Protein AF-A0AAD5EL01-F1 (afdb_monomer)

Structure (mmCIF, N/CA/C/O backbone):
data_AF-A0AAD5EL01-F1
#
_entry.id   AF-A0AAD5EL01-F1
#
loop_
_atom_site.group_PDB
_atom_site.id
_atom_site.type_symbol
_atom_site.label_atom_id
_atom_site.label_alt_id
_atom_site.label_comp_id
_atom_site.label_asym_id
_atom_site.label_entity_id
_atom_site.label_seq_id
_atom_site.pdbx_PDB_ins_code
_atom_site.Cartn_x
_atom_site.Cartn_y
_atom_site.Cartn_z
_atom_site.occupancy
_atom_site.B_iso_or_equiv
_atom_site.auth_seq_id
_atom_site.auth_comp_id
_atom_site.auth_asym_id
_atom_site.auth_atom_id
_atom_site.pdbx_PDB_model_num
ATOM 1 N N . MET A 1 1 ? -27.777 -33.993 -20.587 1.00 32.34 1 MET A N 1
ATOM 2 C CA . MET A 1 1 ? -28.741 -32.875 -20.478 1.00 32.34 1 MET A CA 1
ATOM 3 C C . MET A 1 1 ? -28.350 -31.805 -21.485 1.00 32.34 1 MET A C 1
ATOM 5 O O . MET A 1 1 ? -27.155 -31.615 -21.682 1.00 32.34 1 MET A O 1
ATOM 9 N N . LYS A 1 2 ? -29.312 -31.158 -22.155 1.00 22.31 2 LYS A N 1
ATOM 10 C CA . LYS A 1 2 ? -29.046 -29.920 -22.911 1.00 22.31 2 LYS A CA 1
ATOM 11 C C . LYS A 1 2 ? -29.119 -28.742 -21.929 1.00 22.31 2 LYS A C 1
ATOM 13 O O . LYS A 1 2 ? -29.997 -28.789 -21.071 1.00 22.31 2 LYS A O 1
ATOM 18 N N . PRO A 1 3 ? -28.267 -27.711 -22.040 1.00 24.19 3 PRO A N 1
ATOM 19 C CA . PRO A 1 3 ? -28.456 -26.488 -21.273 1.00 24.19 3 PRO A CA 1
ATOM 20 C C . PRO A 1 3 ? -29.684 -25.743 -21.813 1.00 24.19 3 PRO A C 1
ATOM 22 O O . PRO A 1 3 ? -29.719 -25.358 -22.983 1.00 24.19 3 PRO A O 1
ATOM 25 N N . SER A 1 4 ? -30.697 -25.566 -20.969 1.00 27.48 4 SER A N 1
ATOM 26 C CA . SER A 1 4 ? -31.814 -24.654 -21.213 1.00 27.48 4 SER A CA 1
ATOM 27 C C . SER A 1 4 ? -31.312 -23.212 -21.129 1.00 27.48 4 SER A C 1
ATOM 29 O O . SER A 1 4 ? -30.676 -22.828 -20.148 1.00 27.48 4 SER A O 1
ATOM 31 N N . GLN A 1 5 ? -31.577 -22.407 -22.158 1.00 26.28 5 GLN A N 1
ATOM 32 C CA . GLN A 1 5 ? -31.253 -20.981 -22.126 1.00 26.28 5 GLN A CA 1
ATOM 33 C C . GLN A 1 5 ? -32.210 -20.269 -21.163 1.00 26.28 5 GLN A C 1
ATOM 35 O O . GLN A 1 5 ? -33.417 -20.264 -21.383 1.00 26.28 5 GLN A O 1
ATOM 40 N N . LEU A 1 6 ? -31.665 -19.677 -20.098 1.00 32.75 6 LEU A N 1
ATOM 41 C CA . LEU A 1 6 ? -32.428 -18.843 -19.171 1.00 32.75 6 LEU A CA 1
ATOM 42 C C . LEU A 1 6 ? -32.836 -17.530 -19.852 1.00 32.75 6 LEU A C 1
ATOM 44 O O . LEU A 1 6 ? -31.994 -16.798 -20.375 1.00 32.75 6 LEU A O 1
ATOM 48 N N . VAL A 1 7 ? -34.134 -17.230 -19.812 1.00 31.16 7 VAL A N 1
ATOM 49 C CA . VAL A 1 7 ? -34.700 -15.938 -20.224 1.00 31.16 7 VAL A CA 1
ATOM 50 C C . VAL A 1 7 ? -34.250 -14.862 -19.220 1.00 31.16 7 VAL A C 1
ATOM 52 O O . VAL A 1 7 ? -34.271 -15.119 -18.014 1.00 31.16 7 VAL A O 1
ATOM 55 N N . PRO A 1 8 ? -33.826 -13.659 -19.659 1.00 28.06 8 PRO A N 1
ATOM 56 C CA . PRO A 1 8 ? -33.396 -12.611 -18.739 1.00 28.06 8 PRO A CA 1
ATOM 57 C C . PRO A 1 8 ? -34.535 -12.151 -17.818 1.00 28.06 8 PRO A C 1
ATOM 59 O O . PRO A 1 8 ? -35.667 -11.928 -18.250 1.00 28.06 8 PRO A O 1
ATOM 62 N N . SER A 1 9 ? -34.197 -11.966 -16.541 1.00 32.38 9 SER A N 1
ATOM 63 C CA . SER A 1 9 ? -35.113 -11.573 -15.468 1.00 32.38 9 SER A CA 1
ATOM 64 C C . SER A 1 9 ? -35.841 -10.260 -15.780 1.00 32.38 9 SER A C 1
ATOM 66 O O . SER A 1 9 ? -35.280 -9.171 -15.628 1.00 32.38 9 SER A O 1
ATOM 68 N N . THR A 1 10 ? -37.107 -10.363 -16.177 1.00 28.31 10 THR A N 1
ATOM 69 C CA . THR A 1 10 ? -38.014 -9.216 -16.282 1.00 28.31 10 THR A CA 1
ATOM 70 C C . THR A 1 10 ? -38.625 -8.956 -14.906 1.00 28.31 10 THR A C 1
ATOM 72 O O . THR A 1 10 ? -39.019 -9.897 -14.220 1.00 28.31 10 THR A O 1
ATOM 75 N N . VAL A 1 11 ? -38.696 -7.693 -14.473 1.00 31.06 11 VAL A N 1
ATOM 76 C CA . VAL A 1 11 ? -39.271 -7.335 -13.164 1.00 31.06 11 VAL A CA 1
ATOM 77 C C . VAL A 1 11 ? -40.789 -7.510 -13.211 1.00 31.06 11 VAL A C 1
ATOM 79 O O . VAL A 1 11 ? -41.519 -6.596 -13.595 1.00 31.06 11 VAL A O 1
ATOM 82 N N . VAL A 1 12 ? -41.272 -8.688 -12.818 1.00 34.03 12 VAL A N 1
ATOM 83 C CA . VAL A 1 12 ? -42.706 -8.939 -12.662 1.00 34.03 12 VAL A CA 1
ATOM 84 C C . VAL A 1 12 ? -43.155 -8.378 -11.314 1.00 34.03 12 VAL A C 1
ATOM 86 O O . VAL A 1 12 ? -42.857 -8.945 -10.263 1.00 34.03 12 VAL A O 1
ATOM 89 N N . LYS A 1 13 ? -43.905 -7.270 -11.334 1.00 30.81 13 LYS A N 1
ATOM 90 C CA . LYS A 1 13 ? -44.702 -6.855 -10.172 1.00 30.81 13 LYS A CA 1
ATOM 91 C C . LYS A 1 13 ? -45.835 -7.860 -9.982 1.00 30.81 13 LYS A C 1
ATOM 93 O O . LYS A 1 13 ? -46.859 -7.770 -10.653 1.00 30.81 13 LYS A O 1
ATOM 98 N N . THR A 1 14 ? -45.628 -8.827 -9.098 1.00 38.66 14 THR A N 1
ATOM 99 C CA . THR A 1 14 ? -46.672 -9.746 -8.647 1.00 38.66 14 THR A CA 1
ATOM 100 C C . THR A 1 14 ? -47.231 -9.257 -7.318 1.00 38.66 14 THR A C 1
ATOM 102 O O . THR A 1 14 ? -46.611 -9.435 -6.273 1.00 38.66 14 THR A O 1
ATOM 105 N N . ASP A 1 15 ? -48.431 -8.677 -7.345 1.00 38.03 15 ASP A N 1
ATOM 106 C CA . ASP A 1 15 ? -49.230 -8.432 -6.137 1.00 38.03 15 ASP A CA 1
ATOM 107 C C . ASP A 1 15 ? -49.861 -9.761 -5.668 1.00 38.03 15 ASP A C 1
ATOM 109 O O . ASP A 1 15 ? -51.078 -9.947 -5.684 1.00 38.03 15 ASP A O 1
ATOM 113 N N . LEU A 1 16 ? -49.012 -10.737 -5.324 1.00 42.72 16 LEU A N 1
ATOM 114 C CA . LEU A 1 16 ? -49.424 -12.052 -4.836 1.00 42.72 16 LEU A CA 1
ATOM 115 C C . LEU A 1 16 ? -49.381 -12.083 -3.300 1.00 42.72 16 LEU A C 1
ATOM 117 O O . LEU A 1 16 ? -48.324 -11.830 -2.717 1.00 42.72 16 LEU A O 1
ATOM 121 N N . PRO A 1 17 ? -50.493 -12.421 -2.620 1.00 48.16 17 PRO A N 1
ATOM 122 C CA . PRO A 1 17 ? -50.503 -12.571 -1.173 1.00 48.16 17 PRO A CA 1
ATOM 123 C C . PRO A 1 17 ? -49.780 -13.866 -0.779 1.00 48.16 17 PRO A C 1
ATOM 125 O O . PRO A 1 17 ? -50.354 -14.955 -0.825 1.00 48.16 17 PRO A O 1
ATOM 128 N N . PHE A 1 18 ? -48.514 -13.749 -0.380 1.00 50.78 18 PHE A N 1
ATOM 129 C CA . PHE A 1 18 ? -47.784 -14.850 0.242 1.00 50.78 18 PHE A CA 1
ATOM 130 C C . PHE A 1 18 ? -48.291 -15.072 1.677 1.00 50.78 18 PHE A C 1
ATOM 132 O O . PHE A 1 18 ? -48.309 -14.120 2.459 1.00 50.78 18 PHE A O 1
ATOM 139 N N . PRO A 1 19 ? -48.683 -16.302 2.058 1.00 48.91 19 PRO A N 1
ATOM 140 C CA . PRO A 1 19 ? -48.999 -16.620 3.443 1.00 48.91 19 PRO A CA 1
ATOM 141 C C . PRO A 1 19 ? -47.701 -16.728 4.252 1.00 48.91 19 PRO A C 1
ATOM 143 O O . PRO A 1 19 ? -47.033 -17.760 4.242 1.00 48.91 19 PRO A O 1
ATOM 146 N N . THR A 1 20 ? -47.334 -15.662 4.959 1.00 48.81 20 THR A N 1
ATOM 147 C CA . THR A 1 20 ? -46.239 -15.686 5.932 1.00 48.81 20 THR A CA 1
ATOM 148 C C . THR A 1 20 ? -46.707 -16.290 7.256 1.00 48.81 20 THR A C 1
ATOM 150 O O . THR A 1 20 ? -47.732 -15.906 7.826 1.00 48.81 20 THR A O 1
ATOM 153 N N . VAL A 1 21 ? -45.932 -17.253 7.746 1.00 45.97 21 VAL A N 1
ATOM 154 C CA . VAL A 1 21 ? -46.106 -17.904 9.046 1.00 45.97 21 VAL A CA 1
ATOM 155 C C . VAL A 1 21 ? -44.815 -17.674 9.824 1.00 45.97 21 VAL A C 1
ATOM 157 O O . VAL A 1 21 ? -43.733 -17.796 9.247 1.00 45.97 21 VAL A O 1
ATOM 160 N N . ASP A 1 22 ? -44.913 -17.288 11.094 1.00 48.41 22 ASP A N 1
ATOM 161 C CA . ASP A 1 22 ? -43.729 -17.137 11.944 1.00 48.41 22 ASP A CA 1
ATOM 162 C C . ASP A 1 22 ? -43.172 -18.497 12.417 1.00 48.41 22 ASP A C 1
ATOM 164 O O . ASP A 1 22 ? -43.714 -19.565 12.122 1.00 48.41 22 ASP A O 1
ATOM 168 N N . ALA A 1 23 ? -42.068 -18.460 13.166 1.00 43.31 23 ALA A N 1
ATOM 169 C CA . ALA A 1 23 ? -41.426 -19.657 13.711 1.00 43.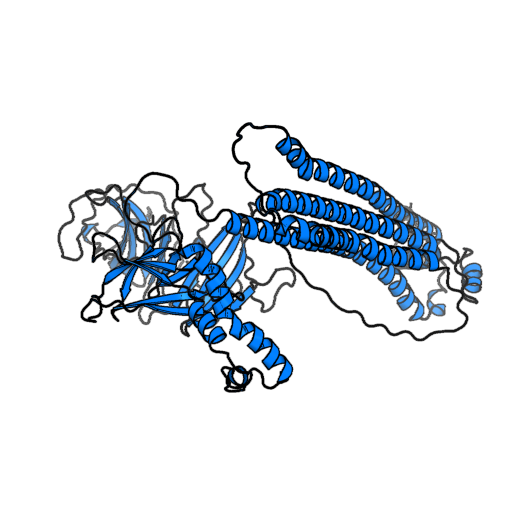31 23 ALA A CA 1
ATOM 170 C C . ALA A 1 23 ? -42.285 -20.417 14.750 1.00 43.31 23 ALA A C 1
ATOM 172 O O . ALA A 1 23 ? -41.947 -21.550 15.091 1.00 43.31 23 ALA A O 1
ATOM 173 N N . GLU A 1 24 ? -43.385 -19.829 15.235 1.00 40.81 24 GLU A N 1
ATOM 174 C CA . GLU A 1 24 ? -44.303 -20.422 16.218 1.00 40.81 24 GLU A CA 1
ATOM 175 C C . GLU A 1 24 ? -45.630 -20.899 15.590 1.00 40.81 24 GLU A C 1
ATOM 177 O O . GLU A 1 24 ? -46.480 -21.471 16.276 1.00 40.81 24 GLU A O 1
ATOM 182 N N . GLY A 1 25 ? -45.807 -20.734 14.274 1.00 40.97 25 GLY A N 1
ATOM 183 C CA . GLY A 1 25 ? -47.005 -21.162 13.548 1.00 40.97 25 GLY A CA 1
ATOM 184 C C . GLY A 1 25 ? -48.129 -20.121 13.498 1.00 40.97 25 GLY A C 1
ATOM 185 O O . GLY A 1 25 ? -49.238 -20.442 13.056 1.00 40.97 25 GLY A O 1
ATOM 186 N N . SER A 1 26 ? -47.880 -18.883 13.934 1.00 37.56 26 SER A N 1
ATOM 187 C CA . SER A 1 26 ? -48.863 -17.803 13.889 1.00 37.56 26 SER A CA 1
ATOM 188 C C . SER A 1 26 ? -48.956 -17.194 12.482 1.00 37.56 26 SER A C 1
ATOM 190 O O . SER A 1 26 ? -47.971 -17.084 11.746 1.00 37.56 26 SER A O 1
ATOM 192 N N . LYS A 1 27 ? -50.178 -16.832 12.069 1.00 41.62 27 LYS A N 1
ATOM 193 C CA . LYS A 1 27 ? -50.425 -16.172 10.781 1.00 41.62 27 LYS A CA 1
ATOM 194 C C . LYS A 1 27 ? -50.042 -14.704 10.896 1.00 41.62 27 LYS A C 1
ATOM 196 O O . LYS A 1 27 ? -50.781 -13.930 11.503 1.00 41.62 27 LYS A O 1
ATOM 201 N N . ILE A 1 28 ? -48.950 -14.325 10.244 1.00 46.47 28 ILE A N 1
ATOM 202 C CA . ILE A 1 28 ? -48.567 -12.923 10.101 1.00 46.47 28 ILE A CA 1
ATOM 203 C C . ILE A 1 28 ? -49.677 -12.214 9.309 1.00 46.47 28 ILE A C 1
ATOM 205 O O . ILE A 1 28 ? -50.153 -12.720 8.287 1.00 46.47 28 ILE A O 1
ATOM 209 N N . ALA A 1 29 ? -50.139 -11.062 9.807 1.00 44.00 29 ALA A N 1
ATOM 210 C CA . ALA A 1 29 ? -51.134 -10.249 9.112 1.00 44.00 29 ALA A CA 1
ATOM 211 C C . ALA A 1 29 ? -50.625 -9.885 7.706 1.00 44.00 29 ALA A C 1
ATOM 213 O O . ALA A 1 29 ? -49.420 -9.760 7.497 1.00 44.00 29 ALA A O 1
ATOM 214 N N . ALA A 1 30 ? -51.533 -9.725 6.737 1.00 47.09 30 ALA A N 1
ATOM 215 C CA . ALA A 1 30 ? -51.202 -9.562 5.317 1.00 47.09 30 ALA A CA 1
ATOM 216 C C . ALA A 1 30 ? -50.603 -8.177 4.974 1.00 47.09 30 ALA A C 1
ATOM 218 O O . ALA A 1 30 ? -51.124 -7.437 4.140 1.00 47.09 30 ALA A O 1
ATOM 219 N N . ASN A 1 31 ? -49.485 -7.837 5.611 1.00 56.12 31 ASN A N 1
ATOM 220 C CA . ASN A 1 31 ? -48.661 -6.682 5.313 1.00 56.12 31 ASN A CA 1
ATOM 221 C C . ASN A 1 31 ? -47.883 -6.963 4.021 1.00 56.12 31 ASN A C 1
ATOM 223 O O . ASN A 1 31 ? -47.124 -7.933 3.923 1.00 56.12 31 ASN A O 1
ATOM 227 N N . PHE A 1 32 ? -48.114 -6.115 3.016 1.00 52.00 32 PHE A N 1
ATOM 228 C CA . PHE A 1 32 ? -47.627 -6.274 1.645 1.00 52.00 32 PHE A CA 1
ATOM 229 C C . PHE A 1 32 ? -46.115 -6.522 1.594 1.00 52.00 32 PHE A C 1
ATOM 231 O O . PHE A 1 32 ? -45.305 -5.606 1.739 1.00 52.00 32 PHE A O 1
ATOM 238 N N . SER A 1 33 ? -45.746 -7.782 1.370 1.00 65.62 33 SER A N 1
ATOM 239 C CA . SER A 1 33 ? -44.359 -8.224 1.294 1.00 65.62 33 SER A CA 1
ATOM 240 C C . SER A 1 33 ? -43.898 -8.164 -0.157 1.00 65.62 33 SER A C 1
ATOM 242 O O . SER A 1 33 ? -44.346 -8.949 -0.990 1.00 65.62 33 SER A O 1
ATOM 244 N N . VAL A 1 34 ? -43.019 -7.215 -0.477 1.00 82.62 34 VAL A N 1
ATOM 245 C CA . VAL A 1 34 ? -42.512 -7.047 -1.847 1.00 82.62 34 VAL A CA 1
ATOM 246 C C . VAL A 1 34 ? -41.364 -8.027 -2.080 1.00 82.62 34 VAL A C 1
ATOM 248 O O . VAL A 1 34 ? -40.379 -8.018 -1.337 1.00 82.62 34 VAL A O 1
ATOM 251 N N . VAL A 1 35 ? -41.463 -8.848 -3.128 1.00 84.19 35 VAL A N 1
ATOM 252 C CA . VAL A 1 35 ? -40.345 -9.674 -3.608 1.00 84.19 35 VAL A CA 1
ATOM 253 C C . VAL A 1 35 ? -39.258 -8.746 -4.150 1.00 84.19 35 VAL A C 1
ATOM 255 O O . VAL A 1 35 ? -39.453 -8.080 -5.165 1.00 84.19 35 VAL A O 1
ATOM 258 N N . ASN A 1 36 ? -38.116 -8.683 -3.466 1.00 85.88 36 ASN A N 1
ATOM 259 C CA . ASN A 1 36 ? -37.011 -7.795 -3.838 1.00 85.88 36 ASN A CA 1
ATOM 260 C C . ASN A 1 36 ? -36.019 -8.472 -4.794 1.00 85.88 36 ASN A C 1
ATOM 262 O O . ASN A 1 36 ? -35.455 -7.834 -5.678 1.00 85.88 36 ASN A O 1
ATOM 266 N N . SER A 1 37 ? -35.808 -9.775 -4.616 1.00 86.25 37 SER A N 1
ATOM 267 C CA . SER A 1 37 ? -35.047 -10.633 -5.526 1.00 86.25 37 SER A CA 1
ATOM 268 C C . SER A 1 37 ? -35.459 -12.092 -5.332 1.00 86.25 37 SER A C 1
ATOM 270 O O . SER A 1 37 ? -35.958 -12.460 -4.270 1.00 86.25 37 SER A O 1
ATOM 272 N N . PHE A 1 38 ? -35.267 -12.929 -6.348 1.00 91.25 38 PHE A N 1
ATOM 273 C CA . PHE A 1 38 ? -35.452 -14.377 -6.255 1.00 91.25 38 PHE A CA 1
ATOM 274 C C . PHE A 1 38 ? -34.482 -15.092 -7.200 1.00 91.25 38 PHE A C 1
ATOM 276 O O . PHE A 1 38 ? -33.956 -14.467 -8.122 1.00 91.25 38 PHE A O 1
ATOM 283 N N . ASP A 1 39 ? -34.256 -16.383 -6.970 1.00 89.06 39 ASP A N 1
ATOM 284 C CA . ASP A 1 39 ? -33.612 -17.277 -7.934 1.00 89.06 39 ASP A CA 1
ATOM 285 C C . ASP A 1 39 ? -34.136 -18.714 -7.804 1.00 89.06 39 ASP A C 1
ATOM 287 O O . ASP A 1 39 ? -34.707 -19.087 -6.773 1.00 89.06 39 ASP A O 1
ATOM 291 N N . VAL A 1 40 ? -33.954 -19.512 -8.858 1.00 86.56 40 VAL A N 1
ATOM 292 C CA . VAL A 1 40 ? -34.504 -20.865 -8.987 1.00 86.56 40 VAL A CA 1
ATOM 293 C C . VAL A 1 40 ? -33.432 -21.837 -9.478 1.00 86.56 40 VAL A C 1
ATOM 295 O O . VAL A 1 40 ? -32.808 -21.611 -10.511 1.00 86.56 40 VAL A O 1
ATOM 298 N N . LEU A 1 41 ? -33.268 -22.961 -8.777 1.00 88.81 41 LEU A N 1
ATOM 299 C CA . LEU A 1 41 ? -32.332 -24.024 -9.138 1.00 88.81 41 LEU A CA 1
ATOM 300 C C . LEU A 1 41 ? -33.018 -25.392 -9.176 1.00 88.81 41 LEU A C 1
ATOM 302 O O . LEU A 1 41 ? -33.556 -25.868 -8.176 1.00 88.81 41 LEU A O 1
ATOM 306 N N . GLU A 1 42 ? -32.921 -26.067 -10.318 1.00 87.06 42 GLU A N 1
ATOM 307 C CA . GLU A 1 42 ? -33.322 -27.466 -10.459 1.00 87.06 42 GLU A CA 1
ATOM 308 C C . GLU A 1 42 ? -32.198 -28.405 -9.986 1.00 87.06 42 GLU A C 1
ATOM 310 O O . GLU A 1 42 ? -31.083 -28.385 -10.510 1.00 87.06 42 GLU A O 1
ATOM 315 N N . VAL A 1 43 ? -32.495 -29.269 -9.010 1.00 84.31 43 VAL A N 1
ATOM 316 C CA . VAL A 1 43 ? -31.603 -30.347 -8.562 1.00 84.31 43 VAL A CA 1
ATOM 317 C C . VAL A 1 43 ? -32.360 -31.676 -8.582 1.00 84.31 43 VAL A C 1
ATOM 319 O O . VAL A 1 43 ? -33.185 -31.985 -7.719 1.00 84.31 43 VAL A O 1
ATOM 322 N N . ARG A 1 44 ? -32.026 -32.520 -9.565 1.00 87.19 44 ARG A N 1
ATOM 323 C CA . ARG A 1 44 ? -32.605 -33.859 -9.806 1.00 87.19 44 ARG A CA 1
ATOM 324 C C . ARG A 1 44 ? -34.108 -33.853 -10.111 1.00 87.19 44 ARG A C 1
ATOM 326 O O . ARG A 1 44 ? -34.487 -33.898 -11.268 1.00 87.19 44 ARG A O 1
ATOM 333 N N . GLN A 1 45 ? -34.939 -33.900 -9.073 1.00 90.31 45 GLN A N 1
ATOM 334 C CA . GLN A 1 45 ? -36.407 -33.971 -9.149 1.00 90.31 45 GLN A CA 1
ATOM 335 C C . GLN A 1 45 ? -37.055 -32.867 -8.302 1.00 90.31 45 GLN A C 1
ATOM 337 O O . GLN A 1 45 ? -38.234 -32.950 -7.959 1.00 90.31 45 GLN A O 1
ATOM 342 N N . TYR A 1 46 ? -36.261 -31.876 -7.902 1.00 88.75 46 TYR A N 1
ATOM 343 C CA . TYR A 1 46 ? -36.657 -30.799 -7.017 1.00 88.75 46 TYR A CA 1
ATOM 344 C C . TYR A 1 46 ? -36.308 -29.456 -7.643 1.00 88.75 46 TYR A C 1
ATOM 346 O O . TYR A 1 46 ? -35.225 -29.284 -8.200 1.00 88.75 46 TYR A O 1
ATOM 354 N N . LEU A 1 47 ? -37.233 -28.513 -7.519 1.00 89.50 47 LEU A N 1
ATOM 355 C CA . LEU A 1 47 ? -37.051 -27.118 -7.871 1.00 89.50 47 LEU A CA 1
ATOM 356 C C . LEU A 1 47 ? -36.889 -26.342 -6.561 1.00 89.50 47 LEU A C 1
ATOM 358 O O . LEU A 1 47 ? -37.842 -26.212 -5.790 1.00 89.50 47 LEU A O 1
ATOM 362 N N . HIS A 1 48 ? -35.673 -25.887 -6.277 1.00 90.00 48 HIS A N 1
ATOM 363 C CA . HIS A 1 48 ? -35.373 -25.064 -5.112 1.00 90.00 48 HIS A CA 1
ATOM 364 C C . HIS A 1 48 ? -35.526 -23.594 -5.493 1.00 90.00 48 HIS A C 1
ATOM 366 O O . HIS A 1 48 ? -34.968 -23.149 -6.494 1.00 90.00 48 HIS A O 1
ATOM 372 N N . ILE A 1 49 ? -36.284 -22.846 -4.700 1.00 90.94 49 ILE A N 1
ATOM 373 C CA . ILE A 1 49 ? -36.591 -21.438 -4.943 1.00 90.94 49 ILE A CA 1
ATOM 374 C C . ILE A 1 49 ? -36.106 -20.653 -3.728 1.00 90.94 49 ILE A C 1
ATOM 376 O O . ILE A 1 49 ? -36.521 -20.950 -2.608 1.00 90.94 49 ILE A O 1
ATOM 380 N N . ALA A 1 50 ? -35.242 -19.662 -3.938 1.00 91.88 50 ALA A N 1
ATOM 381 C CA . ALA A 1 50 ? -34.860 -18.698 -2.910 1.00 91.88 50 ALA A CA 1
ATOM 382 C C . ALA A 1 50 ? -35.504 -17.346 -3.220 1.00 91.88 50 ALA A C 1
ATOM 384 O O . ALA A 1 50 ? -35.429 -16.873 -4.352 1.00 91.88 50 ALA A O 1
ATOM 385 N N . ILE A 1 51 ? -36.124 -16.717 -2.223 1.00 92.06 51 ILE A N 1
ATOM 386 C CA . ILE A 1 51 ? -36.867 -15.459 -2.368 1.00 92.06 51 ILE A CA 1
ATOM 387 C C . ILE A 1 51 ? -36.438 -14.502 -1.259 1.00 92.06 51 ILE A C 1
ATOM 389 O O . ILE A 1 51 ? -36.436 -14.869 -0.089 1.00 92.06 51 ILE A O 1
ATOM 393 N N . SER A 1 52 ? -36.096 -13.264 -1.605 1.00 91.25 52 SER A N 1
ATOM 394 C CA . SER A 1 52 ? -35.922 -12.178 -0.646 1.00 91.25 52 SER A CA 1
ATOM 395 C C . SER A 1 52 ? -37.224 -11.399 -0.567 1.00 91.25 52 SER A C 1
ATOM 397 O O . SER A 1 52 ? -37.613 -10.739 -1.536 1.00 91.25 52 SER A O 1
ATOM 399 N N . LEU A 1 53 ? -37.887 -11.468 0.584 1.00 90.38 53 LEU A N 1
ATOM 400 C CA . LEU A 1 53 ? -39.052 -10.646 0.880 1.00 90.38 53 LEU A CA 1
ATOM 401 C C . LEU A 1 53 ? -38.629 -9.435 1.705 1.00 90.38 53 LEU A C 1
ATOM 403 O O . LEU A 1 53 ? -37.850 -9.534 2.655 1.00 90.38 53 LEU A O 1
ATOM 407 N N . LYS A 1 54 ? -39.167 -8.283 1.319 1.00 87.62 54 LYS A N 1
ATOM 408 C CA . LYS A 1 54 ? -39.066 -7.037 2.062 1.00 87.62 54 LYS A CA 1
ATOM 409 C C . LYS A 1 54 ? -40.271 -6.914 2.990 1.00 87.62 54 LYS A C 1
ATOM 411 O O . LYS A 1 54 ? -41.401 -6.825 2.511 1.00 87.62 54 LYS A O 1
ATOM 416 N N . HIS A 1 55 ? -40.021 -6.865 4.293 1.00 85.12 55 HIS A N 1
ATOM 417 C CA . HIS A 1 55 ? -41.033 -6.643 5.323 1.00 85.12 55 HIS A CA 1
ATOM 418 C C . HIS A 1 55 ? -40.835 -5.262 5.957 1.00 85.12 55 HIS A C 1
ATOM 420 O O . HIS A 1 55 ? -39.713 -4.898 6.322 1.00 85.12 55 HIS A O 1
ATOM 426 N N . LYS A 1 56 ? -41.921 -4.497 6.118 1.00 82.50 56 LYS A N 1
ATOM 427 C CA . LYS A 1 56 ? -41.933 -3.353 7.038 1.00 82.50 56 LYS A CA 1
ATOM 428 C C . LYS A 1 56 ? -42.261 -3.887 8.430 1.00 82.50 56 LYS A C 1
ATOM 430 O O . LYS A 1 56 ? -43.240 -4.615 8.577 1.00 82.50 56 LYS A O 1
ATOM 435 N N . VAL A 1 57 ? -41.435 -3.562 9.419 1.00 81.88 57 VAL A N 1
ATOM 436 C CA . VAL A 1 57 ? -41.698 -3.942 10.813 1.00 81.88 57 VAL A CA 1
ATOM 437 C C . VAL A 1 57 ? -42.801 -3.034 11.349 1.00 81.88 57 VAL A C 1
ATOM 439 O O . VAL A 1 57 ? -42.729 -1.817 11.166 1.00 81.88 57 VAL A O 1
ATOM 442 N N . GLU A 1 58 ? -43.819 -3.605 11.990 1.00 80.50 58 GLU A N 1
ATOM 443 C CA . GLU A 1 58 ? -44.834 -2.805 12.682 1.00 80.50 58 GLU A CA 1
ATOM 444 C C . GLU A 1 58 ? -44.151 -1.923 13.745 1.00 80.50 58 GLU A C 1
ATOM 446 O O . GLU A 1 58 ? -43.164 -2.317 14.363 1.00 80.50 58 GLU A O 1
ATOM 451 N N . ASP A 1 59 ? -44.611 -0.677 13.861 1.00 83.38 59 ASP A N 1
ATOM 452 C CA . ASP A 1 59 ? -44.048 0.367 14.730 1.00 83.38 59 ASP A CA 1
ATOM 453 C C . ASP A 1 59 ? -42.581 0.788 14.482 1.00 83.38 59 ASP A C 1
ATOM 455 O O . ASP A 1 59 ? -41.998 1.504 15.300 1.00 83.38 59 ASP A O 1
ATOM 459 N N . SER A 1 60 ? -41.980 0.463 13.326 1.00 77.38 60 SER A N 1
ATOM 460 C CA . SER A 1 60 ? -40.711 1.087 12.913 1.00 77.38 60 SER A CA 1
ATOM 461 C C . SER A 1 60 ? -40.673 1.508 11.440 1.00 77.38 60 SER A C 1
ATOM 463 O O . SER A 1 60 ? -41.273 0.886 10.564 1.00 77.38 60 SER A O 1
ATOM 465 N N . ASP A 1 61 ? -39.883 2.540 11.138 1.00 78.50 61 ASP A N 1
ATOM 466 C CA . ASP A 1 61 ? -39.501 2.883 9.759 1.00 78.50 61 ASP A CA 1
ATOM 467 C C . ASP A 1 61 ? -38.379 1.983 9.205 1.00 78.50 61 ASP A C 1
ATOM 469 O O . ASP A 1 61 ? -37.886 2.197 8.098 1.00 78.50 61 ASP A O 1
ATOM 473 N N . GLY A 1 62 ? -37.983 0.954 9.961 1.00 77.69 62 GLY A N 1
ATOM 474 C CA . GLY A 1 62 ? -37.048 -0.074 9.536 1.00 77.69 62 GLY A CA 1
ATOM 475 C C . GLY A 1 62 ? -37.666 -1.047 8.531 1.00 77.69 62 GLY A C 1
ATOM 476 O O . GLY A 1 62 ? -38.762 -1.580 8.717 1.00 77.69 62 GLY A O 1
ATOM 477 N N . GLU A 1 63 ? -36.907 -1.319 7.474 1.00 82.69 63 GLU A N 1
ATOM 478 C CA . GLU A 1 63 ? -37.212 -2.338 6.475 1.00 82.69 63 GLU A CA 1
ATOM 479 C C . GLU A 1 63 ? -36.290 -3.543 6.714 1.00 82.69 63 GLU A C 1
ATOM 481 O O . GLU A 1 63 ? -35.068 -3.394 6.769 1.00 82.69 63 GLU A O 1
ATOM 486 N N . ILE A 1 64 ? -36.862 -4.740 6.865 1.00 82.31 64 ILE A N 1
ATOM 487 C CA . ILE A 1 64 ? -36.106 -5.992 7.012 1.00 82.31 64 ILE A CA 1
ATOM 488 C C . ILE A 1 64 ? -36.202 -6.782 5.708 1.00 82.31 64 ILE A C 1
ATOM 490 O O . ILE A 1 64 ? -37.285 -6.959 5.148 1.00 82.31 64 ILE A O 1
ATOM 494 N N . HIS A 1 65 ? -35.061 -7.281 5.237 1.00 87.94 65 HIS A N 1
ATOM 495 C CA . HIS A 1 65 ? -34.981 -8.177 4.088 1.00 87.94 65 HIS A CA 1
ATOM 496 C C . HIS A 1 65 ? -34.717 -9.601 4.568 1.00 87.94 65 HIS A C 1
ATOM 498 O O . HIS A 1 65 ? -33.593 -9.957 4.912 1.00 87.94 65 HIS A O 1
ATOM 504 N N . GLN A 1 66 ? -35.761 -10.425 4.567 1.00 90.19 66 GLN A N 1
ATOM 505 C CA . GLN A 1 66 ? -35.672 -11.821 4.973 1.00 90.19 66 GLN A CA 1
ATOM 506 C C . GLN A 1 66 ? -35.550 -12.713 3.733 1.00 90.19 66 GLN A C 1
ATOM 508 O O . GLN A 1 66 ? -36.297 -12.558 2.764 1.00 90.19 66 GLN A O 1
ATOM 513 N N . VAL A 1 67 ? -34.593 -13.643 3.744 1.00 89.94 67 VAL A N 1
ATOM 514 C CA . VAL A 1 67 ? -34.508 -14.701 2.726 1.00 89.94 67 VAL A CA 1
ATOM 515 C C . VAL A 1 67 ? -35.383 -15.866 3.163 1.00 89.94 67 VAL A C 1
ATOM 517 O O . VAL A 1 67 ? -35.329 -16.296 4.313 1.00 89.94 67 VAL A O 1
ATOM 520 N N . TYR A 1 68 ? -36.157 -16.395 2.230 1.00 91.19 68 TYR A N 1
ATOM 521 C CA . TYR A 1 68 ? -36.922 -17.622 2.365 1.00 91.19 68 TYR A CA 1
ATOM 522 C C . TYR A 1 68 ? -36.467 -18.617 1.307 1.00 91.19 68 TYR A C 1
ATOM 524 O O . TYR A 1 68 ? -36.047 -18.238 0.212 1.00 91.19 68 TYR A O 1
ATOM 532 N N . TRP A 1 69 ? -36.583 -19.894 1.635 1.00 92.56 69 TRP A N 1
ATOM 533 C CA . TRP A 1 69 ? -36.318 -21.005 0.742 1.00 92.56 69 TRP A CA 1
ATOM 534 C C . TRP A 1 69 ? -37.524 -21.942 0.704 1.00 92.56 69 TRP A C 1
ATOM 536 O O . TRP A 1 69 ? -38.037 -22.346 1.744 1.00 92.56 69 TRP A O 1
ATOM 546 N N . ALA A 1 70 ? -37.953 -22.316 -0.497 1.00 91.38 70 ALA A N 1
ATOM 547 C CA . ALA A 1 70 ? -38.956 -23.345 -0.732 1.00 91.38 70 ALA A CA 1
ATOM 548 C C . ALA A 1 70 ? -38.397 -24.435 -1.657 1.00 91.38 70 ALA A C 1
ATOM 550 O O . ALA A 1 70 ? -37.499 -24.196 -2.468 1.00 91.38 70 ALA A O 1
ATOM 551 N N . THR A 1 71 ? -38.948 -25.645 -1.555 1.00 89.25 71 THR A N 1
ATOM 552 C CA . THR A 1 71 ? -38.626 -26.759 -2.457 1.00 89.25 71 THR A CA 1
ATOM 553 C C . THR A 1 71 ? -39.902 -27.386 -2.991 1.00 89.25 71 THR A C 1
ATOM 555 O O . THR A 1 71 ? -40.698 -27.918 -2.223 1.00 89.25 71 THR A O 1
ATOM 558 N N . LEU A 1 72 ? -40.063 -27.372 -4.312 1.00 87.81 72 LEU A N 1
ATOM 559 C CA . LEU A 1 72 ? -41.133 -28.072 -5.019 1.00 87.81 72 LEU A CA 1
ATOM 560 C C . LEU A 1 72 ? -40.599 -29.379 -5.609 1.00 87.81 72 LEU A C 1
ATOM 562 O O . LEU A 1 72 ? -39.431 -29.468 -5.983 1.00 87.81 72 LEU A O 1
ATOM 566 N N . LYS A 1 73 ? -41.448 -30.403 -5.713 1.00 85.31 73 LYS A N 1
ATOM 567 C CA . LYS A 1 73 ? -41.095 -31.694 -6.319 1.00 85.31 73 LYS A CA 1
ATOM 568 C C . LYS A 1 73 ? -41.669 -31.792 -7.734 1.00 85.31 73 LYS A C 1
ATOM 570 O O . LYS A 1 73 ? -42.872 -31.631 -7.928 1.00 85.31 73 LYS A O 1
ATOM 575 N N . LEU A 1 74 ? -40.823 -32.102 -8.709 1.00 82.62 74 LEU A N 1
ATOM 576 C CA . LEU A 1 74 ? -41.207 -32.390 -10.093 1.00 82.62 74 LEU A CA 1
ATOM 577 C C . LEU A 1 74 ? -41.833 -33.803 -10.186 1.00 82.62 74 LEU A C 1
ATOM 579 O O . LEU A 1 74 ? -41.453 -34.682 -9.405 1.00 82.62 74 LEU A O 1
ATOM 583 N N . PRO A 1 75 ? -42.793 -34.059 -11.099 1.00 70.00 75 PRO A N 1
ATOM 584 C CA . PRO A 1 75 ? -43.215 -33.232 -12.234 1.00 70.00 75 PRO A CA 1
ATOM 585 C C . PRO A 1 75 ? -44.438 -32.340 -11.951 1.00 70.00 75 PRO A C 1
ATOM 587 O O . PRO A 1 75 ? -45.105 -31.923 -12.884 1.00 70.00 75 PRO A O 1
ATOM 590 N N . THR A 1 76 ? -44.762 -32.045 -10.686 1.00 71.31 76 THR A N 1
ATOM 591 C CA . THR A 1 76 ? -45.950 -31.239 -10.314 1.00 71.31 76 THR A CA 1
ATOM 592 C C . THR A 1 76 ? -45.939 -29.812 -10.882 1.00 71.31 76 THR A C 1
ATOM 594 O O . THR A 1 76 ? -46.942 -29.115 -10.802 1.00 71.31 76 THR A O 1
ATOM 597 N N . VAL A 1 77 ? -44.808 -29.369 -11.433 1.00 71.94 77 VAL A N 1
ATOM 598 C CA . VAL A 1 77 ? -44.623 -28.047 -12.027 1.00 71.94 77 VAL A CA 1
ATOM 599 C C . VAL A 1 77 ? -44.258 -28.219 -13.498 1.00 71.94 77 VAL A C 1
ATOM 601 O O . VAL A 1 77 ? -43.269 -28.884 -13.812 1.00 71.94 77 VAL A O 1
ATOM 604 N N . GLU A 1 78 ? -45.037 -27.606 -14.383 1.00 75.50 78 GLU A N 1
ATOM 605 C CA . GLU A 1 78 ? -44.787 -27.545 -15.825 1.00 75.50 78 GLU A CA 1
ATOM 606 C C . GLU A 1 78 ? -44.335 -26.128 -16.192 1.00 75.50 78 GLU A C 1
ATOM 608 O O . GLU A 1 78 ? -44.948 -25.154 -15.760 1.00 75.50 78 GLU A O 1
ATOM 613 N N . VAL A 1 79 ? -43.272 -25.991 -16.985 1.00 71.56 79 VAL A N 1
ATOM 614 C CA . VAL A 1 79 ? -42.925 -24.712 -17.626 1.00 71.56 79 VAL A CA 1
ATOM 615 C C . VAL A 1 79 ? -43.645 -24.681 -18.966 1.00 71.56 79 VAL A C 1
ATOM 617 O O . VAL A 1 79 ? -43.446 -25.589 -19.773 1.00 71.56 79 VAL A O 1
ATOM 620 N N . ASP A 1 80 ? -44.487 -23.678 -19.196 1.00 78.06 80 ASP A N 1
ATOM 621 C CA . ASP A 1 80 ? -45.161 -23.520 -20.485 1.00 78.06 80 ASP A CA 1
ATOM 622 C C . ASP A 1 80 ? -44.266 -22.884 -21.563 1.00 78.06 80 ASP A C 1
ATOM 624 O O . ASP A 1 80 ? -43.124 -22.490 -21.315 1.00 78.06 80 ASP A O 1
ATOM 628 N N . ASP A 1 81 ? -44.805 -22.767 -22.778 1.00 78.75 81 ASP A N 1
ATOM 629 C CA . ASP A 1 81 ? -44.107 -22.196 -23.936 1.00 78.75 81 ASP A CA 1
ATOM 630 C C . ASP A 1 81 ? -43.711 -20.710 -23.753 1.00 78.75 81 ASP A C 1
ATOM 632 O O . ASP A 1 81 ? -42.882 -20.197 -24.507 1.00 78.75 81 ASP A O 1
ATOM 636 N N . GLU A 1 82 ? -44.273 -20.016 -22.754 1.00 72.38 82 GLU A N 1
ATOM 637 C CA . GLU A 1 82 ? -43.958 -18.625 -22.392 1.00 72.38 82 GLU A CA 1
ATOM 638 C C . GLU A 1 82 ? -42.893 -18.536 -21.276 1.00 72.38 82 GLU A C 1
ATOM 640 O O . GLU A 1 82 ? -42.435 -17.444 -20.933 1.00 72.38 82 GLU A O 1
ATOM 645 N N . GLY A 1 83 ? -42.458 -19.675 -20.724 1.00 68.25 83 GLY A N 1
ATOM 646 C CA . GLY A 1 83 ? -41.514 -19.749 -19.609 1.00 68.25 83 GLY A CA 1
ATOM 647 C C . GLY A 1 83 ? -42.161 -19.590 -18.229 1.00 68.25 83 GLY A C 1
ATOM 648 O O . GLY A 1 83 ? -41.448 -19.409 -17.239 1.00 68.25 83 GLY A O 1
ATOM 649 N N . ILE A 1 84 ? -43.493 -19.648 -18.136 1.00 72.56 84 ILE A N 1
ATOM 650 C CA . ILE A 1 84 ? -44.240 -19.500 -16.886 1.00 72.56 84 ILE A CA 1
ATOM 651 C C . ILE A 1 84 ? -44.375 -20.870 -16.212 1.00 72.56 84 ILE A C 1
ATOM 653 O O . ILE A 1 84 ? -44.848 -21.839 -16.805 1.00 72.56 84 ILE A O 1
ATOM 657 N N . LEU A 1 85 ? -43.982 -20.944 -14.938 1.00 71.44 85 LEU A N 1
ATOM 658 C CA . LEU A 1 85 ? -44.170 -22.128 -14.099 1.00 71.44 85 LEU A CA 1
ATOM 659 C C . LEU A 1 85 ? -45.657 -22.263 -13.713 1.00 71.44 85 LEU A C 1
ATOM 661 O O . LEU A 1 85 ? -46.188 -21.453 -12.953 1.00 71.44 85 LEU A O 1
ATOM 665 N N . LYS A 1 86 ? -46.316 -23.302 -14.224 1.00 81.38 86 LYS A N 1
ATOM 666 C CA . LYS A 1 86 ? -47.692 -23.728 -13.924 1.00 81.38 86 LYS A CA 1
ATOM 667 C C . LYS A 1 86 ? -47.685 -25.005 -13.073 1.00 81.38 86 LYS A C 1
ATOM 669 O O . LYS A 1 86 ? -46.667 -25.675 -12.957 1.00 81.38 86 LYS A O 1
ATOM 674 N N . GLY A 1 87 ? -48.829 -25.360 -12.484 1.00 81.75 87 GLY A N 1
ATOM 675 C CA . GLY A 1 87 ? -49.022 -26.636 -11.769 1.00 81.75 87 GLY A CA 1
ATOM 676 C C . GLY A 1 87 ? -48.861 -26.593 -10.243 1.00 81.75 87 GLY A C 1
ATOM 677 O O . GLY A 1 87 ? -49.221 -27.557 -9.576 1.00 81.75 87 GLY A O 1
ATOM 678 N N . PHE A 1 88 ? -48.425 -25.464 -9.675 1.00 82.88 88 PHE A N 1
ATOM 679 C CA . PHE A 1 88 ? -48.398 -25.230 -8.227 1.00 82.88 88 PHE A CA 1
ATOM 680 C C . PHE A 1 88 ? -49.119 -23.926 -7.863 1.00 82.88 88 PHE A C 1
ATOM 682 O O . PHE A 1 88 ? -49.193 -22.989 -8.662 1.00 82.88 88 PHE A O 1
ATOM 689 N N . LEU A 1 89 ? -49.645 -23.866 -6.644 1.00 80.56 89 LEU A N 1
ATOM 690 C CA . LEU A 1 89 ? -50.198 -22.669 -6.020 1.00 80.56 89 LEU A CA 1
ATOM 691 C C . LEU A 1 89 ? -49.160 -22.035 -5.084 1.00 80.56 89 LEU A C 1
ATOM 693 O O . LEU A 1 89 ? -48.277 -22.710 -4.556 1.00 80.56 89 LEU A O 1
ATOM 697 N N . ALA A 1 90 ? -49.303 -20.740 -4.786 1.00 75.81 90 ALA A N 1
ATOM 698 C CA . ALA A 1 90 ? -48.455 -20.072 -3.791 1.00 75.81 90 ALA A CA 1
ATOM 699 C C . ALA A 1 90 ? -48.564 -20.703 -2.383 1.00 75.81 90 ALA A C 1
ATOM 701 O O . ALA A 1 90 ? -47.628 -20.603 -1.597 1.00 75.81 90 ALA A O 1
ATOM 702 N N . SER A 1 91 ? -49.672 -21.394 -2.082 1.00 80.25 91 SER A N 1
ATOM 703 C CA . SER A 1 91 ? -49.862 -22.202 -0.866 1.00 80.25 91 SER A CA 1
ATOM 704 C C . SER A 1 91 ? -48.981 -23.450 -0.792 1.00 80.25 91 SER A C 1
ATOM 706 O O . SER A 1 91 ? -48.791 -23.987 0.295 1.00 80.25 91 SER A O 1
ATOM 708 N N . ASP A 1 92 ? -48.461 -23.918 -1.925 1.00 80.88 92 ASP A N 1
ATOM 709 C CA . ASP A 1 92 ? -47.671 -25.151 -2.013 1.00 80.88 92 ASP A CA 1
ATOM 710 C C . ASP A 1 92 ? -46.178 -24.868 -1.753 1.00 80.88 92 ASP A C 1
ATOM 712 O O . ASP A 1 92 ? -45.379 -25.780 -1.528 1.00 80.88 92 ASP A O 1
ATOM 716 N N . LEU A 1 93 ? -45.797 -23.583 -1.741 1.00 85.12 93 LEU A N 1
ATOM 717 C CA . LEU A 1 93 ? -44.485 -23.108 -1.320 1.00 85.12 93 LEU A CA 1
ATOM 718 C C . LEU A 1 93 ? -44.393 -23.118 0.210 1.00 85.12 93 LEU A C 1
ATOM 720 O O . LEU A 1 93 ? -44.699 -22.130 0.876 1.00 85.12 93 LEU A O 1
ATOM 724 N N . ASN A 1 94 ? -43.906 -24.224 0.776 1.00 87.38 94 ASN A N 1
ATOM 725 C CA . ASN A 1 94 ? -43.505 -24.260 2.182 1.00 87.38 94 ASN A CA 1
ATOM 726 C C . ASN A 1 94 ? -42.196 -23.466 2.383 1.00 87.38 94 ASN A C 1
ATOM 728 O O . ASN A 1 94 ? -41.097 -24.027 2.381 1.00 87.38 94 ASN A O 1
ATOM 732 N N . CYS A 1 95 ? -42.324 -22.141 2.471 1.00 89.44 95 CYS A N 1
ATOM 733 C CA . CYS A 1 95 ? -41.227 -21.192 2.626 1.00 89.44 95 CYS A CA 1
ATOM 734 C C . CYS A 1 95 ? -40.612 -21.269 4.029 1.00 89.44 95 CYS A C 1
ATOM 736 O O . CYS A 1 95 ? -41.167 -20.756 4.995 1.00 89.44 95 CYS A O 1
ATOM 738 N N . THR A 1 96 ? -39.417 -21.844 4.127 1.00 90.44 96 THR A N 1
ATOM 739 C CA . THR A 1 96 ? -38.598 -21.837 5.345 1.00 90.44 96 THR A CA 1
ATOM 740 C C . THR A 1 96 ? -37.748 -20.560 5.376 1.00 90.44 96 THR A C 1
ATOM 742 O O . THR A 1 96 ? -37.038 -20.305 4.398 1.00 90.44 96 THR A O 1
ATOM 745 N N . PRO A 1 97 ? -37.778 -19.738 6.441 1.00 88.69 97 PRO A N 1
ATOM 746 C CA . PRO A 1 97 ? -36.875 -18.598 6.560 1.00 88.69 97 PRO A CA 1
ATOM 747 C C . PRO A 1 97 ? -35.425 -19.082 6.685 1.00 88.69 97 PRO A C 1
ATOM 749 O O . PRO A 1 97 ? -35.115 -19.989 7.452 1.00 88.69 97 PRO A O 1
ATOM 752 N N . VAL A 1 98 ? -34.525 -18.465 5.924 1.00 86.06 98 VAL A N 1
ATOM 753 C CA . VAL A 1 98 ? -33.081 -18.691 6.016 1.00 86.06 98 VAL A CA 1
ATOM 754 C C . VAL A 1 98 ? -32.505 -17.649 6.968 1.00 86.06 98 VAL A C 1
ATOM 756 O O . VAL A 1 98 ? -32.501 -16.455 6.649 1.00 86.06 98 VAL A O 1
ATOM 759 N N . GLU A 1 99 ? -32.014 -18.087 8.129 1.00 78.62 99 GLU A N 1
ATOM 760 C CA . GLU A 1 99 ? -31.253 -17.220 9.030 1.00 78.62 99 GLU A CA 1
ATOM 761 C C . GLU A 1 99 ? -30.089 -16.595 8.260 1.00 78.62 99 GLU A C 1
ATOM 763 O O . GLU A 1 99 ? -29.201 -17.282 7.750 1.00 78.62 99 GLU A O 1
ATOM 768 N N . ASN A 1 100 ? -30.122 -15.271 8.131 1.00 67.69 100 ASN A N 1
ATOM 769 C CA . ASN A 1 100 ? -29.080 -14.522 7.461 1.00 67.69 100 ASN A CA 1
ATOM 770 C C . ASN A 1 100 ? -28.521 -13.489 8.441 1.00 67.69 100 ASN A C 1
ATOM 772 O O . ASN A 1 100 ? -29.241 -12.651 8.977 1.00 67.69 100 ASN A O 1
ATOM 776 N N . ASN A 1 101 ? -27.206 -13.523 8.652 1.00 66.50 101 ASN A N 1
ATOM 777 C CA . ASN A 1 101 ? -26.506 -12.581 9.529 1.00 66.50 101 ASN A CA 1
ATOM 778 C C . ASN A 1 101 ? -26.297 -11.209 8.846 1.00 66.50 101 ASN A C 1
ATOM 780 O O . ASN A 1 101 ? -25.293 -10.537 9.077 1.00 66.50 101 ASN A O 1
ATOM 784 N N . LEU A 1 102 ? -27.208 -10.804 7.948 1.00 62.44 102 LEU A N 1
ATOM 785 C CA . LEU A 1 102 ? -27.101 -9.577 7.149 1.00 62.44 102 LEU A CA 1
ATOM 786 C C . LEU A 1 102 ? -27.818 -8.388 7.811 1.00 62.44 102 LEU A C 1
ATOM 788 O O . LEU A 1 102 ? -27.541 -7.243 7.450 1.00 62.44 102 LEU A O 1
ATOM 792 N N . GLY A 1 103 ? -28.695 -8.637 8.791 1.00 72.94 103 GLY A N 1
ATOM 793 C CA . GLY A 1 103 ? -29.438 -7.602 9.515 1.00 72.94 103 GLY A CA 1
ATOM 794 C C . GLY A 1 103 ? -30.388 -6.816 8.604 1.00 72.94 103 GLY A C 1
ATOM 795 O O . GLY A 1 103 ? -31.057 -7.382 7.747 1.00 72.94 103 GLY A O 1
ATOM 796 N N . SER A 1 104 ? -30.427 -5.491 8.748 1.00 69.06 104 SER A N 1
ATOM 797 C CA . SER A 1 104 ? -31.283 -4.589 7.954 1.00 69.06 104 SER A CA 1
ATOM 798 C C . SER A 1 104 ? -30.760 -4.278 6.538 1.00 69.06 104 SER A C 1
ATOM 800 O O . SER A 1 104 ? -31.134 -3.271 5.934 1.00 69.06 104 SER A O 1
ATOM 802 N N . ARG A 1 105 ? -29.857 -5.095 5.980 1.00 78.19 105 ARG A N 1
ATOM 803 C CA . ARG A 1 105 ? -29.270 -4.841 4.654 1.00 78.19 105 ARG A CA 1
ATOM 804 C C . ARG A 1 105 ? -30.213 -5.248 3.522 1.00 78.19 105 ARG A C 1
ATOM 806 O O . ARG A 1 105 ? -30.690 -6.375 3.474 1.00 78.19 105 ARG A O 1
ATOM 813 N N . VAL A 1 106 ? -30.382 -4.363 2.540 1.00 80.31 106 VAL A N 1
ATOM 814 C CA . VAL A 1 106 ? -31.181 -4.621 1.331 1.00 80.31 106 VAL A CA 1
ATOM 815 C C . VAL A 1 106 ? -30.519 -5.697 0.467 1.00 80.31 106 VAL A C 1
ATOM 817 O O . VAL A 1 106 ? -29.425 -5.481 -0.062 1.00 80.31 106 VAL A O 1
ATOM 820 N N . ILE A 1 107 ? -31.190 -6.839 0.289 1.00 83.19 107 ILE A N 1
ATOM 821 C CA . ILE A 1 107 ? -30.719 -7.957 -0.547 1.00 83.19 107 ILE A CA 1
ATOM 822 C C . ILE A 1 107 ? -31.139 -7.716 -2.000 1.00 83.19 107 ILE A C 1
ATOM 824 O O . ILE A 1 107 ? -32.273 -7.996 -2.396 1.00 83.19 107 ILE A O 1
ATOM 828 N N . THR A 1 108 ? -30.227 -7.164 -2.799 1.00 82.50 108 THR A N 1
ATOM 829 C CA . THR A 1 108 ? -30.474 -6.762 -4.193 1.00 82.50 108 THR A CA 1
ATOM 830 C C . THR A 1 108 ? -30.447 -7.922 -5.177 1.00 82.50 108 THR A C 1
ATOM 832 O O . THR A 1 108 ? -30.990 -7.797 -6.274 1.00 82.50 108 THR A O 1
ATOM 835 N N . LYS A 1 109 ? -29.813 -9.044 -4.820 1.00 83.12 109 LYS A N 1
ATOM 836 C CA . LYS A 1 109 ? -29.765 -10.230 -5.674 1.00 83.12 109 LYS A CA 1
ATOM 837 C C . LYS A 1 109 ? -29.642 -11.508 -4.853 1.00 83.12 109 LYS A C 1
ATOM 839 O O . LYS A 1 109 ? -28.863 -11.554 -3.903 1.00 83.12 109 LYS A O 1
ATOM 844 N N . LEU A 1 110 ? -30.354 -12.545 -5.278 1.00 85.94 110 LEU A N 1
ATOM 845 C CA . LEU A 1 110 ? -30.161 -13.922 -4.834 1.00 85.94 110 LEU A CA 1
ATOM 846 C C . LEU A 1 110 ? -29.606 -14.765 -5.983 1.00 85.94 110 LEU A C 1
ATOM 848 O O . LEU A 1 110 ? -29.753 -14.403 -7.152 1.00 85.94 110 LEU A O 1
ATOM 852 N N . MET A 1 111 ? -28.954 -15.872 -5.639 1.00 84.25 111 MET A N 1
ATOM 853 C CA . MET A 1 111 ? -28.610 -16.931 -6.580 1.00 84.25 111 MET A CA 1
ATOM 854 C C . MET A 1 111 ? -28.493 -18.280 -5.872 1.00 84.25 111 MET A C 1
ATOM 856 O O . MET A 1 111 ? -27.893 -18.357 -4.802 1.00 84.25 111 MET A O 1
ATOM 860 N N . CYS A 1 112 ? -29.012 -19.341 -6.473 1.00 85.88 112 CYS A N 1
ATOM 861 C CA . CYS A 1 112 ? -28.885 -20.716 -6.011 1.00 85.88 112 CYS A CA 1
ATOM 862 C C . CYS A 1 112 ? -27.909 -21.469 -6.923 1.00 85.88 112 CYS A C 1
ATOM 864 O O . CYS A 1 112 ? -28.165 -21.606 -8.113 1.00 85.88 112 CYS A O 1
ATOM 866 N N . SER A 1 113 ? -26.814 -22.006 -6.377 1.00 82.38 113 SER A N 1
ATOM 867 C CA . SER A 1 113 ? -25.871 -22.845 -7.141 1.00 82.38 113 SER A CA 1
ATOM 868 C C . SER A 1 113 ? -25.749 -24.243 -6.526 1.00 82.38 113 SER A C 1
ATOM 870 O O . SER A 1 113 ? -25.777 -24.346 -5.295 1.00 82.38 113 SER A O 1
ATOM 872 N N . PRO A 1 114 ? -25.621 -25.328 -7.318 1.00 81.31 114 PRO A N 1
ATOM 873 C CA . PRO A 1 114 ? -25.378 -26.668 -6.790 1.00 81.31 114 PRO A CA 1
ATOM 874 C C . PRO A 1 114 ? -24.137 -26.699 -5.895 1.00 81.31 114 PRO A C 1
ATOM 876 O O . PRO A 1 114 ? -23.111 -26.109 -6.223 1.00 81.31 114 PRO A O 1
ATOM 879 N N . ASN A 1 115 ? -24.207 -27.415 -4.775 1.00 78.69 115 ASN A N 1
ATOM 880 C CA . ASN A 1 115 ? -23.079 -27.579 -3.867 1.00 78.69 115 ASN A CA 1
ATOM 881 C C . ASN A 1 115 ? -22.430 -28.956 -4.106 1.00 78.69 115 ASN A C 1
ATOM 883 O O . ASN A 1 115 ? -22.956 -29.949 -3.596 1.00 78.69 115 ASN A O 1
ATOM 887 N N . PRO A 1 116 ? -21.319 -29.048 -4.865 1.00 71.06 116 PRO A N 1
ATOM 888 C CA . PRO A 1 116 ? -20.703 -30.332 -5.212 1.00 71.06 116 PRO A CA 1
ATOM 889 C C . PRO A 1 116 ? -20.106 -31.064 -4.001 1.00 71.06 116 PRO A C 1
ATOM 891 O O . PRO A 1 116 ? -20.019 -32.287 -4.021 1.00 71.06 116 PRO A O 1
ATOM 894 N N . ASP A 1 117 ? -19.753 -30.327 -2.943 1.00 63.91 117 ASP A N 1
ATOM 895 C CA . ASP A 1 117 ? -19.086 -30.863 -1.747 1.00 63.91 117 ASP A CA 1
ATOM 896 C C . ASP A 1 117 ? -20.079 -31.327 -0.664 1.00 63.91 117 ASP A C 1
ATOM 898 O O . ASP A 1 117 ? -19.681 -31.801 0.401 1.00 63.91 117 ASP A O 1
ATOM 902 N N . ALA A 1 118 ? -21.387 -31.179 -0.896 1.00 70.00 118 ALA A N 1
ATOM 903 C CA . ALA A 1 118 ? -22.395 -31.669 0.032 1.00 70.00 118 ALA A CA 1
ATOM 904 C C . ALA A 1 118 ? -22.499 -33.205 -0.048 1.00 70.00 118 ALA A C 1
ATOM 906 O O . ALA A 1 118 ? -22.676 -33.780 -1.121 1.00 70.00 118 ALA A O 1
ATOM 907 N N . ALA A 1 119 ? -22.450 -33.883 1.107 1.00 69.12 119 ALA A N 1
ATOM 908 C CA . ALA A 1 119 ? -22.531 -35.351 1.200 1.00 69.12 119 ALA A CA 1
ATOM 909 C C . ALA A 1 119 ? -23.854 -35.944 0.660 1.00 69.12 119 ALA A C 1
ATOM 911 O O . ALA A 1 119 ? -23.960 -37.143 0.404 1.00 69.12 119 ALA A O 1
ATOM 912 N N . GLN A 1 120 ? -24.866 -35.097 0.486 1.00 75.06 120 GLN A N 1
ATOM 913 C CA . GLN A 1 120 ? -26.093 -35.350 -0.264 1.00 75.06 120 GLN A CA 1
ATOM 914 C C . GLN A 1 120 ? -26.281 -34.205 -1.272 1.00 75.06 120 GLN A C 1
ATOM 916 O O . GLN A 1 120 ? -25.695 -33.145 -1.066 1.00 75.06 120 GLN A O 1
ATOM 921 N N . PRO A 1 121 ? -27.097 -34.358 -2.335 1.00 72.75 121 PRO A N 1
ATOM 922 C CA . PRO A 1 121 ? -27.329 -33.293 -3.309 1.00 72.75 121 PRO A CA 1
ATOM 923 C C . PRO A 1 121 ? -27.865 -32.041 -2.616 1.00 72.75 121 PRO A C 1
ATOM 925 O O . PRO A 1 121 ? -29.020 -31.998 -2.199 1.00 72.75 121 PRO A O 1
ATOM 928 N N . GLY A 1 122 ? -26.998 -31.046 -2.478 1.00 78.56 122 GLY A N 1
ATOM 929 C CA . GLY A 1 122 ? -27.299 -29.772 -1.853 1.00 78.56 122 GLY A CA 1
ATOM 930 C C . GLY A 1 122 ? -27.071 -28.628 -2.826 1.00 78.56 122 GLY A C 1
ATOM 931 O O . GLY A 1 122 ? -26.567 -28.802 -3.937 1.00 78.56 122 GLY A O 1
ATOM 932 N N . PHE A 1 123 ? -27.413 -27.434 -2.376 1.00 83.75 123 PHE A N 1
ATOM 933 C CA . PHE A 1 123 ? -27.166 -26.188 -3.083 1.00 83.75 123 PHE A CA 1
ATOM 934 C C . PHE A 1 123 ? -26.747 -25.117 -2.069 1.00 83.75 123 PHE A C 1
ATOM 936 O O . PHE A 1 123 ? -26.747 -25.346 -0.858 1.00 83.75 123 PHE A O 1
ATOM 943 N N . THR A 1 124 ? -26.310 -23.964 -2.553 1.00 83.00 124 THR A N 1
ATOM 944 C CA . THR A 1 124 ? -25.911 -22.820 -1.732 1.00 83.00 124 THR A CA 1
ATOM 945 C C . THR A 1 124 ? -26.616 -21.579 -2.251 1.00 83.00 124 THR A C 1
ATOM 947 O O . THR A 1 124 ? -26.626 -21.335 -3.458 1.00 83.00 124 THR A O 1
ATOM 950 N N . ILE A 1 125 ? -27.217 -20.817 -1.334 1.00 83.94 125 ILE A N 1
ATOM 951 C CA . ILE A 1 125 ? -27.856 -19.534 -1.627 1.00 83.94 125 ILE A CA 1
ATOM 952 C C . ILE A 1 125 ? -26.820 -18.433 -1.408 1.00 83.94 125 ILE A C 1
ATOM 954 O O . ILE A 1 125 ? -26.310 -18.259 -0.303 1.00 83.94 125 ILE A O 1
ATOM 958 N N . PHE A 1 126 ? -26.528 -17.676 -2.458 1.00 82.69 126 PHE A N 1
ATOM 959 C CA . PHE A 1 126 ? -25.690 -16.486 -2.420 1.00 82.69 126 PHE A CA 1
ATOM 960 C C . PHE A 1 126 ? -26.588 -15.250 -2.413 1.00 82.69 126 PHE A C 1
ATOM 962 O O . PHE A 1 126 ? -27.435 -15.092 -3.291 1.00 82.69 126 PHE A O 1
ATOM 969 N N . ALA A 1 127 ? -26.393 -14.364 -1.437 1.00 80.50 127 ALA A N 1
ATOM 970 C CA . ALA A 1 127 ? -27.123 -13.106 -1.317 1.00 80.50 127 ALA A CA 1
ATOM 971 C C . ALA A 1 127 ? -26.166 -11.923 -1.505 1.00 80.50 127 ALA A C 1
ATOM 973 O O . ALA A 1 127 ? -25.198 -11.775 -0.760 1.00 80.50 127 ALA A O 1
ATOM 974 N N . ALA A 1 128 ? -26.441 -11.066 -2.487 1.00 78.69 128 ALA A N 1
ATOM 975 C CA . ALA A 1 128 ? -25.765 -9.784 -2.631 1.00 78.69 128 ALA A CA 1
ATOM 976 C C . ALA A 1 128 ? -26.550 -8.702 -1.882 1.00 78.69 128 ALA A C 1
ATOM 978 O O . ALA A 1 128 ? -27.754 -8.547 -2.091 1.00 78.69 128 ALA A O 1
ATOM 979 N N . THR A 1 129 ? -25.862 -7.936 -1.032 1.00 76.94 129 THR A N 1
ATOM 980 C CA . THR A 1 129 ? -26.451 -6.812 -0.292 1.00 76.94 129 THR A CA 1
ATOM 981 C C . THR A 1 129 ? -25.912 -5.476 -0.769 1.00 76.94 129 THR A C 1
ATOM 983 O O . THR A 1 129 ? -24.699 -5.336 -0.933 1.00 76.94 129 THR A O 1
ATOM 986 N N . GLN A 1 130 ? -26.770 -4.463 -0.868 1.00 70.12 130 GLN A N 1
ATOM 987 C CA . GLN A 1 130 ? -26.337 -3.086 -1.084 1.00 70.12 130 GLN A CA 1
ATOM 988 C C . GLN A 1 130 ? -26.153 -2.356 0.252 1.00 70.12 130 GLN A C 1
ATOM 990 O O . GLN A 1 130 ? -27.082 -2.248 1.050 1.00 70.12 130 GLN A O 1
ATOM 995 N N . THR A 1 131 ? -24.962 -1.804 0.486 1.00 51.59 131 THR A N 1
ATOM 996 C CA . THR A 1 131 ? -24.748 -0.795 1.533 1.00 51.59 131 THR A CA 1
ATOM 997 C C . THR A 1 131 ? -25.219 0.571 1.038 1.00 51.59 131 THR A C 1
ATOM 999 O O . THR A 1 131 ? -24.872 0.996 -0.065 1.00 51.59 131 THR A O 1
ATOM 1002 N N . THR A 1 132 ? -26.010 1.267 1.850 1.00 46.56 132 THR A N 1
ATOM 1003 C CA . THR A 1 132 ? -26.703 2.515 1.501 1.00 46.56 132 THR A CA 1
ATOM 1004 C C . THR A 1 132 ? -25.762 3.721 1.386 1.00 46.56 132 THR A C 1
ATOM 1006 O O . THR A 1 132 ? -25.676 4.525 2.310 1.00 46.56 132 THR A O 1
ATOM 1009 N N . ALA A 1 133 ? -25.085 3.872 0.241 1.00 40.88 133 ALA A N 1
ATOM 1010 C CA . ALA A 1 133 ? -24.490 5.140 -0.200 1.00 40.88 133 ALA A CA 1
ATOM 1011 C C . ALA A 1 133 ? -24.168 5.165 -1.716 1.00 40.88 133 ALA A C 1
ATOM 1013 O O . ALA A 1 133 ? -23.072 4.805 -2.123 1.00 40.88 133 ALA A O 1
ATOM 1014 N N . THR A 1 134 ? -25.082 5.739 -2.511 1.00 39.25 134 THR A N 1
ATOM 1015 C CA . THR A 1 134 ? -24.826 6.461 -3.788 1.00 39.25 134 THR A CA 1
ATOM 1016 C C . THR A 1 134 ? -24.232 5.753 -5.040 1.00 39.25 134 THR A C 1
ATOM 1018 O O . THR A 1 134 ? -23.227 5.063 -4.993 1.00 39.25 134 THR A O 1
ATOM 1021 N N . TYR A 1 135 ? -24.801 6.121 -6.204 1.00 37.75 135 TYR A N 1
ATOM 1022 C CA . TYR A 1 135 ? -24.326 5.977 -7.604 1.00 37.75 135 TYR A CA 1
ATOM 1023 C C . TYR A 1 135 ? -24.511 4.658 -8.411 1.00 37.75 135 TYR A C 1
ATOM 1025 O O . TYR A 1 135 ? -23.764 3.695 -8.311 1.00 37.75 135 TYR A O 1
ATOM 1033 N N . LEU A 1 136 ? -25.479 4.739 -9.342 1.00 35.91 136 LEU A N 1
ATOM 1034 C CA . LEU A 1 136 ? -25.453 4.349 -10.770 1.00 35.91 136 LEU A CA 1
ATOM 1035 C C . LEU A 1 136 ? -24.817 3.013 -11.237 1.00 35.91 136 LEU A C 1
ATOM 1037 O O . LEU A 1 136 ? -23.637 2.925 -11.558 1.00 35.91 136 LEU A O 1
ATOM 1041 N N . ALA A 1 137 ? -25.703 2.048 -11.513 1.00 34.09 137 ALA A N 1
ATOM 1042 C CA . ALA A 1 137 ? -25.827 1.359 -12.812 1.00 34.09 137 ALA A CA 1
ATOM 1043 C C . ALA A 1 137 ? -24.546 0.874 -13.541 1.00 34.09 137 ALA A C 1
ATOM 1045 O O . ALA A 1 137 ? -24.353 1.150 -14.723 1.00 34.09 137 ALA A O 1
ATOM 1046 N N . SER A 1 138 ? -23.722 0.061 -12.876 1.00 38.31 138 SER A N 1
ATOM 1047 C CA . SER A 1 138 ? -22.760 -0.844 -13.536 1.00 38.31 138 SER A CA 1
ATOM 1048 C C . SER A 1 138 ? -22.490 -2.074 -12.658 1.00 38.31 138 SER A C 1
ATOM 1050 O O . SER A 1 138 ? -21.364 -2.338 -12.242 1.00 38.31 138 SER A O 1
ATOM 1052 N N . THR A 1 139 ? -23.545 -2.811 -12.307 1.00 42.00 139 THR A N 1
ATOM 1053 C CA . THR A 1 139 ? -23.520 -3.832 -11.249 1.00 42.00 139 THR A CA 1
ATOM 1054 C C . THR A 1 139 ? -23.064 -5.217 -11.726 1.00 42.00 139 THR A C 1
ATOM 1056 O O . THR A 1 139 ? -23.776 -6.223 -11.599 1.00 42.00 139 THR A O 1
ATOM 1059 N N . THR A 1 140 ? -21.811 -5.306 -12.187 1.00 46.53 140 THR A N 1
ATOM 1060 C CA . THR A 1 140 ? -21.041 -6.543 -11.993 1.00 46.53 140 THR A CA 1
ATOM 1061 C C . THR A 1 140 ? -20.844 -6.714 -10.491 1.00 46.53 140 THR A C 1
ATOM 1063 O O . THR A 1 140 ? -19.920 -6.159 -9.907 1.00 46.53 140 THR A O 1
ATOM 1066 N N . HIS A 1 141 ? -21.774 -7.420 -9.855 1.00 56.97 141 HIS A N 1
ATOM 1067 C CA . HIS A 1 141 ? -21.544 -7.942 -8.519 1.00 56.97 141 HIS A CA 1
ATOM 1068 C C . HIS A 1 141 ? -20.428 -8.982 -8.642 1.00 56.97 141 HIS A C 1
ATOM 1070 O O . HIS A 1 141 ? -20.438 -9.781 -9.583 1.00 56.97 141 HIS A O 1
ATOM 1076 N N . ASP A 1 142 ? -19.498 -8.994 -7.700 1.00 61.56 142 ASP A N 1
ATOM 1077 C CA . ASP A 1 142 ? -18.508 -10.054 -7.564 1.00 61.56 142 ASP A CA 1
ATOM 1078 C C . ASP A 1 142 ? -18.738 -10.758 -6.230 1.00 61.56 142 ASP A C 1
ATOM 1080 O O . ASP A 1 142 ? -19.219 -10.158 -5.267 1.00 61.56 142 ASP A O 1
ATOM 1084 N N . VAL A 1 143 ? -18.427 -12.045 -6.194 1.00 62.16 143 VAL A N 1
ATOM 1085 C CA . VAL A 1 143 ? -18.572 -12.905 -5.028 1.00 62.16 143 VAL A CA 1
ATOM 1086 C C . VAL A 1 143 ? -17.203 -13.462 -4.696 1.00 62.16 143 VAL A C 1
ATOM 1088 O O . VAL A 1 143 ? -16.564 -14.131 -5.510 1.00 62.16 143 VAL A O 1
ATOM 1091 N N . LEU A 1 144 ? -16.768 -13.178 -3.474 1.00 69.75 144 LEU A N 1
ATOM 1092 C CA . LEU A 1 144 ? -15.630 -13.843 -2.874 1.00 69.75 144 LEU A CA 1
ATOM 1093 C C . LEU A 1 144 ? -16.117 -15.176 -2.292 1.00 69.75 144 LEU A C 1
ATOM 1095 O O . LEU A 1 144 ? -16.990 -15.182 -1.425 1.00 69.75 144 LEU A O 1
ATOM 1099 N N . ILE A 1 145 ? -15.579 -16.296 -2.770 1.00 70.44 145 ILE A N 1
ATOM 1100 C CA . ILE A 1 145 ? -15.872 -17.624 -2.221 1.00 70.44 145 ILE A CA 1
ATOM 1101 C C . ILE A 1 145 ? -14.695 -18.054 -1.353 1.00 70.44 145 ILE A C 1
ATOM 1103 O O . ILE A 1 145 ? -13.558 -18.090 -1.817 1.00 70.44 145 ILE A O 1
ATOM 1107 N N . ALA A 1 146 ? -14.984 -18.404 -0.101 1.00 68.56 146 ALA A N 1
ATOM 1108 C CA . ALA A 1 146 ? -14.027 -18.958 0.846 1.00 68.56 146 ALA A CA 1
ATOM 1109 C C . ALA A 1 146 ? -14.376 -20.425 1.149 1.00 68.56 146 ALA A C 1
ATOM 1111 O O . ALA A 1 146 ? -15.482 -20.714 1.605 1.00 68.56 146 ALA A O 1
ATOM 1112 N N . ARG A 1 147 ? -13.441 -21.342 0.872 1.00 69.25 147 ARG A N 1
ATOM 1113 C CA . ARG A 1 147 ? -13.468 -22.767 1.267 1.00 69.25 147 ARG A CA 1
ATOM 1114 C C . ARG A 1 147 ? -12.029 -23.207 1.575 1.00 69.25 147 ARG A C 1
ATOM 1116 O O . ARG A 1 147 ? -11.390 -22.578 2.414 1.00 69.25 147 ARG A O 1
ATOM 1123 N N . ASN A 1 148 ? -11.503 -24.216 0.871 1.00 72.75 148 ASN A N 1
ATOM 1124 C CA . ASN A 1 148 ? -10.084 -24.604 0.846 1.00 72.75 148 ASN A CA 1
ATOM 1125 C C . ASN A 1 148 ? -9.291 -23.639 -0.049 1.00 72.75 148 ASN A C 1
ATOM 1127 O O . ASN A 1 148 ? -8.720 -24.019 -1.070 1.00 72.75 148 ASN A O 1
ATOM 1131 N N . GLY A 1 149 ? -9.363 -22.359 0.291 1.00 80.12 149 GLY A N 1
ATOM 1132 C CA . GLY A 1 149 ? -8.859 -21.262 -0.505 1.00 80.12 149 GLY A CA 1
ATOM 1133 C C . GLY A 1 149 ? -9.817 -20.080 -0.541 1.00 80.12 149 GLY A C 1
ATOM 1134 O O . GLY A 1 149 ? -10.920 -20.121 0.009 1.00 80.12 149 GLY A O 1
ATOM 1135 N N . ILE A 1 150 ? -9.385 -19.029 -1.230 1.00 77.31 150 ILE A N 1
ATOM 1136 C CA . ILE A 1 150 ? -10.189 -17.840 -1.519 1.00 77.31 150 ILE A CA 1
ATOM 1137 C C . ILE A 1 150 ? -10.200 -17.657 -3.028 1.00 77.31 150 ILE A C 1
ATOM 1139 O O . ILE A 1 150 ? -9.136 -17.544 -3.633 1.00 77.31 150 ILE A O 1
ATOM 1143 N N . ALA A 1 151 ? -11.383 -17.599 -3.628 1.00 77.56 151 ALA A N 1
ATOM 1144 C CA . ALA A 1 151 ? -11.565 -17.364 -5.053 1.00 77.56 151 ALA A CA 1
ATOM 1145 C C . ALA A 1 151 ? -12.444 -16.134 -5.305 1.00 77.56 151 ALA A C 1
ATOM 1147 O O . ALA A 1 151 ? -13.355 -15.828 -4.533 1.00 77.56 151 ALA A O 1
ATOM 1148 N N . PHE A 1 152 ? -12.154 -15.414 -6.387 1.00 73.06 152 PHE A N 1
ATOM 1149 C CA . PHE A 1 152 ? -12.870 -14.210 -6.796 1.00 73.06 152 PHE A CA 1
ATOM 1150 C C . PHE A 1 152 ? -13.647 -14.481 -8.083 1.00 73.06 152 PHE A C 1
ATOM 1152 O O . PHE A 1 152 ? -13.057 -14.639 -9.154 1.00 73.06 152 PHE A O 1
ATOM 1159 N N . HIS A 1 153 ? -14.976 -14.490 -7.991 1.00 69.00 153 HIS A N 1
ATOM 1160 C CA . HIS A 1 153 ? -15.854 -14.755 -9.126 1.00 69.00 153 HIS A CA 1
ATOM 1161 C C . HIS A 1 153 ? -16.719 -13.546 -9.454 1.00 69.00 153 HIS A C 1
ATOM 1163 O O . HIS A 1 153 ? -17.316 -12.934 -8.574 1.00 69.00 153 HIS A O 1
ATOM 1169 N N . GLN A 1 154 ? -16.889 -13.257 -10.741 1.00 66.62 154 GLN A N 1
ATOM 1170 C CA . GLN A 1 154 ? -17.995 -12.409 -11.180 1.00 66.62 154 GLN A CA 1
ATOM 1171 C C . GLN A 1 154 ? -19.303 -13.162 -10.924 1.00 66.62 154 GLN A C 1
ATOM 1173 O O . GLN A 1 154 ? -19.445 -14.303 -11.359 1.00 66.62 154 GLN A O 1
ATOM 1178 N N . PHE A 1 155 ? -20.280 -12.522 -10.279 1.00 61.38 155 PHE A N 1
ATOM 1179 C CA . PHE A 1 155 ? -21.575 -13.131 -9.941 1.00 61.38 155 PHE A CA 1
ATOM 1180 C C . PHE A 1 155 ? -22.264 -13.716 -11.185 1.00 61.38 155 PHE A C 1
ATOM 1182 O O . PHE A 1 155 ? -22.910 -14.755 -11.122 1.00 61.38 155 PHE A O 1
ATOM 1189 N N . GLN A 1 156 ? -22.099 -13.064 -12.340 1.00 63.06 156 GLN A N 1
ATOM 1190 C CA . GLN A 1 156 ? -22.663 -13.497 -13.624 1.00 63.06 156 GLN A CA 1
ATOM 1191 C C . GLN A 1 156 ? -22.104 -14.848 -14.119 1.00 63.06 156 GLN A C 1
ATOM 1193 O O . GLN A 1 156 ? -22.770 -15.520 -14.898 1.00 63.06 156 GLN A O 1
ATOM 1198 N N . ASN A 1 157 ? -20.928 -15.263 -13.634 1.00 63.66 157 ASN A N 1
ATOM 1199 C CA . ASN A 1 157 ? -20.222 -16.473 -14.067 1.00 63.66 157 ASN A CA 1
ATOM 1200 C C . ASN A 1 157 ? -20.299 -17.616 -13.034 1.00 63.66 157 ASN A C 1
ATOM 1202 O O . ASN A 1 157 ? -19.677 -18.653 -13.231 1.00 63.66 157 ASN A O 1
ATOM 1206 N N . LEU A 1 158 ? -21.054 -17.467 -11.939 1.00 60.56 158 LEU A N 1
ATOM 1207 C CA . LEU A 1 158 ? -21.157 -18.491 -10.884 1.00 60.56 158 LEU A CA 1
ATOM 1208 C C . LEU A 1 158 ? -21.916 -19.769 -11.303 1.00 60.56 158 LEU A C 1
ATOM 1210 O O . LEU A 1 158 ? -21.902 -20.756 -10.568 1.00 60.56 158 LEU A O 1
ATOM 1214 N N . ASN A 1 159 ? -22.551 -19.756 -12.478 1.00 54.19 159 ASN A N 1
ATOM 1215 C CA . ASN A 1 159 ? -23.186 -20.927 -13.093 1.00 54.19 159 ASN A CA 1
ATOM 1216 C C . ASN A 1 159 ? -22.210 -21.768 -13.942 1.00 54.19 159 ASN A C 1
ATOM 1218 O O . ASN A 1 159 ? -22.591 -22.828 -14.440 1.00 54.19 159 ASN A O 1
ATOM 1222 N N . ASP A 1 160 ? -20.964 -21.317 -14.132 1.00 56.56 160 ASP A N 1
ATOM 1223 C CA . ASP A 1 160 ? -19.939 -22.082 -14.844 1.00 56.56 160 ASP A CA 1
ATOM 1224 C C . ASP A 1 160 ? -19.497 -23.257 -13.945 1.00 56.56 160 ASP A C 1
ATOM 1226 O O . ASP A 1 160 ? -18.889 -23.059 -12.893 1.00 56.56 160 ASP A O 1
ATOM 1230 N N . LEU A 1 161 ? -19.787 -24.499 -14.362 1.00 41.12 161 LEU A N 1
ATOM 1231 C CA . LEU A 1 161 ? -19.535 -25.753 -13.614 1.00 41.12 161 LEU A CA 1
ATOM 1232 C C . LEU A 1 161 ? -18.063 -25.990 -13.204 1.00 41.12 161 LEU A C 1
ATOM 1234 O O . LEU A 1 161 ? -17.758 -26.954 -12.503 1.00 41.12 161 LEU A O 1
ATOM 1238 N N . CYS A 1 162 ? -17.145 -25.128 -13.641 1.00 44.59 162 CYS A N 1
ATOM 1239 C CA . CYS A 1 162 ? -15.733 -25.138 -13.289 1.00 44.59 162 CYS A CA 1
ATOM 1240 C C . CYS A 1 162 ? -15.325 -23.782 -12.693 1.00 44.59 162 CYS A C 1
ATOM 1242 O O . CYS A 1 162 ? -14.607 -23.012 -13.331 1.00 44.59 162 CYS A O 1
ATOM 1244 N N . LEU A 1 163 ? -15.739 -23.523 -11.446 1.00 49.94 163 LEU A N 1
ATOM 1245 C CA . LEU A 1 163 ? -15.247 -22.398 -10.629 1.00 49.94 163 LEU A CA 1
ATOM 1246 C C . LEU A 1 163 ? -13.709 -22.433 -10.455 1.00 49.94 163 LEU A C 1
ATOM 1248 O O . LEU A 1 163 ? -13.075 -21.414 -10.209 1.00 49.94 163 LEU A O 1
ATOM 1252 N N . VAL A 1 164 ? -13.086 -23.599 -10.639 1.00 48.56 164 VAL A N 1
ATOM 1253 C CA . VAL A 1 164 ? -11.635 -23.822 -10.560 1.00 48.56 164 VAL A CA 1
ATOM 1254 C C . VAL A 1 164 ? -11.012 -23.731 -11.965 1.00 48.56 164 VAL A C 1
ATOM 1256 O O . VAL A 1 164 ? -10.616 -24.734 -12.551 1.00 48.56 164 VAL A O 1
ATOM 1259 N N . LYS A 1 165 ? -10.958 -22.521 -12.536 1.00 56.28 165 LYS A N 1
ATOM 1260 C CA . LYS A 1 165 ? -10.045 -22.185 -13.650 1.00 56.28 165 LYS A CA 1
ATOM 1261 C C . LYS A 1 165 ? -8.882 -21.368 -13.080 1.00 56.28 165 LYS A C 1
ATOM 1263 O O . LYS A 1 165 ? -9.118 -20.442 -12.303 1.00 56.28 165 LYS A O 1
ATOM 1268 N N . ASP A 1 166 ? -7.653 -21.676 -13.499 1.00 54.75 166 ASP A N 1
ATOM 1269 C CA . ASP A 1 166 ? -6.370 -21.340 -12.835 1.00 54.75 166 ASP A CA 1
ATOM 1270 C C . ASP A 1 166 ? -6.006 -19.839 -12.677 1.00 54.75 166 ASP A C 1
ATOM 1272 O O . ASP A 1 166 ? -4.866 -19.504 -12.371 1.00 54.75 166 ASP A O 1
ATOM 1276 N N . GLY A 1 167 ? -6.942 -18.909 -12.893 1.00 54.38 167 GLY A N 1
ATOM 1277 C CA . GLY A 1 167 ? -6.730 -17.456 -12.809 1.00 54.38 167 GLY A CA 1
ATOM 1278 C C . GLY A 1 167 ? -7.685 -16.695 -11.880 1.00 54.38 167 GLY A C 1
ATOM 1279 O O . GLY A 1 167 ? -7.710 -15.465 -11.939 1.00 54.38 167 GLY A O 1
ATOM 1280 N N . GLN A 1 168 ? -8.503 -17.390 -11.077 1.00 62.94 168 GLN A N 1
ATOM 1281 C CA . GLN A 1 168 ? -9.473 -16.775 -10.144 1.00 62.94 168 GLN A CA 1
ATOM 1282 C C . GLN A 1 168 ? -9.223 -17.100 -8.663 1.00 62.94 168 GLN A C 1
ATOM 1284 O O . GLN A 1 168 ? -9.921 -16.570 -7.799 1.00 62.94 168 GLN A O 1
ATOM 1289 N N . ILE A 1 169 ? -8.230 -17.936 -8.354 1.00 63.62 169 ILE A N 1
ATOM 1290 C CA . ILE A 1 169 ? -7.932 -18.378 -6.989 1.00 63.62 169 ILE A CA 1
ATOM 1291 C C . ILE A 1 169 ? -6.802 -17.518 -6.419 1.00 63.62 169 ILE A C 1
ATOM 1293 O O . ILE A 1 169 ? -5.705 -17.471 -6.965 1.00 63.62 169 ILE A O 1
ATOM 1297 N N . ILE A 1 170 ? -7.097 -16.821 -5.325 1.00 70.06 170 ILE A N 1
ATOM 1298 C CA . ILE A 1 170 ? -6.183 -15.936 -4.596 1.00 70.06 170 ILE A CA 1
ATOM 1299 C C . ILE A 1 170 ? -5.314 -16.755 -3.634 1.00 70.06 170 ILE A C 1
ATOM 1301 O O . ILE A 1 170 ? -4.116 -16.523 -3.530 1.00 70.06 170 ILE A O 1
ATOM 1305 N N . LEU A 1 171 ? -5.900 -17.733 -2.943 1.00 74.62 171 LEU A N 1
ATOM 1306 C CA . LEU A 1 171 ? -5.184 -18.677 -2.081 1.00 74.62 171 LEU A CA 1
ATOM 1307 C C . LEU A 1 171 ? -5.719 -20.086 -2.319 1.00 74.62 171 LEU A C 1
ATOM 1309 O O . LEU A 1 171 ? -6.931 -20.253 -2.422 1.00 74.62 171 LEU A O 1
ATOM 1313 N N . LEU A 1 172 ? -4.822 -21.068 -2.384 1.00 77.62 172 LEU A N 1
ATOM 1314 C CA . LEU A 1 172 ? -5.115 -22.503 -2.471 1.00 77.62 172 LEU A CA 1
ATOM 1315 C C . LEU A 1 172 ? -4.833 -23.181 -1.124 1.00 77.62 172 LEU A C 1
ATOM 1317 O O . LEU A 1 172 ? -4.016 -22.690 -0.347 1.00 77.62 172 LEU A O 1
ATOM 1321 N N . ASP A 1 173 ? -5.495 -24.312 -0.880 1.00 79.62 173 ASP A N 1
ATOM 1322 C CA . ASP A 1 173 ? -5.180 -25.303 0.164 1.00 79.62 173 ASP A CA 1
ATOM 1323 C C . ASP A 1 173 ? -5.176 -24.813 1.629 1.00 79.62 173 ASP A C 1
ATOM 1325 O O . ASP A 1 173 ? -4.770 -25.545 2.530 1.00 79.62 173 ASP A O 1
ATOM 1329 N N . ILE A 1 174 ? -5.698 -23.613 1.898 1.00 77.75 174 ILE A N 1
ATOM 1330 C CA . ILE A 1 174 ? -5.923 -23.089 3.253 1.00 77.75 174 ILE A CA 1
ATOM 1331 C C . ILE A 1 174 ? -7.429 -23.033 3.499 1.00 77.75 174 ILE A C 1
ATOM 1333 O O . ILE A 1 174 ? -8.148 -22.321 2.802 1.00 77.75 174 ILE A O 1
ATOM 1337 N N . ALA A 1 175 ? -7.923 -23.780 4.484 1.00 77.50 175 ALA A N 1
ATOM 1338 C CA . ALA A 1 175 ? -9.328 -23.732 4.866 1.00 77.50 175 ALA A CA 1
ATOM 1339 C C . ALA A 1 175 ? -9.608 -22.475 5.705 1.00 77.50 175 ALA A C 1
ATOM 1341 O O . ALA A 1 175 ? -8.991 -22.279 6.752 1.00 77.50 175 ALA A O 1
ATOM 1342 N N . PHE A 1 176 ? -10.548 -21.632 5.274 1.00 78.06 176 PHE A N 1
ATOM 1343 C CA . PHE A 1 176 ? -10.906 -20.396 5.983 1.00 78.06 176 PHE A CA 1
ATOM 1344 C C . PHE A 1 176 ? -12.208 -20.533 6.775 1.00 78.06 176 PHE A C 1
ATOM 1346 O O . PHE A 1 176 ? -13.203 -21.032 6.254 1.00 78.06 176 PHE A O 1
ATOM 1353 N N . ARG A 1 177 ? -12.207 -20.057 8.031 1.00 75.62 177 ARG A N 1
ATOM 1354 C CA . ARG A 1 177 ? -13.419 -19.944 8.863 1.00 75.62 177 ARG A CA 1
ATOM 1355 C C . ARG A 1 177 ? -14.172 -18.637 8.610 1.00 75.62 177 ARG A C 1
ATOM 1357 O O . ARG A 1 177 ? -15.394 -18.645 8.506 1.00 75.62 177 ARG A O 1
ATOM 1364 N N . HIS A 1 178 ? -13.443 -17.534 8.428 1.00 72.19 178 HIS A N 1
ATOM 1365 C CA . HIS A 1 178 ? -14.012 -16.216 8.139 1.00 72.19 178 HIS A CA 1
ATOM 1366 C C . HIS A 1 178 ? -13.205 -15.526 7.055 1.00 72.19 178 HIS A C 1
ATOM 1368 O O . HIS A 1 178 ? -11.977 -15.526 7.104 1.00 72.19 178 HIS A O 1
ATOM 1374 N N . VAL A 1 179 ? -13.887 -14.892 6.104 1.00 74.19 179 VAL A N 1
ATOM 1375 C CA . VAL A 1 179 ? -13.245 -14.018 5.123 1.00 74.19 179 VAL A CA 1
ATOM 1376 C C . VAL A 1 179 ? -14.079 -12.760 4.948 1.00 74.19 179 VAL A C 1
ATOM 1378 O O . VAL A 1 179 ? -15.259 -12.811 4.612 1.00 74.19 179 VAL A O 1
ATOM 1381 N N . PHE A 1 180 ? -13.437 -11.625 5.179 1.00 72.12 180 PHE A N 1
ATOM 1382 C CA . PHE A 1 180 ? -13.969 -10.289 4.988 1.00 72.12 180 PHE A CA 1
ATOM 1383 C C . PHE A 1 180 ? -13.231 -9.623 3.826 1.00 72.12 180 PHE A C 1
ATOM 1385 O O . PHE A 1 180 ? -12.021 -9.788 3.683 1.00 72.12 180 PHE A O 1
ATOM 1392 N N . TYR A 1 181 ? -13.934 -8.837 3.013 1.00 79.25 181 TYR A N 1
ATOM 1393 C CA . TYR A 1 181 ? -13.312 -8.023 1.971 1.00 79.25 181 TYR A CA 1
ATOM 1394 C C . TYR A 1 181 ? -13.761 -6.569 2.073 1.00 79.25 181 TYR A C 1
ATOM 1396 O O . TYR A 1 181 ? -14.884 -6.261 2.475 1.00 79.25 181 TYR A O 1
ATOM 1404 N N . LYS A 1 182 ? -12.877 -5.668 1.653 1.00 76.81 182 LYS A N 1
ATOM 1405 C CA . LYS A 1 182 ? -13.139 -4.237 1.552 1.00 76.81 182 LYS A CA 1
ATOM 1406 C C . LYS A 1 182 ? -12.539 -3.707 0.260 1.00 76.81 182 LYS A C 1
ATOM 1408 O O . LYS A 1 182 ? -11.326 -3.758 0.084 1.00 76.81 182 LYS A O 1
ATOM 1413 N N . GLU A 1 183 ? -13.364 -3.121 -0.601 1.00 75.38 183 GLU A N 1
ATOM 1414 C CA . GLU A 1 183 ? -12.870 -2.247 -1.667 1.00 75.38 183 GLU A CA 1
ATOM 1415 C C . GLU A 1 183 ? -12.738 -0.814 -1.132 1.00 75.38 183 GLU A C 1
ATOM 1417 O O . GLU A 1 183 ? -13.662 -0.259 -0.538 1.00 75.38 183 GLU A O 1
ATOM 1422 N N . THR A 1 184 ? -11.569 -0.207 -1.327 1.00 73.81 184 THR A N 1
ATOM 1423 C CA . THR A 1 184 ? -11.303 1.205 -1.032 1.00 73.81 184 THR A CA 1
ATOM 1424 C C . THR A 1 184 ? -10.946 1.907 -2.336 1.00 73.81 184 THR A C 1
ATOM 1426 O O . THR A 1 184 ? -9.964 1.553 -2.987 1.00 73.81 184 THR A O 1
ATOM 1429 N N . MET A 1 185 ? -11.741 2.899 -2.737 1.00 70.44 185 MET A N 1
ATOM 1430 C CA . MET A 1 185 ? -11.474 3.696 -3.936 1.00 70.44 185 MET A CA 1
ATOM 1431 C C . MET A 1 185 ? -10.184 4.507 -3.750 1.00 70.44 185 MET A C 1
ATOM 1433 O O . MET A 1 185 ? -10.027 5.209 -2.751 1.00 70.44 185 MET A O 1
ATOM 1437 N N . LEU A 1 186 ? -9.252 4.398 -4.697 1.00 73.25 186 LEU A N 1
ATOM 1438 C CA . LEU A 1 186 ? -8.017 5.182 -4.698 1.00 73.25 186 LEU A CA 1
ATOM 1439 C C . LEU A 1 186 ? -8.270 6.577 -5.294 1.00 73.25 186 LEU A C 1
ATOM 1441 O O . LEU A 1 186 ? -9.242 6.798 -6.014 1.00 73.25 186 LEU A O 1
ATOM 1445 N N . SER A 1 187 ? -7.362 7.523 -5.036 1.00 70.19 187 SER A N 1
ATOM 1446 C CA . SER A 1 187 ? -7.458 8.908 -5.536 1.00 70.19 187 SER A CA 1
ATOM 1447 C C . SER A 1 187 ? -7.528 9.008 -7.066 1.00 70.19 187 SER A C 1
ATOM 1449 O O . SER A 1 187 ? -8.126 9.934 -7.610 1.00 70.19 187 SER A O 1
ATOM 1451 N N . ASN A 1 188 ? -6.974 8.025 -7.780 1.00 70.06 188 ASN A N 1
ATOM 1452 C CA . ASN A 1 188 ? -7.314 7.791 -9.177 1.00 70.06 188 ASN A CA 1
ATOM 1453 C C . ASN A 1 188 ? -8.679 7.093 -9.237 1.00 70.06 188 ASN A C 1
ATOM 1455 O O . ASN A 1 188 ? -8.765 5.900 -8.949 1.00 70.06 188 ASN A O 1
ATOM 1459 N N . SER A 1 189 ? -9.711 7.819 -9.681 1.00 62.72 189 SER A N 1
ATOM 1460 C CA . SER A 1 189 ? -11.135 7.427 -9.692 1.00 62.72 189 SER A CA 1
ATOM 1461 C C . SER A 1 189 ? -11.509 6.203 -10.548 1.00 62.72 189 SER A C 1
ATOM 1463 O O . SER A 1 189 ? -12.677 5.971 -10.853 1.00 62.72 189 SER A O 1
ATOM 1465 N N . ARG A 1 190 ? -10.513 5.421 -10.970 1.00 74.62 190 ARG A N 1
ATOM 1466 C CA . ARG A 1 190 ? -10.621 4.194 -11.765 1.00 74.62 190 ARG A CA 1
ATOM 1467 C C . ARG A 1 190 ? -9.809 3.034 -11.179 1.00 74.62 190 ARG A C 1
ATOM 1469 O O . ARG A 1 190 ? -9.584 2.054 -11.880 1.00 74.62 190 ARG A O 1
ATOM 1476 N N . ARG A 1 191 ? -9.328 3.133 -9.936 1.00 73.56 191 ARG A N 1
ATOM 1477 C CA . ARG A 1 191 ? -8.675 2.021 -9.234 1.00 73.56 191 ARG A CA 1
ATOM 1478 C C . ARG A 1 191 ? -9.229 1.849 -7.831 1.00 73.56 191 ARG A C 1
ATOM 1480 O O . ARG A 1 191 ? -9.486 2.825 -7.132 1.00 73.56 191 ARG A O 1
ATOM 1487 N N . TYR A 1 192 ? -9.331 0.595 -7.423 1.00 77.75 192 TYR A N 1
ATOM 1488 C CA . TYR A 1 192 ? -9.744 0.192 -6.089 1.00 77.75 192 TYR A CA 1
ATOM 1489 C C . TYR A 1 192 ? -8.635 -0.663 -5.483 1.00 77.75 192 TYR A C 1
ATOM 1491 O O . TYR A 1 192 ? -8.077 -1.530 -6.155 1.00 77.75 192 TYR A O 1
ATOM 1499 N N . LEU A 1 193 ? -8.309 -0.410 -4.222 1.00 77.88 193 LEU A N 1
ATOM 1500 C CA . LEU A 1 193 ? -7.562 -1.344 -3.394 1.00 77.88 193 LEU A CA 1
ATOM 1501 C C . LEU A 1 193 ? -8.575 -2.333 -2.815 1.00 77.88 193 LEU A C 1
ATOM 1503 O O . LEU A 1 193 ? -9.462 -1.912 -2.071 1.00 77.88 193 LEU A O 1
ATOM 1507 N N . LEU A 1 194 ? -8.469 -3.614 -3.169 1.00 79.56 194 LEU A N 1
ATOM 1508 C CA . LEU A 1 194 ? -9.142 -4.672 -2.423 1.00 79.56 194 LEU A CA 1
ATOM 1509 C C . LEU A 1 194 ? -8.214 -5.104 -1.291 1.00 79.56 194 LEU A C 1
ATOM 1511 O O . LEU A 1 194 ? -7.092 -5.528 -1.561 1.00 79.56 194 LEU A O 1
ATOM 1515 N N . SER A 1 195 ? -8.719 -5.037 -0.066 1.00 78.19 195 SER A N 1
ATOM 1516 C CA . SER A 1 195 ? -8.110 -5.644 1.115 1.00 78.19 195 SER A CA 1
ATOM 1517 C C . SER A 1 195 ? -8.999 -6.793 1.574 1.00 78.19 195 SER A C 1
ATOM 1519 O O . SER A 1 195 ? -10.174 -6.577 1.887 1.00 78.19 195 SER A O 1
ATOM 1521 N N . ILE A 1 196 ? -8.461 -8.010 1.599 1.00 82.56 196 ILE A N 1
ATOM 1522 C CA . ILE A 1 196 ? -9.122 -9.199 2.144 1.00 82.56 196 ILE A CA 1
ATOM 1523 C C . ILE A 1 196 ? -8.480 -9.519 3.495 1.00 82.56 196 ILE A C 1
ATOM 1525 O O . ILE A 1 196 ? -7.263 -9.643 3.589 1.00 82.56 196 ILE A O 1
ATOM 1529 N N . LEU A 1 197 ? -9.308 -9.667 4.526 1.00 76.19 197 LEU A N 1
ATOM 1530 C CA . LEU A 1 197 ? -8.934 -10.146 5.854 1.00 76.19 197 LEU A CA 1
ATOM 1531 C C . LEU A 1 197 ? -9.529 -11.543 6.020 1.00 76.19 197 LEU A C 1
ATOM 1533 O O . LEU A 1 197 ? -10.750 -11.696 6.028 1.00 76.19 197 LEU A O 1
ATOM 1537 N N . ALA A 1 198 ? -8.683 -12.561 6.120 1.00 80.44 198 ALA A N 1
ATOM 1538 C CA . ALA A 1 198 ? -9.104 -13.954 6.140 1.00 80.44 198 ALA A CA 1
ATOM 1539 C C . ALA A 1 198 ? -8.531 -14.688 7.354 1.00 80.44 198 ALA A C 1
ATOM 1541 O O . ALA A 1 198 ? -7.319 -14.720 7.548 1.00 80.44 198 ALA A O 1
ATOM 1542 N N . VAL A 1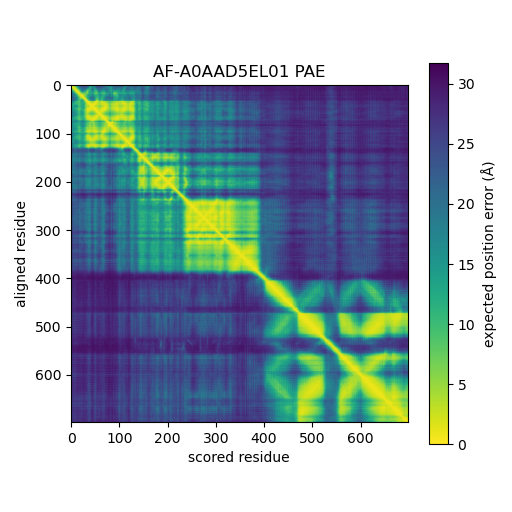 199 ? -9.401 -15.292 8.162 1.00 74.75 199 VAL A N 1
ATOM 1543 C CA . VAL A 1 199 ? -9.015 -16.120 9.307 1.00 74.75 199 VAL A CA 1
ATOM 1544 C C . VAL A 1 199 ? -9.163 -17.586 8.927 1.00 74.75 199 VAL A C 1
ATOM 1546 O O . VAL A 1 199 ? -10.245 -18.053 8.560 1.00 74.75 199 VAL A O 1
ATOM 1549 N N . SER A 1 200 ? -8.049 -18.298 8.988 1.00 83.50 200 SER A N 1
ATOM 1550 C CA . SER A 1 200 ? -7.929 -19.729 8.695 1.00 83.50 200 SER A CA 1
ATOM 1551 C C . SER A 1 200 ? -8.481 -20.609 9.827 1.00 83.50 200 SER A C 1
ATOM 1553 O O . SER A 1 200 ? -8.702 -20.132 10.942 1.00 83.50 200 SER A O 1
ATOM 1555 N N . GLN A 1 201 ? -8.744 -21.891 9.549 1.00 78.50 201 GLN A N 1
ATOM 1556 C CA . GLN A 1 201 ? -9.223 -22.861 10.548 1.00 78.50 201 GLN A CA 1
ATOM 1557 C C . GLN A 1 201 ? -8.202 -23.141 11.666 1.00 78.50 201 GLN A C 1
ATOM 1559 O O . GLN A 1 201 ? -8.599 -23.518 12.764 1.00 78.50 201 GLN A O 1
ATOM 1564 N N . ASP A 1 202 ? -6.910 -22.917 11.417 1.00 79.25 202 ASP A N 1
ATOM 1565 C CA . ASP A 1 202 ? -5.820 -22.931 12.401 1.00 79.25 202 ASP A CA 1
ATOM 1566 C C . ASP A 1 202 ? -5.595 -21.559 13.079 1.00 79.25 202 ASP A C 1
ATOM 1568 O O . ASP A 1 202 ? -4.580 -21.332 13.734 1.00 79.25 202 ASP A O 1
ATOM 1572 N N . ASN A 1 203 ? -6.585 -20.662 12.982 1.00 74.31 203 ASN A N 1
ATOM 1573 C CA . ASN A 1 203 ? -6.656 -19.341 13.616 1.00 74.31 203 ASN A CA 1
ATOM 1574 C C . ASN A 1 203 ? -5.583 -18.325 13.187 1.00 74.31 203 ASN A C 1
ATOM 1576 O O . ASN A 1 203 ? -5.466 -17.275 13.816 1.00 74.31 203 ASN A O 1
ATOM 1580 N N . GLU A 1 204 ? -4.850 -18.540 12.095 1.00 73.19 204 GLU A N 1
ATOM 1581 C CA . GLU A 1 204 ? -3.965 -17.512 11.535 1.00 73.19 204 GLU A CA 1
ATOM 1582 C C . GLU A 1 204 ? -4.752 -16.447 10.748 1.00 73.19 204 GLU A C 1
ATOM 1584 O O . GLU A 1 204 ? -5.724 -16.767 10.054 1.00 73.19 204 GLU A O 1
ATOM 1589 N N . LEU A 1 205 ? -4.298 -15.185 10.813 1.00 75.19 205 LEU A N 1
ATOM 1590 C CA . LEU A 1 205 ? -4.871 -14.060 10.064 1.00 75.19 205 LEU A CA 1
ATOM 1591 C C . LEU A 1 205 ? -4.007 -13.767 8.839 1.00 75.19 205 LEU A C 1
ATOM 1593 O O . LEU A 1 205 ? -2.817 -13.462 8.949 1.00 75.19 205 LEU A O 1
ATOM 1597 N N . TYR A 1 206 ? -4.656 -13.811 7.686 1.00 78.62 206 TYR A N 1
ATOM 1598 C CA . TYR A 1 206 ? -4.108 -13.464 6.391 1.00 78.62 206 TYR A CA 1
ATOM 1599 C C . TYR A 1 206 ? -4.674 -12.112 5.969 1.00 78.62 206 TYR A C 1
ATOM 1601 O O . TYR A 1 206 ? -5.893 -11.951 5.861 1.00 78.62 206 TYR A O 1
ATOM 1609 N N . VAL A 1 207 ? -3.789 -11.156 5.704 1.00 77.25 207 VAL A N 1
ATOM 1610 C CA . VAL A 1 207 ? -4.130 -9.915 5.006 1.00 77.25 207 VAL A CA 1
ATOM 1611 C C . VAL A 1 207 ? -3.666 -10.055 3.561 1.00 77.25 207 VAL A C 1
ATOM 1613 O O . VAL A 1 207 ? -2.531 -10.461 3.302 1.00 77.25 207 VAL A O 1
ATOM 1616 N N . ILE A 1 208 ? -4.566 -9.784 2.616 1.00 81.50 208 ILE A N 1
ATOM 1617 C CA . ILE A 1 208 ? -4.306 -9.898 1.179 1.00 81.50 208 ILE A CA 1
ATOM 1618 C C . ILE A 1 208 ? -4.734 -8.601 0.503 1.00 81.50 208 ILE A C 1
ATOM 1620 O O . ILE A 1 208 ? -5.927 -8.343 0.332 1.00 81.50 208 ILE A O 1
ATOM 1624 N N . ASP A 1 209 ? -3.753 -7.802 0.095 1.00 78.62 209 ASP A N 1
ATOM 1625 C CA . ASP A 1 209 ? -3.980 -6.549 -0.624 1.00 78.62 209 ASP A CA 1
ATOM 1626 C C . ASP A 1 209 ? -3.699 -6.700 -2.126 1.00 78.62 209 ASP A C 1
ATOM 1628 O O . ASP A 1 209 ? -2.680 -7.269 -2.534 1.00 78.62 209 ASP A O 1
ATOM 1632 N N . GLY A 1 210 ? -4.566 -6.126 -2.967 1.00 79.56 210 GLY A N 1
ATOM 1633 C CA . GLY A 1 210 ? -4.351 -6.048 -4.415 1.00 79.56 210 GLY A CA 1
ATOM 1634 C C . GLY A 1 210 ? -5.105 -4.909 -5.108 1.00 79.56 210 GLY A C 1
ATOM 1635 O O . GLY A 1 210 ? -6.128 -4.420 -4.631 1.00 79.56 210 GLY A O 1
ATOM 1636 N N . GLU A 1 211 ? -4.595 -4.467 -6.263 1.00 77.94 211 GLU A N 1
ATOM 1637 C CA . GLU A 1 211 ? -5.204 -3.396 -7.069 1.00 77.94 211 GLU A CA 1
ATOM 1638 C C . GLU A 1 211 ? -6.176 -3.957 -8.129 1.00 77.94 211 GLU A C 1
ATOM 1640 O O . GLU A 1 211 ? -5.798 -4.744 -9.009 1.00 77.94 211 GLU A O 1
ATOM 1645 N N . ARG A 1 212 ? -7.417 -3.460 -8.112 1.00 74.75 212 ARG A N 1
ATOM 1646 C CA . ARG A 1 212 ? -8.460 -3.717 -9.112 1.00 74.75 212 ARG A CA 1
ATOM 1647 C C . ARG A 1 212 ? -8.673 -2.500 -10.020 1.00 74.75 212 ARG A C 1
ATOM 1649 O O . ARG A 1 212 ? -8.842 -1.375 -9.551 1.00 74.75 212 ARG A O 1
ATOM 1656 N N . ASP A 1 213 ? -8.729 -2.748 -11.327 1.00 76.81 213 ASP A N 1
ATOM 1657 C CA . ASP A 1 213 ? -9.160 -1.793 -12.358 1.00 76.81 213 ASP A CA 1
ATOM 1658 C C . ASP A 1 213 ? -10.463 -2.329 -12.980 1.00 76.81 213 ASP A C 1
ATOM 1660 O O . ASP A 1 213 ? -10.416 -3.358 -13.656 1.00 76.81 213 ASP A O 1
ATOM 1664 N N . PRO A 1 214 ? -11.628 -1.685 -12.775 1.00 65.62 214 PRO A N 1
ATOM 1665 C CA . PRO A 1 214 ? -12.916 -2.200 -13.241 1.00 65.62 214 PRO A CA 1
ATOM 1666 C C . PRO A 1 214 ? -13.047 -2.207 -14.771 1.00 65.62 214 PRO A C 1
ATOM 1668 O O . PRO A 1 214 ? -13.939 -2.862 -15.300 1.00 65.62 214 PRO A O 1
ATOM 1671 N N . LYS A 1 215 ? -12.172 -1.504 -15.512 1.00 67.50 215 LYS A N 1
ATOM 1672 C CA . LYS A 1 215 ? -12.163 -1.555 -16.983 1.00 67.50 215 LYS A CA 1
ATOM 1673 C C . LYS A 1 215 ? -11.446 -2.784 -17.526 1.00 67.50 215 LYS A C 1
ATOM 1675 O O . LYS A 1 215 ? -11.678 -3.168 -18.672 1.00 67.50 215 LYS A O 1
ATOM 1680 N N . LYS A 1 216 ? -10.596 -3.421 -16.719 1.00 65.88 216 LYS A N 1
ATOM 1681 C CA . LYS A 1 216 ? -10.041 -4.734 -17.031 1.00 65.88 216 LYS A CA 1
ATOM 1682 C C . LYS A 1 216 ? -11.056 -5.784 -16.591 1.00 65.88 216 LYS A C 1
ATOM 1684 O O . LYS A 1 216 ? -10.987 -6.296 -15.482 1.00 65.88 216 LYS A O 1
ATOM 1689 N N . LEU A 1 217 ? -11.992 -6.115 -17.487 1.00 51.56 217 LEU A N 1
ATOM 1690 C CA . LEU A 1 217 ? -13.040 -7.134 -17.271 1.00 51.56 217 LEU A CA 1
ATOM 1691 C C . LEU A 1 217 ? -12.509 -8.541 -16.912 1.00 51.56 217 LEU A C 1
ATOM 1693 O O . LEU A 1 217 ? -13.298 -9.431 -16.606 1.00 51.56 217 LEU A O 1
ATOM 1697 N N . TRP A 1 218 ? -11.195 -8.747 -16.986 1.00 49.16 218 TRP A N 1
ATOM 1698 C CA . TRP A 1 218 ? -10.508 -10.025 -16.871 1.00 49.16 218 TRP A CA 1
ATOM 1699 C C . TRP A 1 218 ? -9.500 -9.922 -15.726 1.00 49.16 218 TRP A C 1
ATOM 1701 O O . TRP A 1 218 ? -8.441 -9.320 -15.892 1.00 49.16 218 TRP A O 1
ATOM 1711 N N . SER A 1 219 ? -9.886 -10.503 -14.589 1.00 53.28 219 SER A N 1
ATOM 1712 C CA . SER A 1 219 ? -9.153 -10.607 -13.320 1.00 53.28 219 SER A CA 1
ATOM 1713 C C . SER A 1 219 ? -8.759 -9.276 -12.636 1.00 53.28 219 SER A C 1
ATOM 1715 O O . SER A 1 219 ? -7.971 -8.497 -13.177 1.00 53.28 219 SER A O 1
ATOM 1717 N N . PRO A 1 220 ? -9.199 -9.011 -11.384 1.00 49.38 220 PRO A N 1
ATOM 1718 C CA . PRO A 1 220 ? -8.416 -8.142 -10.498 1.00 49.38 220 PRO A CA 1
ATOM 1719 C C . PRO A 1 220 ? -6.978 -8.681 -10.383 1.00 49.38 220 PRO A C 1
ATOM 1721 O O . PRO A 1 220 ? -6.769 -9.891 -10.472 1.00 49.38 220 PRO A O 1
ATOM 1724 N N . ASN A 1 221 ? -5.973 -7.812 -10.196 1.00 52.12 221 ASN A N 1
ATOM 1725 C CA . ASN A 1 221 ? -4.562 -8.233 -10.219 1.00 52.12 221 ASN A CA 1
ATOM 1726 C C . ASN A 1 221 ? -4.134 -8.897 -8.896 1.00 52.12 221 ASN A C 1
ATOM 1728 O O . ASN A 1 221 ? -3.164 -8.474 -8.268 1.00 52.12 221 ASN A O 1
ATOM 1732 N N . PHE A 1 222 ? -4.826 -9.959 -8.482 1.00 50.38 222 PHE A N 1
ATOM 1733 C CA . PHE A 1 222 ? -4.334 -10.892 -7.470 1.00 50.38 222 PHE A CA 1
ATOM 1734 C C . PHE A 1 222 ? -3.360 -11.876 -8.114 1.00 50.38 222 PHE A C 1
ATOM 1736 O O . PHE A 1 222 ? -3.598 -13.079 -8.142 1.00 50.38 222 PHE A O 1
ATOM 1743 N N . SER A 1 223 ? -2.249 -11.369 -8.658 1.00 42.38 223 SER A N 1
ATOM 1744 C CA . SER A 1 223 ? -1.147 -12.228 -9.096 1.00 42.38 223 SER A CA 1
ATOM 1745 C C . SER A 1 223 ? -0.420 -12.785 -7.872 1.00 42.38 223 SER A C 1
ATOM 1747 O O . SER A 1 223 ? 0.650 -12.313 -7.493 1.00 42.38 223 SER A O 1
ATOM 1749 N N . VAL A 1 224 ? -1.029 -13.775 -7.226 1.00 41.22 224 VAL A N 1
ATOM 1750 C CA . VAL A 1 224 ? -0.355 -14.657 -6.275 1.00 41.22 224 VAL A CA 1
ATOM 1751 C C . VAL A 1 224 ? 0.480 -15.618 -7.117 1.00 41.22 224 VAL A C 1
ATOM 1753 O O . VAL A 1 224 ? -0.032 -16.377 -7.934 1.00 41.22 224 VAL A O 1
ATOM 1756 N N . LEU A 1 225 ? 1.799 -15.449 -7.041 1.00 32.78 225 LEU A N 1
ATOM 1757 C CA . LEU A 1 225 ? 2.724 -15.930 -8.066 1.00 32.78 225 LEU A CA 1
ATOM 1758 C C . LEU A 1 225 ? 2.903 -17.454 -8.056 1.00 32.78 225 LEU A C 1
ATOM 1760 O O . LEU A 1 225 ? 3.648 -17.973 -7.230 1.00 32.78 225 LEU A O 1
ATOM 1764 N N . TRP A 1 226 ? 2.372 -18.125 -9.084 1.00 28.34 226 TRP A N 1
ATOM 1765 C CA . TRP A 1 226 ? 3.050 -19.249 -9.748 1.00 28.34 226 TRP A CA 1
ATOM 1766 C C . TRP A 1 226 ? 2.454 -19.539 -11.144 1.00 28.34 226 TRP A C 1
ATOM 1768 O O . TRP A 1 226 ? 1.281 -19.869 -11.247 1.00 28.34 226 TRP A O 1
ATOM 1778 N N . PRO A 1 227 ? 3.242 -19.525 -12.234 1.00 43.94 227 PRO A N 1
ATOM 1779 C CA . PRO A 1 227 ? 4.181 -18.486 -12.637 1.00 43.94 227 PRO A CA 1
ATOM 1780 C C . PRO A 1 227 ? 3.772 -17.862 -13.998 1.00 43.94 227 PRO A C 1
ATOM 1782 O O . PRO A 1 227 ? 3.986 -18.470 -15.046 1.00 43.94 227 PRO A O 1
ATOM 1785 N N . ALA A 1 228 ? 3.258 -16.625 -14.022 1.00 35.94 228 ALA A N 1
ATOM 1786 C CA . ALA A 1 228 ? 3.066 -15.862 -15.267 1.00 35.94 228 ALA A CA 1
ATOM 1787 C C . ALA A 1 228 ? 3.107 -14.331 -15.049 1.00 35.94 228 ALA A C 1
ATOM 1789 O O . ALA A 1 228 ? 2.592 -13.831 -14.058 1.00 35.94 228 ALA A O 1
ATOM 1790 N N . ASP A 1 229 ? 3.711 -13.628 -16.016 1.00 43.75 229 ASP A N 1
ATOM 1791 C CA . ASP A 1 229 ? 3.927 -12.168 -16.152 1.00 43.75 229 ASP A CA 1
ATOM 1792 C C . ASP A 1 229 ? 4.676 -11.414 -15.010 1.00 43.75 229 ASP A C 1
ATOM 1794 O O . ASP A 1 229 ? 4.110 -11.114 -13.960 1.00 43.75 229 ASP A O 1
ATOM 1798 N N . PRO A 1 230 ? 5.938 -10.972 -15.227 1.00 47.47 230 PRO A N 1
ATOM 1799 C CA . PRO A 1 230 ? 6.671 -10.113 -14.288 1.00 47.47 230 PRO A CA 1
ATOM 1800 C C . PRO A 1 230 ? 6.229 -8.629 -14.277 1.00 47.47 230 PRO A C 1
ATOM 1802 O O . PRO A 1 230 ? 6.901 -7.806 -13.652 1.00 47.47 230 PRO A O 1
ATOM 1805 N N . ARG A 1 231 ? 5.163 -8.238 -14.994 1.00 46.78 231 ARG A N 1
ATOM 1806 C CA . ARG A 1 231 ? 4.678 -6.841 -15.074 1.00 46.78 231 ARG A CA 1
ATOM 1807 C C . ARG A 1 231 ? 3.546 -6.507 -14.102 1.00 46.78 231 ARG A C 1
ATOM 1809 O O . ARG A 1 231 ? 3.300 -5.323 -13.861 1.00 46.78 231 ARG A O 1
ATOM 1816 N N . THR A 1 232 ? 2.860 -7.500 -13.545 1.00 47.16 232 THR A N 1
ATOM 1817 C CA . THR A 1 232 ? 1.844 -7.307 -12.502 1.00 47.16 232 THR A CA 1
ATOM 1818 C C . THR A 1 232 ? 2.493 -7.267 -11.120 1.00 47.16 232 THR A C 1
ATOM 1820 O O . THR A 1 232 ? 3.374 -8.066 -10.808 1.00 47.16 232 THR A O 1
ATOM 1823 N N . ARG A 1 233 ? 2.075 -6.317 -10.271 1.00 46.91 233 ARG A N 1
ATOM 1824 C CA . ARG A 1 233 ? 2.469 -6.322 -8.854 1.00 46.91 233 ARG A CA 1
ATOM 1825 C C . ARG A 1 233 ? 1.823 -7.543 -8.195 1.00 46.91 233 ARG A C 1
ATOM 1827 O O . ARG A 1 233 ? 0.602 -7.654 -8.300 1.00 46.91 233 ARG A O 1
ATOM 1834 N N . PRO A 1 234 ? 2.580 -8.436 -7.536 1.00 50.69 234 PRO A N 1
ATOM 1835 C CA . PRO A 1 234 ? 1.965 -9.539 -6.820 1.00 50.69 234 PRO A CA 1
ATOM 1836 C C . PRO A 1 234 ? 1.071 -9.012 -5.699 1.00 50.69 234 PRO A C 1
ATOM 1838 O O . PRO A 1 234 ? 1.373 -7.970 -5.111 1.00 50.69 234 PRO A O 1
ATOM 1841 N N . ALA A 1 235 ? -0.015 -9.730 -5.409 1.00 55.91 235 ALA A N 1
ATOM 1842 C CA . ALA A 1 235 ? -0.767 -9.469 -4.189 1.00 55.91 235 ALA A CA 1
ATOM 1843 C C . ALA A 1 235 ? 0.140 -9.777 -2.998 1.00 55.91 235 ALA A C 1
ATOM 1845 O O . ALA A 1 235 ? 0.770 -10.839 -2.946 1.00 55.91 235 ALA A O 1
ATOM 1846 N N . THR A 1 236 ? 0.231 -8.843 -2.057 1.00 63.41 236 THR A N 1
ATOM 1847 C CA . THR A 1 236 ? 1.013 -9.067 -0.844 1.00 63.41 236 THR A CA 1
ATOM 1848 C C . THR A 1 236 ? 0.144 -9.879 0.102 1.00 63.41 236 THR A C 1
ATOM 1850 O O . THR A 1 236 ? -0.832 -9.358 0.634 1.00 63.41 236 THR A O 1
ATOM 1853 N N . ILE A 1 237 ? 0.486 -11.154 0.282 1.00 69.75 237 ILE A N 1
ATOM 1854 C CA . ILE A 1 237 ? -0.081 -11.995 1.336 1.00 69.75 237 ILE A CA 1
ATOM 1855 C C . ILE A 1 237 ? 0.828 -11.854 2.555 1.00 69.75 237 ILE A C 1
ATOM 1857 O O . ILE A 1 237 ? 1.971 -12.318 2.533 1.00 69.75 237 ILE A O 1
ATOM 1861 N N . THR A 1 238 ? 0.329 -11.230 3.615 1.00 73.88 238 THR A N 1
ATOM 1862 C CA . THR A 1 238 ? 1.009 -11.157 4.911 1.00 73.88 238 THR A CA 1
ATOM 1863 C C . THR A 1 238 ? 0.272 -12.005 5.937 1.00 73.88 238 THR A C 1
ATOM 1865 O O . THR A 1 238 ? -0.921 -11.823 6.176 1.00 73.88 238 THR A O 1
ATOM 1868 N N . LYS A 1 239 ? 1.004 -12.926 6.578 1.00 74.44 239 LYS A N 1
ATOM 1869 C CA . LYS A 1 239 ? 0.589 -13.475 7.872 1.00 74.44 239 LYS A CA 1
ATOM 1870 C C . LYS A 1 239 ? 0.841 -12.402 8.919 1.00 74.44 239 LYS A C 1
ATOM 1872 O O . LYS A 1 239 ? 1.992 -12.008 9.121 1.00 74.44 239 LYS A O 1
ATOM 1877 N N . GLU A 1 240 ? -0.212 -11.942 9.575 1.00 76.94 240 GLU A N 1
ATOM 1878 C CA . GLU A 1 240 ? -0.092 -10.967 10.655 1.00 76.94 240 GLU A CA 1
ATOM 1879 C C . GLU A 1 240 ? -0.224 -11.650 12.013 1.00 76.94 240 GLU A C 1
ATOM 1881 O O . GLU A 1 240 ? -0.992 -12.597 12.197 1.00 76.94 240 GLU A O 1
ATOM 1886 N N . LYS A 1 241 ? 0.547 -11.159 12.988 1.00 83.06 241 LYS A N 1
ATOM 1887 C CA . LYS A 1 241 ? 0.328 -11.529 14.386 1.00 83.06 241 LYS A CA 1
ATOM 1888 C C . LYS A 1 241 ? -1.019 -10.961 14.827 1.00 83.06 241 LYS A C 1
ATOM 1890 O O . LYS A 1 241 ? -1.516 -10.008 14.235 1.00 83.06 241 LYS A O 1
ATOM 1895 N N . GLN A 1 242 ? -1.592 -11.519 15.883 1.00 85.81 242 GLN A N 1
ATOM 1896 C CA . GLN A 1 242 ? -2.874 -11.074 16.419 1.00 85.81 242 GLN A CA 1
ATOM 1897 C C . GLN A 1 242 ? -2.748 -10.719 17.897 1.00 85.81 242 GLN A C 1
ATOM 1899 O O . GLN A 1 242 ? -1.976 -11.342 18.630 1.00 85.81 242 GLN A O 1
ATOM 1904 N N . TYR A 1 243 ? -3.557 -9.761 18.340 1.00 88.38 243 TYR A N 1
ATOM 1905 C CA . TYR A 1 243 ? -3.910 -9.628 19.746 1.00 88.38 243 TYR A CA 1
ATOM 1906 C C . TYR A 1 243 ? -5.228 -10.356 19.984 1.00 88.38 243 TYR A C 1
ATOM 1908 O O . TYR A 1 243 ? -6.226 -10.063 19.326 1.00 88.38 243 TYR A O 1
ATOM 1916 N N . LEU A 1 244 ? -5.206 -11.285 20.938 1.00 91.19 244 LEU A N 1
ATOM 1917 C CA . LEU A 1 244 ? -6.367 -12.015 21.427 1.00 91.19 244 LEU A CA 1
ATOM 1918 C C . LEU A 1 244 ? -6.668 -11.557 22.857 1.00 91.19 244 LEU A C 1
ATOM 1920 O O . LEU A 1 244 ? -5.806 -11.669 23.734 1.00 91.19 244 LEU A O 1
ATOM 1924 N N . THR A 1 245 ? -7.885 -11.067 23.084 1.00 93.38 245 THR A N 1
ATOM 1925 C CA . THR A 1 245 ? -8.354 -10.575 24.384 1.00 93.38 245 THR A CA 1
ATOM 1926 C C . THR A 1 245 ? -9.702 -11.197 24.716 1.00 93.38 245 THR A C 1
ATOM 1928 O O . THR A 1 245 ? -10.674 -10.996 23.996 1.00 93.38 245 THR A O 1
ATOM 1931 N N . THR A 1 246 ? -9.779 -11.898 25.844 1.00 94.50 246 THR A N 1
ATOM 1932 C CA . THR A 1 246 ? -11.023 -12.489 26.354 1.00 94.50 246 THR A CA 1
ATOM 1933 C C . THR A 1 246 ? -11.560 -11.653 27.512 1.00 94.50 246 THR A C 1
ATOM 1935 O O . THR A 1 246 ? -10.895 -11.497 28.536 1.00 94.50 246 THR A O 1
ATOM 1938 N N . ILE A 1 247 ? -12.776 -11.130 27.369 1.00 94.75 247 ILE A N 1
ATOM 1939 C CA . ILE A 1 247 ? -13.513 -10.437 28.425 1.00 94.75 247 ILE A CA 1
ATOM 1940 C C . ILE A 1 247 ? -14.429 -11.458 29.100 1.00 94.75 247 ILE A C 1
ATOM 1942 O O . ILE A 1 247 ? -15.299 -12.035 28.453 1.00 94.75 247 ILE A O 1
ATOM 1946 N N . THR A 1 248 ? -14.265 -11.663 30.405 1.00 94.69 248 THR A N 1
ATOM 1947 C CA . THR A 1 248 ? -15.260 -12.357 31.238 1.00 94.69 248 THR A CA 1
ATOM 1948 C C . THR A 1 248 ? -15.944 -11.314 32.106 1.00 94.69 248 THR A C 1
ATOM 1950 O O . THR A 1 248 ? -15.263 -10.561 32.799 1.00 94.69 248 THR A O 1
ATOM 1953 N N . ILE A 1 249 ? -17.273 -11.247 32.058 1.00 92.75 249 ILE A N 1
ATOM 1954 C CA . ILE A 1 249 ? -18.060 -10.280 32.831 1.00 92.75 249 ILE A CA 1
ATOM 1955 C C . ILE A 1 249 ? -18.777 -11.051 33.933 1.00 92.75 249 ILE A C 1
ATOM 1957 O O . ILE A 1 249 ? -19.390 -12.087 33.677 1.00 92.75 249 ILE A O 1
ATOM 1961 N N . SER A 1 250 ? -18.672 -10.571 35.167 1.00 92.75 250 SER A N 1
ATOM 1962 C CA . SER A 1 250 ? -19.341 -11.148 36.333 1.00 92.75 250 SER A CA 1
ATOM 1963 C C . SER A 1 250 ? -20.045 -10.056 37.130 1.00 92.75 250 SER A C 1
ATOM 1965 O O . SER A 1 250 ? -19.663 -8.887 37.046 1.00 92.75 250 SER A O 1
ATOM 1967 N N . ASP A 1 251 ? -21.075 -10.439 37.874 1.00 89.88 251 ASP A N 1
ATOM 1968 C CA . ASP A 1 251 ? -21.755 -9.562 38.824 1.00 89.88 251 ASP A CA 1
ATOM 1969 C C . ASP A 1 251 ? -20.914 -9.325 40.100 1.00 89.88 251 ASP A C 1
ATOM 1971 O O . ASP A 1 251 ? -19.778 -9.791 40.234 1.00 89.88 251 ASP A O 1
ATOM 1975 N N . SER A 1 252 ? -21.476 -8.586 41.059 1.00 90.31 252 SER A N 1
ATOM 1976 C CA . SER A 1 252 ? -20.847 -8.306 42.358 1.00 90.31 252 SER A CA 1
ATOM 1977 C C . SER A 1 252 ? -20.646 -9.536 43.253 1.00 90.31 252 SER A C 1
ATOM 1979 O O . SER A 1 252 ? -19.920 -9.446 44.239 1.00 90.31 252 SER A O 1
ATOM 1981 N N . GLU A 1 253 ? -21.284 -10.662 42.935 1.00 95.25 253 GLU A N 1
ATOM 1982 C CA . GLU A 1 253 ? -21.150 -11.947 43.631 1.00 95.25 253 GLU A CA 1
ATOM 1983 C C . GLU A 1 253 ? -20.178 -12.898 42.901 1.00 95.25 253 GLU A C 1
ATOM 1985 O O . GLU A 1 253 ? -20.013 -14.051 43.298 1.00 95.25 253 GLU A O 1
ATOM 1990 N N . CYS A 1 254 ? -19.497 -12.406 41.856 1.00 91.50 254 CYS A N 1
ATOM 1991 C CA . CYS A 1 254 ? -18.629 -13.166 40.955 1.00 91.50 254 CYS A CA 1
ATOM 1992 C C . CYS A 1 254 ? -19.354 -14.248 40.128 1.00 91.50 254 CYS A C 1
ATOM 1994 O O . CYS A 1 254 ? -18.695 -15.137 39.581 1.00 91.50 254 CYS A O 1
ATOM 1996 N N . ASN A 1 255 ? -20.681 -14.174 39.968 1.00 93.75 255 ASN A N 1
ATOM 1997 C CA . ASN A 1 255 ? -21.389 -15.028 39.016 1.00 93.75 255 ASN A CA 1
ATOM 1998 C C . ASN A 1 255 ? -21.210 -14.465 37.594 1.00 93.75 255 ASN A C 1
ATOM 2000 O O . ASN A 1 255 ? -21.440 -13.272 37.377 1.00 93.75 255 ASN A O 1
ATOM 2004 N N . PRO A 1 256 ? -20.847 -15.282 36.589 1.00 92.88 256 PRO A N 1
ATOM 2005 C CA . PRO A 1 256 ? -20.698 -14.802 35.219 1.00 92.88 256 PRO A CA 1
ATOM 2006 C C . PRO A 1 256 ? -22.060 -14.453 34.607 1.00 92.88 256 PRO A C 1
ATOM 2008 O O . PRO A 1 256 ? -23.009 -15.240 34.720 1.00 92.88 256 PRO A O 1
ATOM 2011 N N . VAL A 1 257 ? -22.139 -13.306 33.921 1.00 92.88 257 VAL A N 1
ATOM 2012 C CA . VAL A 1 257 ? -23.373 -12.779 33.298 1.00 92.88 257 VAL A CA 1
ATOM 2013 C C . VAL A 1 257 ? -24.034 -13.804 32.363 1.00 92.88 257 VAL A C 1
ATOM 2015 O O . VAL A 1 257 ? -23.346 -14.669 31.817 1.00 92.88 257 VAL A O 1
ATOM 2018 N N . PRO A 1 258 ? -25.363 -13.765 32.151 1.00 93.38 258 PRO A N 1
ATOM 2019 C CA . PRO A 1 258 ? -26.022 -14.704 31.247 1.00 93.38 258 PRO A CA 1
ATOM 2020 C C . PRO A 1 258 ? -25.465 -14.632 29.814 1.00 93.38 258 PRO A C 1
ATOM 2022 O O . PRO A 1 258 ? -24.953 -13.603 29.368 1.00 93.38 258 PRO A O 1
ATOM 2025 N N . LYS A 1 259 ? -25.606 -15.739 29.070 1.00 93.50 259 LYS A N 1
ATOM 2026 C CA . LYS A 1 259 ? -25.446 -15.743 27.608 1.00 93.50 259 LYS A CA 1
ATOM 2027 C C . LYS A 1 259 ? -26.438 -14.743 27.010 1.00 93.50 259 LYS A C 1
ATOM 2029 O O . LYS A 1 259 ? -27.605 -14.761 27.393 1.00 93.50 259 LYS A O 1
ATOM 2034 N N . GLY A 1 260 ? -25.994 -13.937 26.049 1.00 93.31 260 GLY A N 1
ATOM 2035 C CA . GLY A 1 260 ? -26.833 -12.916 25.418 1.00 93.31 260 GLY A CA 1
ATOM 2036 C C . GLY A 1 260 ? -26.685 -11.511 26.012 1.00 93.31 260 GLY A C 1
ATOM 2037 O O . GLY A 1 260 ? -27.259 -10.587 25.453 1.00 93.31 260 GLY A O 1
ATOM 2038 N N . TYR A 1 261 ? -25.909 -11.329 27.087 1.00 94.62 261 TYR A N 1
ATOM 2039 C CA . TYR A 1 261 ? -25.699 -10.023 27.726 1.00 94.62 261 TYR A CA 1
ATOM 2040 C C . TYR A 1 261 ? -25.031 -9.031 26.761 1.00 94.62 261 TYR A C 1
ATOM 2042 O O . TYR A 1 261 ? -23.964 -9.332 26.213 1.00 94.62 261 TYR A O 1
ATOM 2050 N N . THR A 1 262 ? -25.640 -7.861 26.546 1.00 95.00 262 THR A N 1
ATOM 2051 C CA . THR A 1 262 ? -25.206 -6.905 25.512 1.00 95.00 262 THR A CA 1
ATOM 2052 C C . THR A 1 262 ? -24.073 -5.991 25.976 1.00 95.00 262 THR A C 1
ATOM 2054 O O . THR A 1 262 ? -24.158 -5.281 26.982 1.00 95.00 262 THR A O 1
ATOM 2057 N N . VAL A 1 263 ? -23.022 -5.929 25.159 1.00 96.00 263 VAL A N 1
ATOM 2058 C CA . VAL A 1 263 ? -21.831 -5.104 25.368 1.00 96.00 263 VAL A CA 1
ATOM 2059 C C . VAL A 1 263 ? -21.587 -4.219 24.152 1.00 96.00 263 VAL A C 1
ATOM 2061 O O . VAL A 1 263 ? -21.581 -4.685 23.015 1.00 96.00 263 VAL A O 1
ATOM 2064 N N . ALA A 1 264 ? -21.388 -2.925 24.390 1.00 96.31 264 ALA A N 1
ATOM 2065 C CA . ALA A 1 264 ? -21.193 -1.926 23.349 1.00 96.31 264 ALA A CA 1
ATOM 2066 C C . ALA A 1 264 ? -19.708 -1.557 23.206 1.00 96.31 264 ALA A C 1
ATOM 2068 O O . ALA A 1 264 ? -19.078 -1.116 24.165 1.00 96.31 264 ALA A O 1
ATOM 2069 N N . PHE A 1 265 ? -19.167 -1.686 21.996 1.00 97.06 265 PHE A N 1
ATOM 2070 C CA . PHE A 1 265 ? -17.767 -1.413 21.663 1.00 97.06 265 PHE A CA 1
ATOM 2071 C C . PHE A 1 265 ? -17.613 -0.140 20.828 1.00 97.06 265 PHE A C 1
ATOM 2073 O O . PHE A 1 265 ? -18.338 0.062 19.851 1.00 97.06 265 PHE A O 1
ATOM 2080 N N . LYS A 1 266 ? -16.629 0.695 21.168 1.00 96.50 266 LYS A N 1
ATOM 2081 C CA 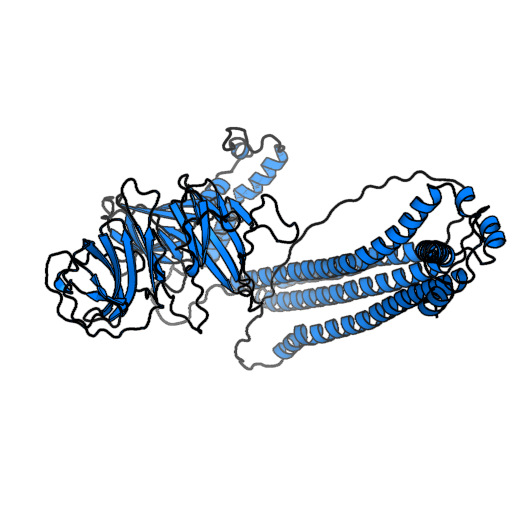. LYS A 1 266 ? -16.158 1.843 20.378 1.00 96.50 266 LYS A CA 1
ATOM 2082 C C . LYS A 1 266 ? -14.633 1.820 20.311 1.00 96.50 266 LYS A C 1
ATOM 2084 O O . LYS A 1 266 ? -13.976 1.322 21.211 1.00 96.50 266 LYS A O 1
ATOM 2089 N N . SER A 1 267 ? -14.061 2.349 19.241 1.00 95.19 267 SER A N 1
ATOM 2090 C CA . SER A 1 267 ? -12.610 2.539 19.097 1.00 95.19 267 SER A CA 1
ATOM 2091 C C . SER A 1 267 ? -12.361 3.528 17.959 1.00 95.19 267 SER A C 1
ATOM 2093 O O . SER A 1 267 ? -13.304 3.977 17.307 1.00 95.19 267 SER A O 1
ATOM 2095 N N . GLU A 1 268 ? -11.112 3.861 17.660 1.00 91.50 268 GLU A N 1
ATOM 2096 C CA . GLU A 1 268 ? -10.787 4.392 16.331 1.00 91.50 268 GLU A CA 1
ATOM 2097 C C . GLU A 1 268 ? -11.097 3.347 15.238 1.00 91.50 268 GLU A C 1
ATOM 2099 O O . GLU A 1 268 ? -11.375 2.191 15.560 1.00 91.50 268 GLU A O 1
ATOM 2104 N N . PRO A 1 269 ? -11.114 3.717 13.943 1.00 88.75 269 PRO A N 1
ATOM 2105 C CA . PRO A 1 269 ? -11.475 2.795 12.866 1.00 88.75 269 PRO A CA 1
ATOM 2106 C C . PRO A 1 269 ? -10.577 1.545 12.750 1.00 88.75 269 PRO A C 1
ATOM 2108 O O . PRO A 1 269 ? -9.626 1.529 11.971 1.00 88.75 269 PRO A O 1
ATOM 2111 N N . VAL A 1 270 ? -10.942 0.469 13.451 1.00 89.19 270 VAL A N 1
ATOM 2112 C CA . VAL A 1 270 ? -10.230 -0.818 13.496 1.00 89.19 270 VAL A CA 1
ATOM 2113 C C . VAL A 1 270 ? -11.152 -1.976 13.094 1.00 89.19 270 VAL A C 1
ATOM 2115 O O . VAL A 1 270 ? -12.363 -1.942 13.333 1.00 89.19 270 VAL A O 1
ATOM 2118 N N . PHE A 1 271 ? -10.582 -2.995 12.449 1.00 87.44 271 PHE A N 1
ATOM 2119 C CA . PHE A 1 271 ? -11.267 -4.250 12.135 1.00 87.44 271 PHE A CA 1
ATOM 2120 C C . PHE A 1 271 ? -10.943 -5.294 13.198 1.00 87.44 271 PHE A C 1
ATOM 2122 O O . PHE A 1 271 ? -9.775 -5.537 13.491 1.00 87.44 271 PHE A O 1
ATOM 2129 N N . VAL A 1 272 ? -11.984 -5.909 13.749 1.00 91.88 272 VAL A N 1
ATOM 2130 C CA . VAL A 1 272 ? -11.890 -6.913 14.813 1.00 91.88 272 VAL A CA 1
ATOM 2131 C C . VAL A 1 272 ? -12.800 -8.094 14.491 1.00 91.88 272 VAL A C 1
ATOM 2133 O O . VAL A 1 272 ? -13.816 -7.930 13.813 1.00 91.88 272 VAL A O 1
ATOM 2136 N N . THR A 1 273 ? -12.488 -9.272 15.014 1.00 90.62 273 THR A N 1
ATOM 2137 C CA . THR A 1 273 ? -13.476 -10.340 15.207 1.00 90.62 273 THR A CA 1
ATOM 2138 C C . THR A 1 273 ? -13.892 -10.358 16.669 1.00 90.62 273 THR A C 1
ATOM 2140 O O . THR A 1 273 ? -13.036 -10.307 17.546 1.00 90.62 273 THR A O 1
ATOM 2143 N N . VAL A 1 274 ? -15.197 -10.388 16.934 1.00 93.56 274 VAL A N 1
ATOM 2144 C CA . VAL A 1 274 ? -15.771 -10.487 18.278 1.00 93.56 274 VAL A CA 1
ATOM 2145 C C . VAL A 1 274 ? -16.700 -11.693 18.296 1.00 93.56 274 VAL A C 1
ATOM 2147 O O . VAL A 1 274 ? -17.667 -11.708 17.538 1.00 93.56 274 VAL A O 1
ATOM 2150 N N . ASN A 1 275 ? -16.404 -12.702 19.118 1.00 92.62 275 ASN A N 1
ATOM 2151 C CA . ASN A 1 275 ? -17.130 -13.981 19.146 1.00 92.62 275 ASN A CA 1
ATOM 2152 C C . ASN A 1 275 ? -17.306 -14.571 17.730 1.00 92.62 275 ASN A C 1
ATOM 2154 O O . ASN A 1 275 ? -18.423 -14.816 17.280 1.00 92.62 275 ASN A O 1
ATOM 2158 N N . ASP A 1 276 ? -16.191 -14.709 17.004 1.00 83.50 276 ASP A N 1
ATOM 2159 C CA . ASP A 1 276 ? -16.105 -15.183 15.610 1.00 83.50 276 ASP A CA 1
ATOM 2160 C C . ASP A 1 276 ? -16.845 -14.339 14.543 1.00 83.50 276 ASP A C 1
ATOM 2162 O O . ASP A 1 276 ? -16.760 -14.617 13.346 1.00 83.50 276 ASP A O 1
ATOM 2166 N N . LEU A 1 277 ? -17.498 -13.236 14.918 1.00 80.44 277 LEU A N 1
ATOM 2167 C CA . LEU A 1 277 ? -18.159 -12.318 13.986 1.00 80.44 277 LEU A CA 1
ATOM 2168 C C . LEU A 1 277 ? -17.272 -11.103 13.678 1.00 80.44 277 LEU A C 1
ATOM 2170 O O . LEU A 1 277 ? -16.705 -10.484 14.574 1.00 80.44 277 LEU A O 1
ATOM 2174 N N . SER A 1 278 ? -17.124 -10.743 12.400 1.00 82.31 278 SER A N 1
ATOM 2175 C CA . SER A 1 278 ? -16.281 -9.611 11.983 1.00 82.31 278 SER A CA 1
ATOM 2176 C C . SER A 1 278 ? -17.003 -8.267 12.110 1.00 82.31 278 SER A C 1
ATOM 2178 O O . SER A 1 278 ? -18.058 -8.059 11.510 1.00 82.31 278 SER A O 1
ATOM 2180 N N . TYR A 1 279 ? -16.379 -7.314 12.802 1.00 88.31 279 TYR A N 1
ATOM 2181 C CA . TYR A 1 279 ? -16.887 -5.959 13.002 1.00 88.31 279 TYR A CA 1
ATOM 2182 C C . TYR A 1 279 ? -15.854 -4.898 12.611 1.00 88.31 279 TYR A C 1
ATOM 2184 O O . TYR A 1 279 ? -14.642 -5.117 12.631 1.00 88.31 279 TYR A O 1
ATOM 2192 N N . ARG A 1 280 ? -16.353 -3.701 12.290 1.00 89.00 280 ARG A N 1
ATOM 2193 C CA . ARG A 1 280 ? -15.545 -2.488 12.152 1.00 89.00 280 ARG A CA 1
ATOM 2194 C C . ARG A 1 280 ? -15.945 -1.519 13.255 1.00 89.00 280 ARG A C 1
ATOM 2196 O O . ARG A 1 280 ? -17.012 -0.915 13.169 1.00 89.00 280 ARG A O 1
ATOM 2203 N N . LEU A 1 281 ? -15.093 -1.366 14.262 1.00 93.38 281 LEU A N 1
ATOM 2204 C CA . LEU A 1 281 ? -15.328 -0.411 15.342 1.00 93.38 281 LEU A CA 1
ATOM 2205 C C . LEU A 1 281 ? -15.083 1.020 14.843 1.00 93.38 281 LEU A C 1
ATOM 2207 O O . LEU A 1 281 ? -14.329 1.244 13.893 1.00 93.38 281 LEU A O 1
ATOM 2211 N N . ASN A 1 282 ? -15.758 1.992 15.456 1.00 92.00 282 ASN A N 1
ATOM 2212 C CA . ASN A 1 282 ? -15.599 3.414 15.159 1.00 92.00 282 ASN A CA 1
ATOM 2213 C C . ASN A 1 282 ? -16.000 4.262 16.384 1.00 92.00 282 ASN A C 1
ATOM 2215 O O . ASN A 1 282 ? -16.753 3.803 17.244 1.00 92.00 282 ASN A O 1
ATOM 2219 N N . ARG A 1 283 ? -15.529 5.513 16.464 1.00 91.00 283 ARG A N 1
ATOM 2220 C CA . ARG A 1 283 ? -15.826 6.426 17.583 1.00 91.00 283 ARG A CA 1
ATOM 2221 C C . ARG A 1 283 ? -17.271 6.923 17.537 1.00 91.00 283 ARG A C 1
ATOM 2223 O O . ARG A 1 283 ? -17.894 7.120 18.579 1.00 91.00 283 ARG A O 1
ATOM 2230 N N . SER A 1 284 ? -17.806 7.122 16.330 1.00 88.69 284 SER A N 1
ATOM 2231 C CA . SER A 1 284 ? -19.131 7.714 16.109 1.00 88.69 284 SER A CA 1
ATOM 2232 C C . SER A 1 284 ? -20.299 6.784 16.445 1.00 88.69 284 SER A C 1
ATOM 2234 O O . SER A 1 284 ? -21.357 7.270 16.837 1.00 88.69 284 SER A O 1
ATOM 2236 N N . GLN A 1 285 ? -20.128 5.466 16.319 1.00 90.81 285 GLN A N 1
ATOM 2237 C CA . GLN A 1 285 ? -21.197 4.482 16.497 1.00 90.81 285 GLN A CA 1
ATOM 2238 C C . GLN A 1 285 ? -20.689 3.291 17.307 1.00 90.81 285 GLN A C 1
ATOM 2240 O O . GLN A 1 285 ? -19.709 2.654 16.928 1.00 90.81 285 GLN A O 1
ATOM 2245 N N . SER A 1 286 ? -21.368 2.982 18.414 1.00 94.25 286 SER A N 1
ATOM 2246 C CA . SER A 1 286 ? -21.108 1.758 19.168 1.00 94.25 286 SER A CA 1
ATOM 2247 C C . SER A 1 286 ? -21.564 0.530 18.390 1.00 94.25 286 SER A C 1
ATOM 2249 O O . SER A 1 286 ? -22.661 0.506 17.834 1.00 94.25 286 SER A O 1
ATOM 2251 N N . THR A 1 287 ? -20.725 -0.499 18.393 1.00 94.81 287 THR A N 1
ATOM 2252 C CA . THR A 1 287 ? -21.062 -1.836 17.909 1.00 94.81 287 THR A CA 1
ATOM 2253 C C . THR A 1 287 ? -21.515 -2.673 19.096 1.00 94.81 287 THR A C 1
ATOM 2255 O O . THR A 1 287 ? -20.718 -2.927 19.995 1.00 94.81 287 THR A O 1
ATOM 2258 N N . ASN A 1 288 ? -22.780 -3.082 19.117 1.00 95.31 288 ASN A N 1
ATOM 2259 C CA . ASN A 1 288 ? -23.320 -3.917 20.188 1.00 95.31 288 ASN A CA 1
ATOM 2260 C C . ASN A 1 288 ? -23.107 -5.396 19.837 1.00 95.31 288 ASN A C 1
ATOM 2262 O O . ASN A 1 288 ? -23.477 -5.824 18.744 1.00 95.31 288 ASN A O 1
ATOM 2266 N N . VAL A 1 289 ? -22.521 -6.163 20.756 1.00 94.94 289 VAL A N 1
ATOM 2267 C CA . VAL A 1 289 ? -22.282 -7.609 20.627 1.00 94.94 289 VAL A CA 1
ATOM 2268 C C . VAL A 1 289 ? -22.674 -8.291 21.935 1.00 94.94 289 VAL A C 1
ATOM 2270 O O . VAL A 1 289 ? -22.512 -7.718 23.011 1.00 94.94 289 VAL A O 1
ATOM 2273 N N . THR A 1 290 ? -23.202 -9.507 21.853 1.00 95.62 290 THR A N 1
ATOM 2274 C CA . THR A 1 290 ? -23.654 -10.279 23.014 1.00 95.62 290 THR A CA 1
ATOM 2275 C C . THR A 1 290 ? -22.616 -11.301 23.474 1.00 95.62 290 THR A C 1
ATOM 2277 O O . THR A 1 290 ? -21.878 -11.848 22.650 1.00 95.62 290 THR A O 1
ATOM 2280 N N . THR A 1 291 ? -22.607 -11.627 24.769 1.00 95.19 291 THR A N 1
ATOM 2281 C CA . THR A 1 291 ? -21.800 -12.732 25.319 1.00 95.19 291 THR A CA 1
ATOM 2282 C C . THR A 1 291 ? -22.119 -14.081 24.667 1.00 95.19 291 THR A C 1
ATOM 2284 O O . THR A 1 291 ? -23.268 -14.379 24.321 1.00 95.19 291 THR A O 1
ATOM 2287 N N . ASP A 1 292 ? -21.086 -14.905 24.509 1.00 92.56 292 ASP A N 1
ATOM 2288 C CA . ASP A 1 292 ? -21.155 -16.219 23.873 1.00 92.56 292 ASP A CA 1
ATOM 2289 C C . ASP A 1 292 ? -21.740 -17.312 24.804 1.00 92.56 292 ASP A C 1
ATOM 2291 O O . ASP A 1 292 ? -22.212 -17.052 25.915 1.00 92.56 292 ASP A O 1
ATOM 2295 N N . SER A 1 293 ? -21.708 -18.578 24.368 1.00 90.31 293 SER A N 1
ATOM 2296 C CA . SER A 1 293 ? -22.100 -19.721 25.210 1.00 90.31 293 SER A CA 1
ATOM 2297 C C . SER A 1 293 ? -21.227 -19.930 26.451 1.00 90.31 293 SER A C 1
ATOM 2299 O O . SER A 1 293 ? -21.724 -20.488 27.429 1.00 90.31 293 SER A O 1
ATOM 2301 N N . MET A 1 294 ? -19.971 -19.478 26.436 1.00 91.75 294 MET A N 1
ATOM 2302 C CA . MET A 1 294 ? -19.059 -19.514 27.582 1.00 91.75 294 MET A CA 1
ATOM 2303 C C . MET A 1 294 ? -19.231 -18.315 28.529 1.00 91.75 294 MET A C 1
ATOM 2305 O O . MET A 1 294 ? -18.552 -18.262 29.554 1.00 91.75 294 MET A O 1
ATOM 2309 N N . ARG A 1 295 ? -20.173 -17.398 28.241 1.00 94.06 295 ARG A N 1
ATOM 2310 C CA . ARG A 1 295 ? -20.424 -16.135 28.972 1.00 94.06 295 ARG A CA 1
ATOM 2311 C C . ARG A 1 295 ? -19.259 -15.144 28.878 1.00 94.06 295 ARG A C 1
ATOM 2313 O O . ARG A 1 295 ? -18.997 -14.368 29.798 1.00 94.06 295 ARG A O 1
ATOM 2320 N N . GLN A 1 296 ? -18.552 -15.180 27.758 1.00 96.25 296 GLN A N 1
ATOM 2321 C CA . GLN A 1 296 ? -17.366 -14.390 27.472 1.00 96.25 296 GLN A CA 1
ATOM 2322 C C . GLN A 1 296 ? -17.554 -13.570 26.192 1.00 96.25 296 GLN A C 1
ATOM 2324 O O . GLN A 1 296 ? -18.522 -13.724 25.437 1.00 96.25 296 GLN A O 1
ATOM 2329 N N . ILE A 1 297 ? -16.621 -12.648 25.975 1.00 96.31 297 ILE A N 1
ATOM 2330 C CA . ILE A 1 297 ? -16.432 -11.983 24.693 1.00 96.31 297 ILE A CA 1
ATOM 2331 C C . ILE A 1 297 ? -14.970 -12.126 24.286 1.00 96.31 297 ILE A C 1
ATOM 2333 O O . ILE A 1 297 ? -14.082 -11.563 24.925 1.00 96.31 297 ILE A O 1
ATOM 2337 N N . GLU A 1 298 ? -14.726 -12.883 23.224 1.00 95.62 298 GLU A N 1
ATOM 2338 C CA . GLU A 1 298 ? -13.415 -13.041 22.607 1.00 95.62 298 GLU A CA 1
ATOM 2339 C C . GLU A 1 298 ? -13.235 -11.986 21.514 1.00 95.62 298 GLU A C 1
ATOM 2341 O O . GLU A 1 298 ? -13.996 -11.961 20.552 1.00 95.62 298 GLU A O 1
ATOM 2346 N N . ILE A 1 299 ? -12.236 -11.113 21.664 1.00 94.56 299 ILE A N 1
ATOM 2347 C CA . ILE A 1 299 ? -11.865 -10.084 20.690 1.00 94.56 299 ILE A CA 1
ATOM 2348 C C . ILE A 1 299 ? -10.516 -10.444 20.078 1.00 94.56 299 ILE A C 1
ATOM 2350 O O . ILE A 1 299 ? -9.504 -10.513 20.780 1.00 94.56 299 ILE A O 1
ATOM 2354 N N . THR A 1 300 ? -10.485 -10.588 18.758 1.00 91.06 300 THR A N 1
ATOM 2355 C CA . THR A 1 300 ? -9.260 -10.731 17.970 1.00 91.06 300 THR A CA 1
ATOM 2356 C C . THR A 1 300 ? -9.059 -9.505 17.084 1.00 91.06 300 THR A C 1
ATOM 2358 O O . THR A 1 300 ? -9.989 -9.030 16.434 1.00 91.06 300 THR A O 1
ATOM 2361 N N . THR A 1 301 ? -7.833 -8.995 17.021 1.00 90.94 301 THR A N 1
ATOM 2362 C CA . THR A 1 301 ? -7.432 -7.927 16.089 1.00 90.94 301 THR A CA 1
ATOM 2363 C C . THR A 1 301 ? -6.047 -8.213 15.532 1.00 90.94 301 THR A C 1
ATOM 2365 O O . THR A 1 301 ? -5.238 -8.878 16.183 1.00 90.94 301 THR A O 1
ATOM 2368 N N . ALA A 1 302 ? -5.746 -7.670 14.354 1.00 85.50 302 ALA A N 1
ATOM 2369 C CA . ALA A 1 302 ? -4.381 -7.620 13.850 1.00 85.50 302 ALA A CA 1
ATOM 2370 C C . ALA A 1 302 ? -3.455 -6.922 14.864 1.00 85.50 302 ALA A C 1
ATOM 2372 O O . ALA A 1 302 ? -3.821 -5.915 15.477 1.00 85.50 302 ALA A O 1
ATOM 2373 N N . ALA A 1 303 ? -2.253 -7.466 15.026 1.00 83.50 303 ALA A N 1
ATOM 2374 C CA . ALA A 1 303 ? -1.137 -6.855 15.725 1.00 83.50 303 ALA A CA 1
ATOM 2375 C C . ALA A 1 303 ? -0.159 -6.314 14.665 1.00 83.50 303 ALA A C 1
ATOM 2377 O O . ALA A 1 303 ? 0.714 -7.065 14.209 1.00 83.50 303 ALA A O 1
ATOM 2378 N N . PRO A 1 304 ? -0.310 -5.045 14.233 1.00 75.44 304 PRO A N 1
ATOM 2379 C CA . PRO A 1 304 ? 0.580 -4.444 13.250 1.00 75.44 304 PRO A CA 1
ATOM 2380 C C . PRO A 1 304 ? 2.033 -4.445 13.746 1.00 75.44 304 PRO A C 1
ATOM 2382 O O . PRO A 1 304 ? 2.322 -4.603 14.932 1.00 75.44 304 PRO A O 1
ATOM 2385 N N . HIS A 1 305 ? 2.981 -4.227 12.832 1.00 64.06 305 HIS A N 1
ATOM 2386 C CA . HIS A 1 305 ? 4.415 -4.188 13.160 1.00 64.06 305 HIS A CA 1
ATOM 2387 C C . HIS A 1 305 ? 4.818 -3.080 14.154 1.00 64.06 305 HIS A C 1
ATOM 2389 O O . HIS A 1 305 ? 5.951 -3.069 14.632 1.00 64.06 305 HIS A O 1
ATOM 2395 N N . GLN A 1 306 ? 3.909 -2.155 14.458 1.00 66.88 306 GLN A N 1
ATOM 2396 C CA . GLN A 1 306 ? 4.044 -1.119 15.473 1.00 66.88 306 GLN A CA 1
ATOM 2397 C C . GLN A 1 306 ? 3.129 -1.472 16.653 1.00 66.88 306 GLN A C 1
ATOM 2399 O O . GLN A 1 306 ? 2.003 -1.912 16.449 1.00 66.88 306 GLN A O 1
ATOM 2404 N N . PHE A 1 307 ? 3.567 -1.239 17.894 1.00 66.75 307 PHE A N 1
ATOM 2405 C CA . PHE A 1 307 ? 2.760 -1.541 19.091 1.00 66.75 307 PHE A CA 1
ATOM 2406 C C . PHE A 1 307 ? 1.517 -0.643 19.263 1.00 66.75 307 PHE A C 1
ATOM 2408 O O . PHE A 1 307 ? 0.763 -0.819 20.216 1.00 66.75 307 PHE A O 1
ATOM 2415 N N . ALA A 1 308 ? 1.287 0.296 18.342 1.00 69.75 308 ALA A N 1
ATOM 2416 C CA . ALA A 1 308 ? 0.086 1.113 18.275 1.00 69.75 308 ALA A CA 1
ATOM 2417 C C . ALA A 1 308 ? -1.095 0.300 17.712 1.00 69.75 308 ALA A C 1
ATOM 2419 O O . ALA A 1 308 ? -1.243 0.132 16.502 1.00 69.75 308 ALA A O 1
ATOM 2420 N N . VAL A 1 309 ? -1.952 -0.179 18.612 1.00 80.69 309 VAL A N 1
ATOM 2421 C CA . VAL A 1 309 ? -3.335 -0.565 18.308 1.00 80.69 309 VAL A CA 1
ATOM 2422 C C . VAL A 1 309 ? -4.232 0.344 19.125 1.00 80.69 309 VAL A C 1
ATOM 2424 O O . VAL A 1 309 ? -3.993 0.514 20.319 1.00 80.69 309 VAL A O 1
ATOM 2427 N N . SER A 1 310 ? -5.235 0.931 18.477 1.00 87.00 310 SER A N 1
ATOM 2428 C CA . SER A 1 310 ? -6.173 1.846 19.119 1.00 87.00 310 SER A CA 1
ATOM 2429 C C . SER A 1 310 ? -6.907 1.171 20.278 1.00 87.00 310 SER A C 1
ATOM 2431 O O . SER A 1 310 ? -7.349 0.025 20.167 1.00 87.00 310 SER A O 1
ATOM 2433 N N . ASP A 1 311 ? -7.052 1.898 21.384 1.00 92.56 311 ASP A N 1
ATOM 2434 C CA . ASP A 1 311 ? -7.783 1.422 22.556 1.00 92.56 311 ASP A CA 1
ATOM 2435 C C . ASP A 1 311 ? -9.259 1.157 22.206 1.00 92.56 311 ASP A C 1
ATOM 2437 O O . ASP A 1 311 ? -9.874 1.877 21.409 1.00 92.56 311 ASP A O 1
ATOM 2441 N N . ILE A 1 312 ? -9.825 0.090 22.773 1.00 95.81 312 ILE A N 1
ATOM 2442 C CA . ILE A 1 312 ? -11.222 -0.306 22.569 1.00 95.81 312 ILE A CA 1
ATOM 2443 C C . ILE A 1 312 ? -12.017 0.051 23.824 1.00 95.81 312 ILE A C 1
ATOM 2445 O O . ILE A 1 312 ? -11.915 -0.620 24.850 1.00 95.81 312 ILE A O 1
ATOM 2449 N N . ASP A 1 313 ? -12.839 1.090 23.728 1.00 96.25 313 ASP A N 1
ATOM 2450 C CA . ASP A 1 313 ? -13.784 1.480 24.766 1.00 96.25 313 ASP A CA 1
ATOM 2451 C C . ASP A 1 313 ? -14.966 0.504 24.792 1.00 96.25 313 ASP A C 1
ATOM 2453 O O . ASP A 1 313 ? -15.644 0.274 23.787 1.00 96.25 313 ASP A O 1
ATOM 2457 N N . VAL A 1 314 ? -15.230 -0.050 25.969 1.00 96.25 314 VAL A N 1
ATOM 2458 C CA . VAL A 1 314 ? -16.279 -1.029 26.242 1.00 96.25 314 VAL A CA 1
ATOM 2459 C C . VAL A 1 314 ? -17.286 -0.415 27.202 1.00 96.25 314 VAL A C 1
ATOM 2461 O O . VAL A 1 314 ? -16.909 0.108 28.250 1.00 96.25 314 VAL A O 1
ATOM 2464 N N . ALA A 1 315 ? -18.569 -0.489 26.861 1.00 95.69 315 ALA A N 1
ATOM 2465 C CA . ALA A 1 315 ? -19.675 -0.005 27.675 1.00 95.69 315 ALA A CA 1
ATOM 2466 C C . ALA A 1 315 ? -20.664 -1.141 27.978 1.00 95.69 315 ALA A C 1
ATOM 2468 O O . ALA A 1 315 ? -21.230 -1.755 27.071 1.00 95.69 315 ALA A O 1
ATOM 2469 N N . LEU A 1 316 ? -20.890 -1.399 29.266 1.00 94.25 316 LEU A N 1
ATOM 2470 C CA . LEU A 1 316 ? -21.891 -2.339 29.769 1.00 94.25 316 LEU A CA 1
ATOM 2471 C C . LEU A 1 316 ? -23.168 -1.548 30.073 1.00 94.25 316 LEU A C 1
ATOM 2473 O O . LEU A 1 316 ? -23.115 -0.604 30.861 1.00 94.25 316 LEU A O 1
ATOM 2477 N N . SER A 1 317 ? -24.286 -1.886 29.424 1.00 82.06 317 SER A N 1
ATOM 2478 C CA . SER A 1 317 ? -25.481 -1.019 29.401 1.00 82.06 317 SER A CA 1
ATOM 2479 C C . SER A 1 317 ? -26.753 -1.616 30.009 1.00 82.06 317 SER A C 1
ATOM 2481 O O . SER A 1 317 ? -27.655 -0.859 30.347 1.00 82.06 317 SER A O 1
ATOM 2483 N N . GLU A 1 318 ? -26.830 -2.934 30.211 1.00 75.88 318 GLU A N 1
ATOM 2484 C CA . GLU A 1 318 ? -28.067 -3.600 30.659 1.00 75.88 318 GLU A CA 1
ATOM 2485 C C . GLU A 1 318 ? -28.320 -3.527 32.178 1.00 75.88 318 GLU A C 1
ATOM 2487 O O . GLU A 1 318 ? -29.433 -3.797 32.620 1.00 75.88 318 GLU A O 1
ATOM 2492 N N . SER A 1 319 ? -27.322 -3.157 32.991 1.00 64.06 319 SER A N 1
ATOM 2493 C CA . SER A 1 319 ? -27.381 -3.289 34.459 1.00 64.06 319 SER A CA 1
ATOM 2494 C C . SER A 1 319 ? -27.472 -1.980 35.260 1.00 64.06 319 SER A C 1
ATOM 2496 O O . SER A 1 319 ? -27.573 -2.040 36.485 1.00 64.06 319 SER A O 1
ATOM 2498 N N . SER A 1 320 ? -27.391 -0.798 34.637 1.00 74.50 320 SER A N 1
ATOM 2499 C CA . SER A 1 320 ? -27.370 0.481 35.373 1.00 74.50 320 SER A CA 1
ATOM 2500 C C . SER A 1 320 ? -27.762 1.699 34.528 1.00 74.50 320 SER A C 1
ATOM 2502 O O . SER A 1 320 ? -27.364 1.813 33.374 1.00 74.50 320 SER A O 1
ATOM 2504 N N . GLU A 1 321 ? -28.454 2.676 35.140 1.00 84.50 321 GLU A N 1
ATOM 2505 C CA . GLU A 1 321 ? -28.854 3.955 34.503 1.00 84.50 321 GLU A CA 1
ATOM 2506 C C . GLU A 1 321 ? -27.684 4.735 33.878 1.00 84.50 321 GLU A C 1
ATOM 2508 O O . GLU A 1 321 ? -27.865 5.541 32.965 1.00 84.50 321 GLU A O 1
ATOM 2513 N N . LYS A 1 322 ? -26.469 4.511 34.386 1.00 88.19 322 LYS A N 1
ATOM 2514 C CA . LYS A 1 322 ? -25.219 4.981 33.792 1.00 88.19 322 LYS A CA 1
ATOM 2515 C C . LYS A 1 322 ? -24.445 3.751 33.323 1.00 88.19 322 LYS A C 1
ATOM 2517 O O . LYS A 1 322 ? -24.133 2.917 34.178 1.00 88.19 322 LYS A O 1
ATOM 2522 N N . PRO A 1 323 ? -24.124 3.614 32.025 1.00 87.31 323 PRO A N 1
ATOM 2523 C CA . PRO A 1 323 ? -23.375 2.463 31.544 1.00 87.31 323 PRO A CA 1
ATOM 2524 C C . PRO A 1 323 ? -21.980 2.442 32.173 1.00 87.31 323 PRO A C 1
ATOM 2526 O O . PRO A 1 323 ? -21.309 3.475 32.246 1.00 87.31 323 PRO A O 1
ATOM 2529 N N . PHE A 1 324 ? -21.536 1.270 32.623 1.00 91.75 324 PHE A N 1
ATOM 2530 C CA . PHE A 1 324 ? -20.177 1.099 33.130 1.00 91.75 324 PHE A CA 1
ATOM 2531 C C . PHE A 1 324 ? -19.212 1.060 31.946 1.00 91.75 324 PHE A C 1
ATOM 2533 O O . PHE A 1 324 ? -19.330 0.183 31.087 1.00 91.75 324 PHE A O 1
ATOM 2540 N N . THR A 1 325 ? -18.274 2.008 31.888 1.00 93.19 325 THR A N 1
ATOM 2541 C CA . THR A 1 325 ? -17.311 2.124 30.790 1.00 93.19 325 THR A CA 1
ATOM 2542 C C . THR A 1 325 ? -15.882 1.851 31.244 1.00 93.19 325 THR A C 1
ATOM 2544 O O . THR A 1 325 ? -15.421 2.372 32.259 1.00 93.19 325 THR A O 1
ATOM 2547 N N . PHE A 1 326 ? -15.156 1.062 30.458 1.00 94.50 326 PHE A N 1
ATOM 2548 C CA . PHE A 1 326 ? -13.722 0.819 30.615 1.00 94.50 326 PHE A CA 1
ATOM 2549 C C . PHE A 1 326 ? -13.057 0.748 29.238 1.00 94.50 326 PHE A C 1
ATOM 2551 O O . PHE A 1 326 ? -13.745 0.601 28.234 1.00 94.50 326 PHE A O 1
ATOM 2558 N N . SER A 1 327 ? -11.731 0.865 29.175 1.00 94.44 327 SER A N 1
ATOM 2559 C CA . SER A 1 327 ? -10.999 0.845 27.904 1.00 94.44 327 SER A CA 1
ATOM 2560 C C . SER A 1 327 ? -9.964 -0.275 27.883 1.00 94.44 327 SER A C 1
ATOM 2562 O O . SER A 1 327 ? -9.211 -0.463 28.843 1.00 94.44 327 SER A O 1
ATOM 2564 N N . ILE A 1 328 ? -9.953 -1.045 26.797 1.00 93.69 328 ILE A N 1
ATOM 2565 C CA . ILE A 1 328 ? -9.042 -2.160 26.556 1.00 93.69 328 ILE A CA 1
ATOM 2566 C C . ILE A 1 328 ? -7.908 -1.670 25.664 1.00 93.69 328 ILE A C 1
ATOM 2568 O O . ILE A 1 328 ? -8.055 -1.534 24.450 1.00 93.69 328 ILE A O 1
ATOM 2572 N N . ASN A 1 329 ? -6.741 -1.483 26.270 1.00 91.19 329 ASN A N 1
ATOM 2573 C CA . ASN A 1 329 ? -5.504 -1.270 25.535 1.00 91.19 329 ASN A CA 1
ATOM 2574 C C . ASN A 1 329 ? -4.932 -2.633 25.116 1.00 91.19 329 ASN A C 1
ATOM 2576 O O . ASN A 1 329 ? -4.372 -3.357 25.943 1.00 91.19 329 ASN A O 1
ATOM 2580 N N . MET A 1 330 ? -5.088 -3.007 23.843 1.00 85.56 330 MET A N 1
ATOM 2581 C CA . MET A 1 330 ? -4.690 -4.333 23.329 1.00 85.56 330 MET A CA 1
ATOM 2582 C C . MET A 1 330 ? -3.175 -4.580 23.452 1.00 85.56 330 MET A C 1
ATOM 2584 O O . MET A 1 330 ? -2.737 -5.705 23.696 1.00 85.56 330 MET A O 1
ATOM 2588 N N . ALA A 1 331 ? -2.367 -3.518 23.377 1.00 84.25 331 ALA A N 1
ATOM 2589 C CA . ALA A 1 331 ? -0.922 -3.584 23.575 1.00 84.25 331 ALA A CA 1
ATOM 2590 C C . ALA A 1 331 ? -0.508 -3.771 25.050 1.00 84.25 331 ALA A C 1
ATOM 2592 O O . ALA A 1 331 ? 0.632 -4.152 25.318 1.00 84.25 331 ALA A O 1
ATOM 2593 N N . SER A 1 332 ? -1.398 -3.547 26.025 1.00 84.75 332 SER A N 1
ATOM 2594 C CA . SER A 1 332 ? -1.060 -3.441 27.455 1.00 84.75 332 SER A CA 1
ATOM 2595 C C . SER A 1 332 ? -0.327 -4.655 28.019 1.00 84.75 332 SER A C 1
ATOM 2597 O O . SER A 1 332 ? 0.552 -4.491 28.863 1.00 84.75 332 SER A O 1
ATOM 2599 N N . ARG A 1 333 ? -0.622 -5.860 27.517 1.00 78.06 333 ARG A N 1
ATOM 2600 C CA . ARG A 1 333 ? 0.093 -7.089 27.882 1.00 78.06 333 ARG A CA 1
ATOM 2601 C C . ARG A 1 333 ? 1.542 -7.076 27.394 1.00 78.06 333 ARG A C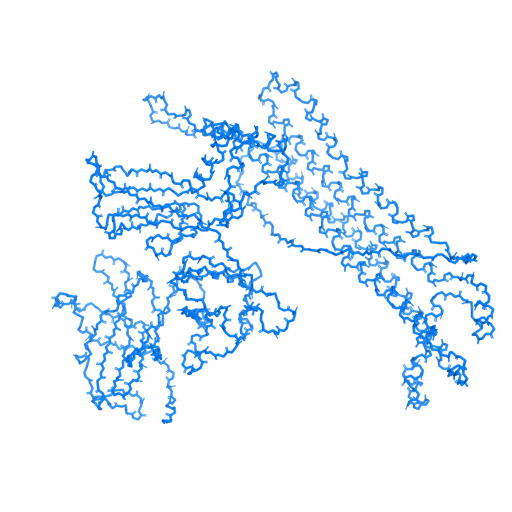 1
ATOM 2603 O O . ARG A 1 333 ? 2.428 -7.473 28.142 1.00 78.06 333 ARG A O 1
ATOM 2610 N N . VAL A 1 334 ? 1.802 -6.580 26.183 1.00 80.69 334 VAL A N 1
ATOM 2611 C CA . VAL A 1 334 ? 3.167 -6.397 25.661 1.00 80.69 334 VAL A CA 1
ATOM 2612 C C . VAL A 1 334 ? 3.890 -5.307 26.445 1.00 80.69 334 VAL A C 1
ATOM 2614 O O . VAL A 1 334 ? 5.010 -5.532 26.889 1.00 80.69 334 VAL A O 1
ATOM 2617 N N . MET A 1 335 ? 3.223 -4.178 26.702 1.00 81.88 335 MET A N 1
ATOM 2618 C CA . MET A 1 335 ? 3.754 -3.086 27.528 1.00 81.88 335 MET A CA 1
ATOM 2619 C C . MET A 1 335 ? 4.112 -3.580 28.944 1.00 81.88 335 MET A C 1
ATOM 2621 O O . MET A 1 335 ? 5.143 -3.206 29.488 1.00 81.88 335 MET A O 1
ATOM 2625 N N . SER A 1 336 ? 3.294 -4.465 29.527 1.00 81.62 336 SER A N 1
ATOM 2626 C CA . SER A 1 336 ? 3.544 -5.088 30.833 1.00 81.62 336 SER A CA 1
ATOM 2627 C C . SER A 1 336 ? 4.700 -6.090 30.800 1.00 81.62 336 SER A C 1
ATOM 2629 O O . SER A 1 336 ? 5.489 -6.114 31.740 1.00 81.62 336 SER A O 1
ATOM 2631 N N . VAL A 1 337 ? 4.850 -6.878 29.729 1.00 83.00 337 VAL A N 1
ATOM 2632 C CA . VAL A 1 337 ? 6.033 -7.734 29.540 1.00 83.00 337 VAL A CA 1
ATOM 2633 C C . VAL A 1 337 ? 7.292 -6.876 29.384 1.00 83.00 337 VAL A C 1
ATOM 2635 O O . VAL A 1 337 ? 8.301 -7.187 30.008 1.00 83.00 337 VAL A O 1
ATOM 2638 N N . MET A 1 338 ? 7.232 -5.765 28.645 1.00 83.88 338 MET A N 1
ATOM 2639 C CA . MET A 1 338 ? 8.342 -4.813 28.529 1.00 83.88 338 MET A CA 1
ATOM 2640 C C . MET A 1 338 ? 8.719 -4.197 29.882 1.00 83.88 338 MET A C 1
ATOM 2642 O O . MET A 1 338 ? 9.883 -4.255 30.256 1.00 83.88 338 MET A O 1
ATOM 2646 N N . ALA A 1 339 ? 7.748 -3.709 30.658 1.00 84.06 339 ALA A N 1
ATOM 2647 C CA . ALA A 1 339 ? 7.979 -3.167 32.002 1.00 84.06 339 ALA A CA 1
ATOM 2648 C C . ALA A 1 339 ? 8.413 -4.229 33.041 1.00 84.06 339 ALA A C 1
ATOM 2650 O O . ALA A 1 339 ? 8.985 -3.901 34.082 1.00 84.06 339 ALA A O 1
ATOM 2651 N N . SER A 1 340 ? 8.161 -5.519 32.779 1.00 88.75 340 SER A N 1
ATOM 2652 C CA . SER A 1 340 ? 8.650 -6.614 33.630 1.00 88.75 340 SER A CA 1
ATOM 2653 C C . SER A 1 340 ? 10.150 -6.887 33.474 1.00 88.75 340 SER A C 1
ATOM 2655 O O . SER A 1 340 ? 10.730 -7.535 34.342 1.00 88.75 340 SER A O 1
ATOM 2657 N N . ILE A 1 341 ? 10.779 -6.370 32.410 1.00 92.25 341 ILE A N 1
ATOM 2658 C CA . ILE A 1 341 ? 12.217 -6.479 32.152 1.00 92.25 341 ILE A CA 1
ATOM 2659 C C . ILE A 1 341 ? 12.950 -5.468 33.043 1.00 92.25 341 ILE A C 1
ATOM 2661 O O . ILE A 1 341 ? 12.958 -4.268 32.778 1.00 92.25 341 ILE A O 1
ATOM 2665 N N . LYS A 1 342 ? 13.571 -5.967 34.113 1.00 92.94 342 LYS A N 1
ATOM 2666 C CA . LYS A 1 342 ? 14.281 -5.181 35.137 1.00 92.94 342 LYS A CA 1
ATOM 2667 C C . LYS A 1 342 ? 15.772 -5.503 35.208 1.00 92.94 342 LYS A C 1
ATOM 2669 O O . LYS A 1 342 ? 16.536 -4.732 35.780 1.00 92.94 342 LYS A O 1
ATOM 2674 N N . SER A 1 343 ? 16.191 -6.635 34.647 1.00 95.69 343 SER A N 1
ATOM 2675 C CA . SER A 1 343 ? 17.570 -7.116 34.628 1.00 95.69 343 SER A CA 1
ATOM 2676 C C . SER A 1 343 ? 17.989 -7.560 33.223 1.00 95.69 343 SER A C 1
ATOM 2678 O O . SER A 1 343 ? 17.162 -7.958 32.404 1.00 95.69 343 SER A O 1
ATOM 2680 N N . LYS A 1 344 ? 19.299 -7.560 32.942 1.00 95.06 344 LYS A N 1
ATOM 2681 C CA . LYS A 1 344 ? 19.863 -8.105 31.688 1.00 95.06 344 LYS A CA 1
ATOM 2682 C C . LYS A 1 344 ? 19.687 -9.609 31.514 1.00 95.06 344 LYS A C 1
ATOM 2684 O O . LYS A 1 344 ? 19.904 -10.110 30.412 1.00 95.06 344 LYS A O 1
ATOM 2689 N N . ASP A 1 345 ? 19.280 -10.315 32.563 1.00 95.44 345 ASP A N 1
ATOM 2690 C CA . ASP A 1 345 ? 19.013 -11.745 32.508 1.00 95.44 345 ASP A CA 1
ATOM 2691 C C . ASP A 1 345 ? 17.549 -12.049 32.146 1.00 95.44 345 ASP A C 1
ATOM 2693 O O . ASP A 1 345 ? 17.290 -13.096 31.551 1.00 95.44 345 ASP A O 1
ATOM 2697 N N . ASP A 1 346 ? 16.608 -11.115 32.349 1.00 94.19 346 ASP A N 1
ATOM 2698 C CA . ASP A 1 346 ? 15.200 -11.317 31.970 1.00 94.19 346 ASP A CA 1
ATOM 2699 C C . ASP A 1 346 ? 15.048 -11.533 30.448 1.00 94.19 346 ASP A C 1
ATOM 2701 O O . ASP A 1 346 ? 14.458 -12.547 30.056 1.00 94.19 346 ASP A O 1
ATOM 2705 N N . PRO A 1 347 ? 15.666 -10.725 29.551 1.00 92.00 347 PRO A N 1
ATOM 2706 C CA . PRO A 1 347 ? 15.653 -10.994 28.112 1.00 92.00 347 PRO A CA 1
ATOM 2707 C C . PRO A 1 347 ? 16.337 -12.312 27.734 1.00 92.00 347 PRO A C 1
ATOM 2709 O O . PRO A 1 347 ? 15.963 -12.943 26.744 1.00 92.00 347 PRO A O 1
ATOM 2712 N N . LYS A 1 348 ? 17.316 -12.778 28.526 1.00 92.50 348 LYS A N 1
ATOM 2713 C CA . LYS A 1 348 ? 17.961 -14.083 28.310 1.00 92.50 348 LYS A CA 1
ATOM 2714 C C . LYS A 1 348 ? 17.035 -15.248 28.653 1.00 92.50 348 LYS A C 1
ATOM 2716 O O . LYS A 1 348 ? 17.303 -16.358 28.189 1.00 92.50 348 LYS A O 1
ATOM 2721 N N . THR A 1 349 ? 15.951 -15.042 29.409 1.00 93.19 349 THR A N 1
ATOM 2722 C CA . THR A 1 349 ? 14.913 -16.069 29.612 1.00 93.19 349 THR A CA 1
ATOM 2723 C C . THR A 1 349 ? 14.034 -16.249 28.374 1.00 93.19 349 THR A C 1
ATOM 2725 O O . THR A 1 349 ? 13.625 -17.375 28.085 1.00 93.19 349 THR A O 1
ATOM 2728 N N . PHE A 1 350 ? 13.815 -15.189 27.584 1.00 91.06 350 PHE A N 1
ATOM 2729 C CA . PHE A 1 350 ? 12.919 -15.230 26.431 1.00 91.06 350 PHE A CA 1
ATOM 2730 C C . PHE A 1 350 ? 13.349 -16.281 25.404 1.00 91.06 350 PHE A C 1
ATOM 2732 O O . PHE A 1 350 ? 14.509 -16.357 24.976 1.00 91.06 350 PHE A O 1
ATOM 2739 N N . ARG A 1 351 ? 12.381 -17.111 25.009 1.00 90.06 351 ARG A N 1
ATOM 2740 C CA . ARG A 1 351 ? 12.528 -18.160 24.001 1.00 90.06 351 ARG A CA 1
ATOM 2741 C C . ARG A 1 351 ? 11.715 -17.809 22.760 1.00 90.06 351 ARG A C 1
ATOM 2743 O O . ARG A 1 351 ? 10.657 -17.198 22.841 1.00 90.06 351 ARG A O 1
ATOM 2750 N N . THR A 1 352 ? 12.230 -18.217 21.610 1.00 84.12 352 THR A N 1
ATOM 2751 C CA . THR A 1 352 ? 11.449 -18.362 20.376 1.00 84.12 352 THR A CA 1
ATOM 2752 C C . THR A 1 352 ? 10.440 -19.505 20.524 1.00 84.12 352 THR A C 1
ATOM 2754 O O . THR A 1 352 ? 10.599 -20.355 21.398 1.00 84.12 352 THR A O 1
ATOM 2757 N N . GLU A 1 353 ? 9.464 -19.592 19.619 1.00 75.19 353 GLU A N 1
ATOM 2758 C CA . GLU A 1 353 ? 8.519 -20.723 19.522 1.00 75.19 353 GLU A CA 1
ATOM 2759 C C . GLU A 1 353 ? 9.237 -22.088 19.446 1.00 75.19 353 GLU A C 1
ATOM 2761 O O . GLU A 1 353 ? 8.772 -23.075 20.002 1.00 75.19 353 GLU A O 1
ATOM 2766 N N . SER A 1 354 ? 10.439 -22.129 18.854 1.00 84.31 354 SER A N 1
ATOM 2767 C CA . SER A 1 354 ? 11.305 -23.320 18.803 1.00 84.31 354 SER A CA 1
ATOM 2768 C C . SER A 1 354 ? 12.037 -23.661 20.116 1.00 84.31 354 SER A C 1
ATOM 2770 O O . SER A 1 354 ? 12.936 -24.501 20.123 1.00 84.31 354 SER A O 1
ATOM 2772 N N . GLY A 1 355 ? 11.752 -22.958 21.216 1.00 90.69 355 GLY A N 1
ATOM 2773 C CA . GLY A 1 355 ? 12.423 -23.117 22.511 1.00 90.69 355 GLY A CA 1
ATOM 2774 C C . GLY A 1 355 ? 13.847 -22.544 22.588 1.00 90.69 355 GLY A C 1
ATOM 2775 O O . GLY A 1 355 ? 14.432 -22.509 23.671 1.00 90.69 355 GLY A O 1
ATOM 2776 N N . LYS A 1 356 ? 14.422 -22.055 21.480 1.00 91.75 356 LYS A N 1
ATOM 2777 C CA . LYS A 1 356 ? 15.762 -21.434 21.461 1.00 91.75 356 LYS A CA 1
ATOM 2778 C C . LYS A 1 356 ? 15.747 -20.057 22.135 1.00 91.75 356 LYS A C 1
ATOM 2780 O O . LYS A 1 356 ? 14.798 -19.312 21.879 1.00 91.75 356 LYS A O 1
ATOM 2785 N N . PRO A 1 357 ? 16.772 -19.673 22.924 1.00 90.94 357 PRO A N 1
ATOM 2786 C CA . PRO A 1 357 ? 16.886 -18.320 23.469 1.00 90.94 357 PRO A CA 1
ATOM 2787 C C . PRO A 1 357 ? 16.844 -17.269 22.358 1.00 90.94 357 PRO A C 1
ATOM 2789 O O . PRO A 1 357 ? 17.444 -17.471 21.305 1.00 90.94 357 PRO A O 1
ATOM 2792 N N . MET A 1 358 ? 16.158 -16.150 22.577 1.00 91.31 358 MET A N 1
ATOM 2793 C CA . MET A 1 358 ? 15.983 -15.130 21.536 1.00 91.31 358 MET A CA 1
ATOM 2794 C C . MET A 1 358 ? 17.207 -14.201 21.408 1.00 91.31 358 MET A C 1
ATOM 2796 O O . MET A 1 358 ? 17.588 -13.829 20.301 1.00 91.31 358 MET A O 1
ATOM 2800 N N . PHE A 1 359 ? 17.884 -13.905 22.524 1.00 93.25 359 PHE A N 1
ATOM 2801 C CA . PHE A 1 359 ? 18.935 -12.878 22.609 1.00 93.25 359 PHE A CA 1
ATOM 2802 C C . PHE A 1 359 ? 20.360 -13.415 22.863 1.00 93.25 359 PHE A C 1
ATOM 2804 O O . PHE A 1 359 ? 21.250 -12.651 23.214 1.00 93.25 359 PHE A O 1
ATOM 2811 N N . TYR A 1 360 ? 20.620 -14.712 22.644 1.00 90.88 360 TYR A N 1
ATOM 2812 C CA . TYR A 1 360 ? 21.925 -15.356 22.928 1.00 90.88 360 TYR A CA 1
ATOM 2813 C C . TYR A 1 360 ? 23.142 -14.770 22.184 1.00 90.88 360 TYR A C 1
ATOM 2815 O O . TYR A 1 360 ? 24.278 -15.079 22.527 1.00 90.88 360 TYR A O 1
ATOM 2823 N N . HIS A 1 361 ? 22.906 -13.992 21.128 1.00 92.75 361 HIS A N 1
ATOM 2824 C CA . HIS A 1 361 ? 23.928 -13.382 20.277 1.00 92.75 361 HIS A CA 1
ATOM 2825 C C . HIS A 1 361 ? 24.164 -11.894 20.599 1.00 92.75 361 HIS A C 1
ATOM 2827 O O . HIS A 1 361 ? 24.992 -11.249 19.955 1.00 92.75 361 HIS A O 1
ATOM 2833 N N . VAL A 1 362 ? 23.420 -11.331 21.555 1.00 92.50 362 VAL A N 1
ATOM 2834 C CA . VAL A 1 362 ? 23.556 -9.942 22.005 1.00 92.50 362 VAL A CA 1
ATOM 2835 C C . VAL A 1 362 ? 24.483 -9.919 23.218 1.00 92.50 362 VAL A C 1
ATOM 2837 O O . VAL A 1 362 ? 24.314 -10.717 24.135 1.00 92.50 362 VAL A O 1
ATOM 2840 N N . SER A 1 363 ? 25.478 -9.028 23.225 1.00 95.44 363 SER A N 1
ATOM 2841 C CA . SER A 1 363 ? 26.390 -8.891 24.365 1.00 95.44 363 SER A CA 1
ATOM 2842 C C . SER A 1 363 ? 25.671 -8.339 25.596 1.00 95.44 363 SER A C 1
ATOM 2844 O O . SER A 1 363 ? 24.785 -7.489 25.476 1.00 95.44 363 SER A O 1
ATOM 2846 N N . ASP A 1 364 ? 26.097 -8.777 26.783 1.00 95.75 364 ASP A N 1
ATOM 2847 C CA . ASP A 1 364 ? 25.514 -8.362 28.064 1.00 95.75 364 ASP A CA 1
ATOM 2848 C C . ASP A 1 364 ? 25.450 -6.836 28.228 1.00 95.75 364 ASP A C 1
ATOM 2850 O O . ASP A 1 364 ? 24.432 -6.330 28.679 1.00 95.75 364 ASP A O 1
ATOM 2854 N N . GLU A 1 365 ? 26.466 -6.099 27.772 1.00 93.56 365 GLU A N 1
ATOM 2855 C CA . GLU A 1 365 ? 26.494 -4.624 27.769 1.00 93.56 365 GLU A CA 1
ATOM 2856 C C . GLU A 1 365 ? 25.327 -4.005 26.976 1.00 93.56 365 GLU A C 1
ATOM 2858 O O . GLU A 1 365 ? 24.723 -3.019 27.397 1.00 93.56 365 GLU A O 1
ATOM 2863 N N . LYS A 1 366 ? 24.977 -4.592 25.822 1.00 93.12 366 LYS A N 1
ATOM 2864 C CA . LYS A 1 366 ? 23.865 -4.121 24.981 1.00 93.12 366 LYS A CA 1
ATOM 2865 C C . LYS A 1 366 ? 22.512 -4.501 25.569 1.00 93.12 366 LYS A C 1
ATOM 2867 O O . LYS A 1 366 ? 21.561 -3.732 25.432 1.00 93.12 366 LYS A O 1
ATOM 2872 N N . LEU A 1 367 ? 22.421 -5.664 26.217 1.00 94.31 367 LEU A N 1
ATOM 2873 C CA . LEU A 1 367 ? 21.230 -6.049 26.974 1.00 94.31 367 LEU A CA 1
ATOM 2874 C C . LEU A 1 367 ? 21.022 -5.103 28.157 1.00 94.31 367 LEU A C 1
ATOM 2876 O O . LEU A 1 367 ? 19.925 -4.591 28.318 1.00 94.31 367 LEU A O 1
ATOM 2880 N N . GLU A 1 368 ? 22.071 -4.799 28.916 1.00 94.38 368 GLU A N 1
ATOM 2881 C CA . GLU A 1 368 ? 22.030 -3.894 30.069 1.00 94.38 368 GLU A CA 1
ATOM 2882 C C . GLU A 1 368 ? 21.593 -2.475 29.673 1.00 94.38 368 GLU A C 1
ATOM 2884 O O . GLU A 1 368 ? 20.670 -1.931 30.274 1.00 94.38 368 GLU A O 1
ATOM 2889 N N . ALA A 1 369 ? 22.140 -1.926 28.581 1.00 89.44 369 ALA A N 1
ATOM 2890 C CA . ALA A 1 369 ? 21.689 -0.647 28.025 1.00 89.44 369 ALA A CA 1
ATOM 2891 C C . ALA A 1 369 ? 20.224 -0.675 27.537 1.00 89.44 369 ALA A C 1
ATOM 2893 O O . ALA A 1 369 ? 19.496 0.299 27.709 1.00 89.44 369 ALA A O 1
ATOM 2894 N N . SER A 1 370 ? 19.771 -1.790 26.950 1.00 90.44 370 SER A N 1
ATOM 2895 C CA . SER A 1 370 ? 18.377 -1.944 26.500 1.00 90.44 370 SER A CA 1
ATOM 2896 C C . SER A 1 370 ? 17.408 -2.056 27.681 1.00 90.44 370 SER A C 1
ATOM 2898 O O . SER A 1 370 ? 16.329 -1.473 27.660 1.00 90.44 370 SER A O 1
ATOM 2900 N N . VAL A 1 371 ? 17.804 -2.775 28.733 1.00 92.94 371 VAL A N 1
ATOM 2901 C CA . VAL A 1 371 ? 17.035 -2.928 29.974 1.00 92.94 371 VAL A CA 1
ATOM 2902 C C . VAL A 1 371 ? 16.924 -1.601 30.709 1.00 92.94 371 VAL A C 1
ATOM 2904 O O . VAL A 1 371 ? 15.835 -1.283 31.157 1.00 92.94 371 VAL A O 1
ATOM 2907 N N . ALA A 1 372 ? 17.987 -0.795 30.769 1.00 88.94 372 ALA A N 1
ATOM 2908 C CA . ALA A 1 372 ? 17.945 0.531 31.391 1.00 88.94 372 ALA A CA 1
ATOM 2909 C C . ALA A 1 372 ? 16.962 1.503 30.702 1.00 88.94 372 ALA A C 1
ATOM 2911 O O . ALA A 1 372 ? 16.448 2.420 31.338 1.00 88.94 372 ALA A O 1
ATOM 2912 N N . LEU A 1 373 ? 16.674 1.309 29.408 1.00 84.44 373 LEU A N 1
ATOM 2913 C CA . LEU A 1 373 ? 15.610 2.041 28.709 1.00 84.44 373 LEU A CA 1
ATOM 2914 C C . LEU A 1 373 ? 14.220 1.461 29.020 1.00 84.44 373 LEU A C 1
ATOM 2916 O O . LEU A 1 373 ? 13.272 2.215 29.235 1.00 84.44 373 LEU A O 1
ATOM 2920 N N . LEU A 1 374 ? 14.093 0.131 29.063 1.00 85.12 374 LEU A N 1
ATOM 2921 C CA . LEU A 1 374 ? 12.826 -0.567 29.320 1.00 85.12 374 LEU A CA 1
ATOM 2922 C C . LEU A 1 374 ? 12.371 -0.487 30.788 1.00 85.12 374 LEU A C 1
ATOM 2924 O O . LEU A 1 374 ? 11.170 -0.452 31.046 1.00 85.12 374 LEU A O 1
ATOM 2928 N N . SER A 1 375 ? 13.289 -0.376 31.750 1.00 85.06 375 SER A N 1
ATOM 2929 C CA . SER A 1 375 ? 12.969 -0.206 33.173 1.00 85.06 375 SER A CA 1
ATOM 2930 C C . SER A 1 375 ? 12.243 1.107 33.459 1.00 85.06 375 SER A C 1
ATOM 2932 O O . SER A 1 375 ? 11.420 1.173 34.370 1.00 85.06 375 SER A O 1
ATOM 2934 N N . ASN A 1 376 ? 12.504 2.135 32.649 1.00 83.88 376 ASN A N 1
ATOM 2935 C CA . ASN A 1 376 ? 11.915 3.468 32.792 1.00 83.88 376 ASN A CA 1
ATOM 2936 C C . ASN A 1 376 ? 10.582 3.586 32.025 1.00 83.88 376 ASN A C 1
ATOM 2938 O O . ASN A 1 376 ? 9.940 4.634 32.016 1.00 83.88 376 ASN A O 1
ATOM 2942 N N . PHE A 1 377 ? 10.139 2.514 31.361 1.00 80.25 377 PHE A N 1
ATOM 2943 C CA . PHE A 1 377 ? 8.975 2.526 30.477 1.00 80.25 377 PHE A CA 1
ATOM 2944 C C . PHE A 1 377 ? 7.651 2.781 31.213 1.00 80.25 377 PHE A C 1
ATOM 2946 O O . PHE A 1 377 ? 6.777 3.477 30.694 1.00 80.25 377 PHE A O 1
ATOM 2953 N N . ASP A 1 378 ? 7.521 2.297 32.452 1.00 77.62 378 ASP A N 1
ATOM 2954 C CA . ASP A 1 378 ? 6.383 2.636 33.317 1.00 77.62 378 ASP A CA 1
ATOM 2955 C C . ASP A 1 378 ? 6.393 4.115 33.746 1.00 77.62 378 ASP A C 1
ATOM 2957 O O . ASP A 1 378 ? 5.326 4.676 33.987 1.00 77.62 378 ASP A O 1
ATOM 2961 N N . GLU A 1 379 ? 7.556 4.774 33.812 1.00 80.19 379 GLU A N 1
ATOM 2962 C CA . GLU A 1 379 ? 7.649 6.214 34.096 1.00 80.19 379 GLU A CA 1
ATOM 2963 C C . GLU A 1 379 ? 7.229 7.041 32.876 1.00 80.19 379 GLU A C 1
ATOM 2965 O O . GLU A 1 379 ? 6.388 7.926 33.013 1.00 80.19 379 GLU A O 1
ATOM 2970 N N . PHE A 1 380 ? 7.684 6.687 31.666 1.00 72.56 380 PHE A N 1
ATOM 2971 C CA . PHE A 1 380 ? 7.194 7.300 30.419 1.00 72.56 380 PHE A CA 1
ATOM 2972 C C . PHE A 1 380 ? 5.671 7.146 30.249 1.00 72.56 380 PHE A C 1
ATOM 2974 O O . PHE A 1 380 ? 4.978 8.076 29.831 1.00 72.56 380 PHE A O 1
ATOM 2981 N N . LYS A 1 381 ? 5.125 5.982 30.623 1.00 71.50 381 LYS A N 1
ATOM 2982 C CA . LYS A 1 381 ? 3.681 5.702 30.600 1.00 71.50 381 LYS A CA 1
ATOM 2983 C C . LYS A 1 381 ? 2.892 6.458 31.677 1.00 71.50 381 LYS A C 1
ATOM 2985 O O . LYS A 1 381 ? 1.704 6.707 31.483 1.00 71.50 381 LYS A O 1
ATOM 2990 N N . LYS A 1 382 ? 3.512 6.791 32.812 1.00 75.88 382 LYS A N 1
ATOM 2991 C CA . LYS A 1 382 ? 2.907 7.644 33.847 1.00 75.88 382 LYS A CA 1
ATOM 2992 C C . LYS A 1 382 ? 2.945 9.109 33.444 1.00 75.88 382 LYS A C 1
ATOM 2994 O O . LYS A 1 382 ? 1.896 9.730 33.442 1.00 75.88 382 LYS A O 1
ATOM 2999 N N . ALA A 1 383 ? 4.085 9.615 32.971 1.00 73.38 383 ALA A N 1
ATOM 3000 C CA . ALA A 1 383 ? 4.211 10.986 32.474 1.00 73.38 383 ALA A CA 1
ATOM 3001 C C . ALA A 1 383 ? 3.151 11.316 31.402 1.00 73.38 383 ALA A C 1
ATOM 3003 O O . ALA A 1 383 ? 2.470 12.328 31.491 1.00 73.38 383 ALA A O 1
ATOM 3004 N N . THR A 1 384 ? 2.919 10.400 30.456 1.00 66.25 384 THR A N 1
ATOM 3005 C CA . THR A 1 384 ? 1.877 10.546 29.416 1.00 66.25 384 THR A CA 1
ATOM 3006 C C . THR A 1 384 ? 0.432 10.372 29.910 1.00 66.25 384 THR A C 1
ATOM 3008 O O . THR A 1 384 ? -0.501 10.657 29.161 1.00 66.25 384 THR A O 1
ATOM 3011 N N . LYS A 1 385 ? 0.208 9.903 31.145 1.00 60.41 385 LYS A N 1
ATOM 3012 C CA . LYS A 1 385 ? -1.129 9.727 31.741 1.00 60.41 385 LYS A CA 1
ATOM 3013 C C . LYS A 1 385 ? -1.462 10.752 32.814 1.00 60.41 385 LYS A C 1
ATOM 3015 O O . LYS A 1 385 ? -2.610 11.191 32.863 1.00 60.41 385 LYS A O 1
ATOM 3020 N N . ASP A 1 386 ? -0.508 11.126 33.652 1.00 53.50 386 ASP A N 1
ATOM 3021 C CA . ASP A 1 386 ? -0.740 12.011 34.793 1.00 53.50 386 ASP A CA 1
ATOM 3022 C C . ASP A 1 386 ? -1.078 13.439 34.315 1.00 53.50 386 ASP A C 1
ATOM 3024 O O . ASP A 1 386 ? -2.015 14.043 34.837 1.00 53.50 386 ASP A O 1
ATOM 3028 N N . ASP A 1 387 ? -0.501 13.883 33.187 1.00 49.91 387 ASP A N 1
ATOM 3029 C CA . ASP A 1 387 ? -0.888 15.110 32.458 1.00 49.91 387 ASP A CA 1
ATOM 3030 C C . ASP A 1 387 ? -2.358 15.121 31.960 1.00 49.91 387 ASP A C 1
ATOM 3032 O O . ASP A 1 387 ? -2.869 16.156 31.523 1.00 49.91 387 ASP A O 1
ATOM 3036 N N . SER A 1 388 ? -3.067 13.985 32.035 1.00 47.66 388 SER A N 1
ATOM 3037 C CA . SER A 1 388 ? -4.499 13.854 31.713 1.00 47.66 388 SER A CA 1
ATOM 3038 C C . SER A 1 388 ? -5.407 13.602 32.929 1.00 47.66 388 SER A C 1
ATOM 3040 O O . SER A 1 388 ? -6.632 13.586 32.780 1.00 47.66 388 SER A O 1
ATOM 3042 N N . ALA A 1 389 ? -4.840 13.375 34.121 1.00 43.00 389 ALA A N 1
ATOM 3043 C CA . ALA A 1 389 ? -5.559 12.787 35.256 1.00 43.00 389 ALA A CA 1
ATOM 3044 C C . ALA A 1 389 ? -5.980 13.782 36.356 1.00 43.00 389 ALA A C 1
ATOM 3046 O O . ALA A 1 389 ? -6.961 13.519 37.058 1.00 43.00 389 ALA A O 1
ATOM 3047 N N . ASP A 1 390 ? -5.304 14.927 36.490 1.00 41.88 390 ASP A N 1
ATOM 3048 C CA . ASP A 1 390 ? -5.457 15.836 37.644 1.00 41.88 390 ASP A CA 1
ATOM 3049 C C . ASP A 1 390 ? -6.755 16.687 37.671 1.00 41.88 390 ASP A C 1
ATOM 3051 O O . ASP A 1 390 ? -6.994 17.448 38.608 1.00 41.88 390 ASP A O 1
ATOM 3055 N N . GLU A 1 391 ? -7.668 16.538 36.701 1.00 43.16 391 GLU A N 1
ATOM 3056 C CA . GLU A 1 391 ? -8.911 17.337 36.600 1.00 43.16 391 GLU A CA 1
ATOM 3057 C C . GLU A 1 391 ? -10.151 16.685 37.275 1.00 43.16 391 GLU A C 1
ATOM 3059 O O . GLU A 1 391 ? -11.289 16.918 36.862 1.00 43.16 391 GLU A O 1
ATOM 3064 N N . LYS A 1 392 ? -9.982 15.823 38.297 1.00 43.56 392 LYS A N 1
ATOM 3065 C CA . LYS A 1 392 ? -11.108 15.073 38.922 1.00 43.56 392 LYS A CA 1
ATOM 3066 C C . LYS A 1 392 ? -11.186 15.046 40.459 1.00 43.56 392 LYS A C 1
ATOM 3068 O O . LYS A 1 392 ? -11.890 14.201 41.011 1.00 43.56 392 LYS A O 1
ATOM 3073 N N . ALA A 1 393 ? -10.558 15.993 41.160 1.00 41.53 393 ALA A N 1
ATOM 3074 C CA . ALA A 1 393 ? -10.553 16.039 42.631 1.00 41.53 393 ALA A CA 1
ATOM 3075 C C . ALA A 1 393 ? -11.035 17.369 43.264 1.00 41.53 393 ALA A C 1
ATOM 3077 O O . ALA A 1 393 ? -10.435 17.856 44.218 1.00 41.53 393 ALA A O 1
ATOM 3078 N N . ALA A 1 394 ? -12.155 17.937 42.798 1.00 35.66 394 ALA A N 1
ATOM 3079 C CA . ALA A 1 394 ? -12.916 18.938 43.562 1.00 35.66 394 ALA A CA 1
ATOM 3080 C C . ALA A 1 394 ? -14.417 18.892 43.223 1.00 35.66 394 ALA A C 1
ATOM 3082 O O . ALA A 1 394 ? -14.804 18.843 42.057 1.00 35.66 394 ALA A O 1
ATOM 3083 N N . GLY A 1 395 ? -15.275 18.893 44.247 1.00 35.91 395 GLY A N 1
ATOM 3084 C CA . GLY A 1 395 ? -16.731 18.903 44.082 1.00 35.91 395 GLY A CA 1
ATOM 3085 C C . GLY A 1 395 ? -17.330 20.312 43.987 1.00 35.91 395 GLY A C 1
ATOM 3086 O O . GLY A 1 395 ? -16.744 21.277 44.464 1.00 35.91 395 GLY A O 1
ATOM 3087 N N . ALA A 1 396 ? -18.556 20.379 43.455 1.00 34.12 396 ALA A N 1
ATOM 3088 C CA . ALA A 1 396 ? -19.468 21.533 43.474 1.00 34.12 396 ALA A CA 1
ATOM 3089 C C . ALA A 1 396 ? -19.091 22.784 42.640 1.00 34.12 396 ALA A C 1
ATOM 3091 O O . ALA A 1 396 ? -18.840 23.850 43.189 1.00 34.12 396 ALA A O 1
ATOM 3092 N N . SER A 1 397 ? -19.213 22.688 41.309 1.00 28.83 397 SER A N 1
ATOM 3093 C CA . SER A 1 397 ? -19.898 23.690 40.457 1.00 28.83 397 SER A CA 1
ATOM 3094 C C . SER A 1 397 ? -19.902 23.221 38.995 1.00 28.83 397 SER A C 1
ATOM 3096 O O . SER A 1 397 ? -18.846 23.118 38.379 1.00 28.83 397 SER A O 1
ATOM 3098 N N . TRP A 1 398 ? -21.071 22.920 38.420 1.00 33.47 398 TRP A N 1
ATOM 3099 C CA . TRP A 1 398 ? -21.195 22.608 36.987 1.00 33.47 398 TRP A CA 1
ATOM 3100 C C . TRP A 1 398 ? -21.668 23.842 36.213 1.00 33.47 398 TRP A C 1
ATOM 3102 O O . TRP A 1 398 ? -22.865 24.028 36.004 1.00 33.47 398 TRP A O 1
ATOM 3112 N N . ALA A 1 399 ? -20.717 24.666 35.763 1.00 34.16 399 ALA A N 1
ATOM 3113 C CA . ALA A 1 399 ? -20.924 25.609 34.666 1.00 34.16 399 ALA A CA 1
ATOM 3114 C C . ALA A 1 399 ? -19.593 25.991 33.985 1.00 34.16 399 ALA A C 1
ATOM 3116 O O . ALA A 1 399 ? -18.753 26.648 34.590 1.00 34.16 399 ALA A O 1
ATOM 3117 N N . ASN A 1 400 ? -19.504 25.674 32.688 1.00 34.75 400 ASN A N 1
ATOM 3118 C CA . ASN A 1 400 ? -18.585 26.210 31.671 1.00 34.75 400 ASN A CA 1
ATOM 3119 C C . ASN A 1 400 ? -17.100 25.768 31.624 1.00 34.75 400 ASN A C 1
ATOM 3121 O O . ASN A 1 400 ? -16.354 25.825 32.589 1.00 34.75 400 ASN A O 1
ATOM 3125 N N . PHE A 1 401 ? -16.694 25.448 30.384 1.00 34.62 401 PHE A N 1
ATOM 3126 C CA . PHE A 1 401 ? -15.334 25.289 29.842 1.00 34.62 401 PHE A CA 1
ATOM 3127 C C . PHE A 1 401 ? -14.396 24.237 30.460 1.00 34.62 401 PHE A C 1
ATOM 3129 O O . PHE A 1 401 ? -13.460 24.539 31.193 1.00 34.62 401 PHE A O 1
ATOM 3136 N N . LYS A 1 402 ? -14.562 23.003 29.965 1.00 33.28 402 LYS A N 1
ATOM 3137 C CA . LYS A 1 402 ? -13.537 21.950 29.944 1.00 33.28 402 LYS A CA 1
ATOM 3138 C C . LYS A 1 402 ? -12.281 22.464 29.217 1.00 33.28 402 LYS A C 1
ATOM 3140 O O . LYS A 1 402 ? -12.377 22.825 28.041 1.00 33.28 402 LYS A O 1
ATOM 3145 N N . LYS A 1 403 ? -11.123 22.496 29.884 1.00 40.41 403 LYS A N 1
ATOM 3146 C CA . LYS A 1 403 ? -9.856 22.977 29.306 1.00 40.41 403 LYS A CA 1
ATOM 3147 C C . LYS A 1 403 ? -8.750 21.940 29.516 1.00 40.41 403 LYS A C 1
ATOM 3149 O O . LYS A 1 403 ? -7.911 22.066 30.399 1.00 40.41 403 LYS A O 1
ATOM 3154 N N . GLU A 1 404 ? -8.739 20.931 28.645 1.00 39.09 404 GLU A N 1
ATOM 3155 C CA . GLU A 1 404 ? -7.595 20.021 28.501 1.00 39.09 404 GLU A CA 1
ATOM 3156 C C . GLU A 1 404 ? -6.306 20.839 28.303 1.00 39.09 404 GLU A C 1
ATOM 3158 O O . GLU A 1 404 ? -6.333 21.869 27.620 1.00 39.09 404 GLU A O 1
ATOM 3163 N N . SER A 1 405 ? -5.194 20.398 28.909 1.00 48.28 405 SER A N 1
ATOM 3164 C CA . SER A 1 405 ? -3.921 21.131 28.914 1.00 48.28 405 SER A CA 1
ATOM 3165 C C . SER A 1 405 ? -3.435 21.419 27.492 1.00 48.28 405 SER A C 1
ATOM 3167 O O . SER A 1 405 ? -2.836 20.587 26.808 1.00 48.28 405 SER A O 1
ATOM 3169 N N . TRP A 1 406 ? -3.706 22.645 27.045 1.00 50.78 406 TRP A N 1
ATOM 3170 C CA . TRP A 1 406 ? -3.349 23.153 25.724 1.00 50.78 406 TRP A CA 1
ATOM 3171 C C . TRP A 1 406 ? -1.840 23.108 25.467 1.00 50.78 406 TRP A C 1
ATOM 3173 O O . TRP A 1 406 ? -1.440 23.061 24.312 1.00 50.78 406 TRP A O 1
ATOM 3183 N N . PHE A 1 407 ? -1.014 23.098 26.520 1.00 40.44 407 PHE A N 1
ATOM 3184 C CA . PHE A 1 407 ? 0.440 23.025 26.413 1.00 40.44 407 PHE A CA 1
ATOM 3185 C C . PHE A 1 407 ? 0.918 21.642 25.960 1.00 40.44 407 PHE A C 1
ATOM 3187 O O . PHE A 1 407 ? 1.733 21.574 25.047 1.00 40.44 407 PHE A O 1
ATOM 3194 N N . GLY A 1 408 ? 0.367 20.558 26.522 1.00 46.75 408 GLY A N 1
ATOM 3195 C CA . GLY A 1 408 ? 0.671 19.192 26.075 1.00 46.75 408 GLY A CA 1
ATOM 3196 C C . GLY A 1 408 ? 0.282 19.004 24.611 1.00 46.75 408 GLY A C 1
ATOM 3197 O O . GLY A 1 408 ? 1.123 18.680 23.783 1.00 46.75 408 GLY A O 1
ATOM 3198 N N . LYS A 1 409 ? -0.950 19.395 24.251 1.00 49.12 409 LYS A N 1
ATOM 3199 C CA . LYS A 1 409 ? -1.399 19.383 22.849 1.00 49.12 409 LYS A CA 1
ATOM 3200 C C . LYS A 1 409 ? -0.568 20.279 21.930 1.00 49.12 409 LYS A C 1
ATOM 3202 O O . LYS A 1 409 ? -0.343 19.906 20.790 1.00 49.12 409 LYS A O 1
ATOM 3207 N N . ALA A 1 410 ? -0.130 21.455 22.380 1.00 43.81 410 ALA A N 1
ATOM 3208 C CA . ALA A 1 410 ? 0.703 22.344 21.571 1.00 43.81 410 ALA A CA 1
ATOM 3209 C C . ALA A 1 410 ? 2.126 21.799 21.390 1.00 43.81 410 ALA A C 1
ATOM 3211 O O . ALA A 1 410 ? 2.713 22.008 20.332 1.00 43.81 410 ALA A O 1
ATOM 3212 N N . LEU A 1 411 ? 2.668 21.097 22.391 1.00 42.56 411 LEU A N 1
ATOM 3213 C CA . LEU A 1 411 ? 3.955 20.417 22.295 1.00 42.56 411 LEU A CA 1
ATOM 3214 C C . LEU A 1 411 ? 3.854 19.200 21.368 1.00 42.56 411 LEU A C 1
ATOM 3216 O O . LEU A 1 411 ? 4.659 19.096 20.452 1.00 42.56 411 LEU A O 1
ATOM 3220 N N . ASP A 1 412 ? 2.836 18.354 21.538 1.00 48.97 412 ASP A N 1
ATOM 3221 C CA . ASP A 1 412 ? 2.580 17.196 20.675 1.00 48.97 412 ASP A CA 1
ATOM 3222 C C . ASP A 1 412 ? 2.340 17.628 19.225 1.00 48.97 412 ASP A C 1
ATOM 3224 O O . ASP A 1 412 ? 2.975 17.098 18.323 1.00 48.97 412 ASP A O 1
ATOM 3228 N N . VAL A 1 413 ? 1.515 18.657 18.986 1.00 48.72 413 VAL A N 1
ATOM 3229 C CA . VAL A 1 413 ? 1.306 19.223 17.641 1.00 48.72 413 VAL A CA 1
ATOM 3230 C C . VAL A 1 413 ? 2.591 19.842 17.090 1.00 48.72 413 VAL A C 1
ATOM 3232 O O . VAL A 1 413 ? 2.861 19.700 15.903 1.00 48.72 413 VAL A O 1
ATOM 3235 N N . ALA A 1 414 ? 3.418 20.505 17.906 1.00 43.72 414 ALA A N 1
ATOM 3236 C CA . ALA A 1 414 ? 4.703 21.029 17.441 1.00 43.72 414 ALA A CA 1
ATOM 3237 C C . ALA A 1 414 ? 5.704 19.910 17.106 1.00 43.72 414 ALA A C 1
ATOM 3239 O O . ALA A 1 414 ? 6.455 20.046 16.142 1.00 43.72 414 ALA A O 1
ATOM 3240 N N . VAL A 1 415 ? 5.708 18.809 17.862 1.00 47.97 415 VAL A N 1
ATOM 3241 C CA . VAL A 1 415 ? 6.550 17.631 17.614 1.00 47.97 415 VAL A CA 1
ATOM 3242 C C . VAL A 1 415 ? 6.061 16.863 16.385 1.00 47.97 415 VAL A C 1
ATOM 3244 O O . VAL A 1 415 ? 6.877 16.616 15.503 1.00 47.97 415 VAL A O 1
ATOM 3247 N N . GLU A 1 416 ? 4.758 16.583 16.259 1.00 50.25 416 GLU A N 1
ATOM 3248 C CA . GLU A 1 416 ? 4.139 15.971 15.068 1.00 50.25 416 GLU A CA 1
ATOM 3249 C C . GLU A 1 416 ? 4.420 16.828 13.825 1.00 50.25 416 GLU A C 1
ATOM 3251 O O . GLU A 1 416 ? 4.848 16.307 12.800 1.00 50.25 416 GLU A O 1
ATOM 3256 N N . TYR A 1 417 ? 4.293 18.157 13.926 1.00 46.66 417 TYR A N 1
ATOM 3257 C CA . TYR A 1 417 ? 4.576 19.076 12.821 1.00 46.66 417 TYR A CA 1
ATOM 3258 C C . TYR A 1 417 ? 6.069 19.113 12.448 1.00 46.66 417 TYR A C 1
ATOM 3260 O O . TYR A 1 417 ? 6.397 19.149 11.264 1.00 46.66 417 TYR A O 1
ATOM 3268 N N . ILE A 1 418 ? 6.992 19.064 13.419 1.00 46.19 418 ILE A N 1
ATOM 3269 C CA . ILE A 1 418 ? 8.444 18.968 13.161 1.00 46.19 418 ILE A CA 1
ATOM 3270 C C . ILE A 1 418 ? 8.819 17.596 12.574 1.00 46.19 418 ILE A C 1
ATOM 3272 O O . ILE A 1 418 ? 9.673 17.527 11.688 1.00 46.19 418 ILE A O 1
ATOM 3276 N N . GLU A 1 419 ? 8.184 16.511 13.017 1.00 51.03 419 GLU A N 1
ATOM 3277 C CA . GLU A 1 419 ? 8.381 15.172 12.457 1.00 51.03 419 GLU A CA 1
ATOM 3278 C C . GLU A 1 419 ? 7.873 15.107 11.009 1.00 51.03 419 GLU A C 1
ATOM 3280 O O . GLU A 1 419 ? 8.638 14.730 10.117 1.00 51.03 419 GLU A O 1
ATOM 3285 N N . ASP A 1 420 ? 6.661 15.607 10.737 1.00 48.22 420 ASP A N 1
ATOM 3286 C CA . ASP A 1 420 ? 6.114 15.773 9.385 1.00 48.22 420 ASP A CA 1
ATOM 3287 C C . ASP A 1 420 ? 7.025 16.648 8.501 1.00 48.22 420 ASP A C 1
ATOM 3289 O O . ASP A 1 420 ? 7.202 16.346 7.319 1.00 48.22 420 ASP A O 1
ATOM 3293 N N . ALA A 1 421 ? 7.670 17.685 9.054 1.00 45.97 421 ALA A N 1
ATOM 3294 C CA . ALA A 1 421 ? 8.638 18.533 8.345 1.00 45.97 421 ALA A CA 1
ATOM 3295 C C . ALA A 1 421 ? 9.881 17.761 7.899 1.00 45.97 421 ALA A C 1
ATOM 3297 O O . ALA A 1 421 ? 10.254 17.769 6.721 1.00 45.97 421 ALA A O 1
ATOM 3298 N N . ILE A 1 422 ? 10.527 17.089 8.854 1.00 48.75 422 ILE A N 1
ATOM 3299 C CA . ILE A 1 422 ? 11.749 16.314 8.640 1.00 48.75 422 ILE A CA 1
ATOM 3300 C C . ILE A 1 422 ? 11.446 15.157 7.685 1.00 48.75 422 ILE A C 1
ATOM 3302 O O . ILE A 1 422 ? 12.245 14.845 6.795 1.00 48.75 422 ILE A O 1
ATOM 3306 N N . GLU A 1 423 ? 10.270 14.545 7.809 1.00 55.88 423 GLU A N 1
ATOM 3307 C CA . GLU A 1 423 ? 9.837 13.476 6.928 1.00 55.88 423 GLU A CA 1
ATOM 3308 C C . GLU A 1 423 ? 9.479 13.987 5.524 1.00 55.88 423 GLU A C 1
ATOM 3310 O O . GLU A 1 423 ? 9.866 13.353 4.538 1.00 55.88 423 GLU A O 1
ATOM 3315 N N . PHE A 1 424 ? 8.824 15.146 5.396 1.00 53.69 424 PHE A N 1
ATOM 3316 C CA . PHE A 1 424 ? 8.584 15.824 4.119 1.00 53.69 424 PHE A CA 1
ATOM 3317 C C . PHE A 1 424 ? 9.898 16.163 3.413 1.00 53.69 424 PHE A C 1
ATOM 3319 O O . PHE A 1 424 ? 10.073 15.777 2.257 1.00 53.69 424 PHE A O 1
ATOM 3326 N N . GLN A 1 425 ? 10.863 16.782 4.101 1.00 48.88 425 GLN A N 1
ATOM 3327 C CA . GLN A 1 425 ? 12.193 17.038 3.543 1.00 48.88 425 GLN A CA 1
ATOM 3328 C C . GLN A 1 425 ? 12.874 15.743 3.099 1.00 48.88 425 GLN A C 1
ATOM 3330 O O . GLN A 1 425 ? 13.326 15.628 1.960 1.00 48.88 425 GLN A O 1
ATOM 3335 N N . ARG A 1 426 ? 12.914 14.728 3.969 1.00 56.72 426 ARG A N 1
ATOM 3336 C CA . ARG A 1 426 ? 13.525 13.429 3.662 1.00 56.72 426 ARG A CA 1
ATOM 3337 C C . ARG A 1 426 ? 12.872 12.775 2.442 1.00 56.72 426 ARG A C 1
ATOM 3339 O O . ARG A 1 426 ? 13.581 12.183 1.627 1.00 56.72 426 ARG A O 1
ATOM 3346 N N . LYS A 1 427 ? 11.548 12.899 2.284 1.00 62.75 427 LYS A N 1
ATOM 3347 C CA . LYS A 1 427 ? 10.794 12.454 1.099 1.00 62.75 427 LYS A CA 1
ATOM 3348 C C . LYS A 1 427 ? 11.124 13.292 -0.136 1.00 62.75 427 LYS A C 1
ATOM 3350 O O . LYS A 1 427 ? 11.377 12.695 -1.176 1.00 62.75 427 LYS A O 1
ATOM 3355 N N . ALA A 1 428 ? 11.165 14.620 -0.037 1.00 50.75 428 ALA A N 1
ATOM 3356 C CA . ALA A 1 428 ? 11.468 15.531 -1.141 1.00 50.75 428 ALA A CA 1
ATOM 3357 C C . ALA A 1 428 ? 12.890 15.303 -1.677 1.00 50.75 428 ALA A C 1
ATOM 3359 O O . ALA A 1 428 ? 13.064 15.016 -2.859 1.00 50.75 428 ALA A O 1
ATOM 3360 N N . VAL A 1 429 ? 13.896 15.281 -0.795 1.00 51.62 429 VAL A N 1
ATOM 3361 C CA . VAL A 1 429 ? 15.288 14.935 -1.129 1.00 51.62 429 VAL A CA 1
ATOM 3362 C C . VAL A 1 429 ? 15.358 13.555 -1.786 1.00 51.62 429 VAL A C 1
ATOM 3364 O O . VAL A 1 429 ? 15.946 13.399 -2.859 1.00 51.62 429 VAL A O 1
ATOM 3367 N N . LYS A 1 430 ? 14.712 12.542 -1.192 1.00 59.12 430 LYS A N 1
ATOM 3368 C CA . LYS A 1 430 ? 14.683 11.182 -1.744 1.00 59.12 430 LYS A CA 1
ATOM 3369 C C . LYS A 1 430 ? 13.982 11.120 -3.103 1.00 59.12 430 LYS A C 1
ATOM 3371 O O . LYS A 1 430 ? 14.437 10.374 -3.966 1.00 59.12 430 LYS A O 1
ATOM 3376 N N . PHE A 1 431 ? 12.913 11.884 -3.313 1.00 56.06 431 PHE A N 1
ATOM 3377 C CA . PHE A 1 431 ? 12.192 11.969 -4.580 1.00 56.06 431 PHE A CA 1
ATOM 3378 C C . PHE A 1 431 ? 13.058 12.623 -5.657 1.00 56.06 431 PHE A C 1
ATOM 3380 O O . PHE A 1 431 ? 13.253 12.010 -6.702 1.00 56.06 431 PHE A O 1
ATOM 3387 N N . THR A 1 432 ? 13.653 13.785 -5.383 1.00 49.66 432 THR A N 1
ATOM 3388 C CA . THR A 1 432 ? 14.538 14.509 -6.310 1.00 49.66 432 THR A CA 1
ATOM 3389 C C . THR A 1 432 ? 15.753 13.666 -6.698 1.00 49.66 432 THR A C 1
ATOM 3391 O O . THR A 1 432 ? 16.020 13.481 -7.885 1.00 49.66 432 THR A O 1
ATOM 3394 N N . VAL A 1 433 ? 16.434 13.047 -5.726 1.00 53.19 433 VAL A N 1
ATOM 3395 C CA . VAL A 1 433 ? 17.564 12.134 -5.985 1.00 53.19 433 VAL A CA 1
ATOM 3396 C C . VAL A 1 433 ? 17.117 10.907 -6.788 1.00 53.19 433 VAL A C 1
ATOM 3398 O O . VAL A 1 433 ? 17.779 10.521 -7.750 1.00 53.19 433 VAL A O 1
ATOM 3401 N N . LYS A 1 434 ? 15.972 10.299 -6.454 1.00 61.56 434 LYS A N 1
ATOM 3402 C CA . LYS A 1 434 ? 15.434 9.137 -7.179 1.00 61.56 434 LYS A CA 1
ATOM 3403 C C . LYS A 1 434 ? 14.987 9.487 -8.597 1.00 61.56 434 LYS A C 1
ATOM 3405 O O . LYS A 1 434 ? 15.164 8.666 -9.490 1.00 61.56 434 LYS A O 1
ATOM 3410 N N . TRP A 1 435 ? 14.429 10.674 -8.817 1.00 59.72 435 TRP A N 1
ATOM 3411 C CA . TRP A 1 435 ? 14.026 11.179 -10.128 1.00 59.72 435 TRP A CA 1
ATOM 3412 C C . TRP A 1 435 ? 15.256 11.446 -11.001 1.00 59.72 435 TRP A C 1
ATOM 3414 O O . TRP A 1 435 ? 15.343 10.907 -12.104 1.00 59.72 435 TRP A O 1
ATOM 3424 N N . ALA A 1 436 ? 16.264 12.137 -10.456 1.00 52.28 436 ALA A N 1
ATOM 3425 C CA . ALA A 1 436 ? 17.550 12.352 -11.113 1.00 52.28 436 ALA A CA 1
ATOM 3426 C C . ALA A 1 436 ? 18.232 11.023 -11.485 1.00 52.28 436 ALA A C 1
ATOM 3428 O O . ALA A 1 436 ? 18.601 10.833 -12.640 1.00 52.28 436 ALA A O 1
ATOM 3429 N N . ILE A 1 437 ? 18.317 10.054 -10.563 1.00 57.53 437 ILE A N 1
ATOM 3430 C CA . ILE A 1 437 ? 18.872 8.716 -10.846 1.00 57.53 437 ILE A CA 1
ATOM 3431 C C . ILE A 1 437 ? 18.021 7.954 -11.874 1.00 57.53 437 ILE A C 1
ATOM 3433 O O . ILE A 1 437 ? 18.572 7.268 -12.730 1.00 57.53 437 ILE A O 1
ATOM 3437 N N . LYS A 1 438 ? 16.688 8.065 -11.836 1.00 58.00 438 LYS A N 1
ATOM 3438 C CA . LYS A 1 438 ? 15.791 7.360 -12.767 1.00 58.00 438 LYS A CA 1
ATOM 3439 C C . LYS A 1 438 ? 15.826 7.931 -14.190 1.00 58.00 438 LYS A C 1
ATOM 3441 O O . LYS A 1 438 ? 15.497 7.198 -15.116 1.00 58.00 438 LYS A O 1
ATOM 3446 N N . ILE A 1 439 ? 16.215 9.192 -14.372 1.00 51.59 439 ILE A N 1
ATOM 3447 C CA . ILE A 1 439 ? 16.362 9.819 -15.695 1.00 51.59 439 ILE A CA 1
ATOM 3448 C C . ILE A 1 439 ? 17.811 9.731 -16.181 1.00 51.59 439 ILE A C 1
ATOM 3450 O O . ILE A 1 439 ? 18.063 9.209 -17.265 1.00 51.59 439 ILE A O 1
ATOM 3454 N N . ALA A 1 440 ? 18.778 10.160 -15.369 1.00 49.88 440 ALA A N 1
ATOM 3455 C CA . ALA A 1 440 ? 20.191 10.115 -15.734 1.00 49.88 440 ALA A CA 1
ATOM 3456 C C . ALA A 1 440 ? 20.731 8.680 -15.808 1.00 49.88 440 ALA A C 1
ATOM 3458 O O . ALA A 1 440 ? 21.560 8.391 -16.663 1.00 49.88 440 ALA A O 1
ATOM 3459 N N . GLY A 1 441 ? 20.248 7.767 -14.959 1.00 55.31 441 GLY A N 1
ATOM 3460 C CA . GLY A 1 441 ? 20.682 6.368 -14.916 1.00 55.31 441 GLY A CA 1
ATOM 3461 C C . GLY A 1 441 ? 20.505 5.647 -16.253 1.00 55.31 441 GLY A C 1
ATOM 3462 O O . GLY A 1 441 ? 21.508 5.200 -16.800 1.00 55.31 441 GLY A O 1
ATOM 3463 N N . PRO A 1 442 ? 19.290 5.583 -16.833 1.00 59.34 442 PRO A N 1
ATOM 3464 C CA . PRO A 1 442 ? 19.071 4.998 -18.155 1.00 59.34 442 PRO A CA 1
ATOM 3465 C C . PRO A 1 442 ? 19.816 5.710 -19.286 1.00 59.34 442 PRO A C 1
ATOM 3467 O O . PRO A 1 442 ? 20.222 5.044 -20.228 1.00 59.34 442 PRO A O 1
ATOM 3470 N N . ILE A 1 443 ? 20.034 7.029 -19.206 1.00 51.12 443 ILE A N 1
ATOM 3471 C CA . ILE A 1 443 ? 20.797 7.778 -20.222 1.00 51.12 443 ILE A CA 1
ATOM 3472 C C . ILE A 1 443 ? 22.286 7.408 -20.155 1.00 51.12 443 ILE A C 1
ATOM 3474 O O . ILE A 1 443 ? 22.882 7.056 -21.170 1.00 51.12 443 ILE A O 1
ATOM 3478 N N . VAL A 1 444 ? 22.881 7.412 -18.960 1.00 53.19 444 VAL A N 1
ATOM 3479 C CA . VAL A 1 444 ? 24.273 6.992 -18.736 1.00 53.19 444 VAL A CA 1
ATOM 3480 C C . VAL A 1 444 ? 24.447 5.508 -19.056 1.00 53.19 444 VAL A C 1
ATOM 3482 O O . VAL A 1 444 ? 25.411 5.141 -19.717 1.00 53.19 444 VAL A O 1
ATOM 3485 N N . GLU A 1 445 ? 23.508 4.650 -18.656 1.00 61.03 445 GLU A N 1
ATOM 3486 C CA . GLU A 1 445 ? 23.523 3.224 -18.982 1.00 61.03 445 GLU A CA 1
ATOM 3487 C C . GLU A 1 445 ? 23.367 2.982 -20.488 1.00 61.03 445 GLU A C 1
ATOM 3489 O O . GLU A 1 445 ? 24.068 2.132 -21.028 1.00 61.03 445 GLU A O 1
ATOM 3494 N N . PHE A 1 446 ? 22.521 3.740 -21.188 1.00 55.56 446 PHE A N 1
ATOM 3495 C CA . PHE A 1 446 ? 22.391 3.670 -22.643 1.00 55.56 446 PHE A CA 1
ATOM 3496 C C . PHE A 1 446 ? 23.685 4.091 -23.345 1.00 55.56 446 PHE A C 1
ATOM 3498 O O . PHE A 1 446 ? 24.144 3.375 -24.232 1.00 55.56 446 PHE A O 1
ATOM 3505 N N . ILE A 1 447 ? 24.315 5.193 -22.923 1.00 52.75 447 ILE A N 1
ATOM 3506 C CA . ILE A 1 447 ? 25.599 5.651 -23.473 1.00 52.75 447 ILE A CA 1
ATOM 3507 C C . ILE A 1 447 ? 26.694 4.610 -23.203 1.00 52.75 447 ILE A C 1
ATOM 3509 O O . ILE A 1 447 ? 27.381 4.190 -24.130 1.00 52.75 447 ILE A O 1
ATOM 3513 N N . VAL A 1 448 ? 26.822 4.131 -21.961 1.00 56.41 448 VAL A N 1
ATOM 3514 C CA . VAL A 1 448 ? 27.824 3.123 -21.583 1.00 56.41 448 VAL A CA 1
ATOM 3515 C C . VAL A 1 448 ? 27.590 1.806 -22.321 1.00 56.41 448 VAL A C 1
ATOM 3517 O O . VAL A 1 448 ? 28.534 1.282 -22.897 1.00 56.41 448 VAL A O 1
ATOM 3520 N N . ARG A 1 449 ? 26.360 1.279 -22.378 1.00 54.59 449 ARG A N 1
ATOM 3521 C CA . ARG A 1 449 ? 26.056 0.033 -23.107 1.00 54.59 449 ARG A CA 1
ATOM 3522 C C . ARG A 1 449 ? 26.229 0.181 -24.617 1.00 54.59 449 ARG A C 1
ATOM 3524 O O . ARG A 1 449 ? 26.686 -0.767 -25.241 1.00 54.59 449 ARG A O 1
ATOM 3531 N N . SER A 1 450 ? 25.899 1.333 -25.200 1.00 54.56 450 SER A N 1
ATOM 3532 C CA . SER A 1 450 ? 26.079 1.563 -26.640 1.00 54.56 450 SER A CA 1
ATOM 3533 C C . SER A 1 450 ? 27.558 1.681 -27.006 1.00 54.56 450 SER A C 1
ATOM 3535 O O . SER A 1 450 ? 27.986 1.093 -27.988 1.00 54.56 450 SER A O 1
ATOM 3537 N N . VAL A 1 451 ? 28.364 2.374 -26.196 1.00 50.75 451 VAL A N 1
ATOM 3538 C CA . VAL A 1 451 ? 29.812 2.503 -26.427 1.00 50.75 451 VAL A CA 1
ATOM 3539 C C . VAL A 1 451 ? 30.541 1.187 -26.137 1.00 50.75 451 VAL A C 1
ATOM 3541 O O . VAL A 1 451 ? 31.258 0.683 -26.999 1.00 50.75 451 VAL A O 1
ATOM 3544 N N . VAL A 1 452 ? 30.341 0.597 -24.953 1.00 52.09 452 VAL A N 1
ATOM 3545 C CA . VAL A 1 452 ? 31.021 -0.644 -24.535 1.00 52.09 452 VAL A CA 1
ATOM 3546 C C . VAL A 1 452 ? 30.537 -1.841 -25.351 1.00 52.09 452 VAL A C 1
ATOM 3548 O O . VAL A 1 452 ? 31.356 -2.621 -25.809 1.00 52.09 452 VAL A O 1
ATOM 3551 N N . GLY A 1 453 ? 29.235 -1.959 -25.619 1.00 51.41 453 GLY A N 1
ATOM 3552 C CA . GLY A 1 453 ? 28.688 -3.052 -26.425 1.00 51.41 453 GLY A CA 1
ATOM 3553 C C . GLY A 1 453 ? 29.100 -3.001 -27.899 1.00 51.41 453 GLY A C 1
ATOM 3554 O O . GLY A 1 453 ? 29.181 -4.047 -28.535 1.00 51.41 453 GLY A O 1
ATOM 3555 N N . VAL A 1 454 ? 29.401 -1.821 -28.451 1.00 50.56 454 VAL A N 1
ATOM 3556 C CA . VAL A 1 454 ? 30.026 -1.709 -29.780 1.00 50.56 454 VAL A CA 1
ATOM 3557 C C . VAL A 1 454 ? 31.504 -2.109 -29.701 1.00 50.56 454 VAL A C 1
ATOM 3559 O O . VAL A 1 454 ? 31.939 -2.926 -30.507 1.00 50.56 454 VAL A O 1
ATOM 3562 N N . LEU A 1 455 ? 32.253 -1.624 -28.703 1.00 47.41 455 LEU A N 1
ATOM 3563 C CA . LEU A 1 455 ? 33.666 -1.977 -28.492 1.00 47.41 455 LEU A CA 1
ATOM 3564 C C . LEU A 1 455 ? 33.895 -3.481 -28.264 1.00 47.41 455 LEU A C 1
ATOM 3566 O O . LEU A 1 455 ? 34.721 -4.069 -28.957 1.00 47.41 455 LEU A O 1
ATOM 3570 N N . ASP A 1 456 ? 33.156 -4.118 -27.353 1.00 46.66 456 ASP A N 1
ATOM 3571 C CA . ASP A 1 456 ? 33.324 -5.540 -27.018 1.00 46.66 456 ASP A CA 1
ATOM 3572 C C . ASP A 1 456 ? 33.032 -6.453 -28.224 1.00 46.66 456 ASP A C 1
ATOM 3574 O O . ASP A 1 456 ? 33.739 -7.436 -28.447 1.00 46.66 456 ASP A O 1
ATOM 3578 N N . ASN A 1 457 ? 32.032 -6.105 -29.045 1.00 49.69 457 ASN A N 1
ATOM 3579 C CA . ASN A 1 457 ? 31.717 -6.853 -30.266 1.00 49.69 457 ASN A CA 1
ATOM 3580 C C . ASN A 1 457 ? 32.738 -6.612 -31.394 1.00 49.69 457 ASN A C 1
ATOM 3582 O O . ASN A 1 457 ? 33.024 -7.540 -32.143 1.00 49.69 457 ASN A O 1
ATOM 3586 N N . LEU A 1 458 ? 33.317 -5.408 -31.508 1.00 44.78 458 LEU A N 1
ATOM 3587 C CA . LEU A 1 458 ? 34.367 -5.110 -32.495 1.00 44.78 458 LEU A CA 1
ATOM 3588 C C . LEU A 1 458 ? 35.715 -5.759 -32.150 1.00 44.78 458 LEU A C 1
ATOM 3590 O O . LEU A 1 458 ? 36.414 -6.212 -33.049 1.00 44.78 458 LEU A O 1
ATOM 3594 N N . ILE A 1 459 ? 36.074 -5.831 -30.865 1.00 49.66 459 ILE A N 1
ATOM 3595 C CA . ILE A 1 459 ? 37.359 -6.391 -30.406 1.00 49.66 459 ILE A CA 1
ATOM 3596 C C . ILE A 1 459 ? 37.359 -7.934 -30.447 1.00 49.66 459 ILE A C 1
ATOM 3598 O O . ILE A 1 459 ? 38.418 -8.548 -30.565 1.00 49.66 459 ILE A O 1
ATOM 3602 N N . GLY A 1 460 ? 36.186 -8.574 -30.359 1.00 43.66 460 GLY A N 1
ATOM 3603 C CA . GLY A 1 460 ? 36.048 -10.036 -30.300 1.00 43.66 460 GLY A CA 1
ATOM 3604 C C . GLY A 1 460 ? 36.008 -10.779 -31.643 1.00 43.66 460 GLY A C 1
ATOM 3605 O O . GLY A 1 460 ? 36.051 -12.009 -31.643 1.00 43.66 460 GLY A O 1
ATOM 3606 N N . THR A 1 461 ? 35.914 -10.079 -32.778 1.00 44.59 461 THR A N 1
ATOM 3607 C CA . THR A 1 461 ? 35.830 -10.692 -34.119 1.00 44.59 461 THR A CA 1
ATOM 3608 C C . THR A 1 461 ? 36.998 -10.286 -35.010 1.00 44.59 461 THR A C 1
ATOM 3610 O O . THR A 1 461 ? 37.506 -9.175 -34.894 1.00 44.59 461 THR A O 1
ATOM 3613 N N . ASP A 1 462 ? 37.413 -11.178 -35.914 1.00 49.44 462 ASP A N 1
ATOM 3614 C CA . ASP A 1 462 ? 38.569 -10.984 -36.800 1.00 49.44 462 ASP A CA 1
ATOM 3615 C C . ASP A 1 462 ? 38.331 -9.857 -37.827 1.00 49.44 462 ASP A C 1
ATOM 3617 O O . ASP A 1 462 ? 37.877 -10.080 -38.953 1.00 49.44 462 ASP A O 1
ATOM 3621 N N . MET A 1 463 ? 38.622 -8.619 -37.405 1.00 47.09 463 MET A N 1
ATOM 3622 C CA . MET A 1 463 ? 38.455 -7.393 -38.194 1.00 47.09 463 MET A CA 1
ATOM 3623 C C . MET A 1 463 ? 39.093 -7.509 -39.583 1.00 47.09 463 MET A C 1
ATOM 3625 O O . MET A 1 463 ? 38.487 -7.084 -40.563 1.00 47.09 463 MET A O 1
ATOM 3629 N N . MET A 1 464 ? 40.275 -8.122 -39.704 1.00 45.94 464 MET A N 1
ATOM 3630 C CA . MET A 1 464 ? 40.986 -8.217 -40.986 1.00 45.94 464 MET A CA 1
ATOM 3631 C C . MET A 1 464 ? 40.180 -8.963 -42.061 1.00 45.94 464 MET A C 1
ATOM 3633 O O . MET A 1 464 ? 40.244 -8.597 -43.233 1.00 45.94 464 MET A O 1
ATOM 3637 N N . GLY A 1 465 ? 39.382 -9.966 -41.678 1.00 51.66 465 GLY A N 1
ATOM 3638 C CA . GLY A 1 465 ? 38.530 -10.709 -42.611 1.00 51.66 465 GLY A CA 1
ATOM 3639 C C . GLY A 1 465 ? 37.261 -9.962 -43.039 1.00 51.66 465 GLY A C 1
ATOM 3640 O O . GLY A 1 465 ? 36.765 -10.173 -44.144 1.00 51.66 465 GLY A O 1
ATOM 3641 N N . TRP A 1 466 ? 36.731 -9.078 -42.187 1.00 48.75 466 TRP A N 1
ATOM 3642 C CA . TRP A 1 466 ? 35.478 -8.353 -42.446 1.00 48.75 466 TRP A CA 1
ATOM 3643 C C . TRP A 1 466 ? 35.697 -7.027 -43.192 1.00 48.75 466 TRP A C 1
ATOM 3645 O O . TRP A 1 466 ? 34.852 -6.611 -43.984 1.00 48.75 466 TRP A O 1
ATOM 3655 N N . LEU A 1 467 ? 36.858 -6.391 -43.001 1.00 47.78 467 LEU A N 1
ATOM 3656 C CA . LEU A 1 467 ? 37.190 -5.085 -43.585 1.00 47.78 467 LEU A CA 1
ATOM 3657 C C . LEU A 1 467 ? 37.721 -5.146 -45.033 1.00 47.78 467 LEU A C 1
ATOM 3659 O O . LEU A 1 467 ? 37.986 -4.108 -45.633 1.00 47.78 467 LEU A O 1
ATOM 3663 N N . GLY A 1 468 ? 37.829 -6.343 -45.621 1.00 47.94 468 GLY A N 1
ATOM 3664 C CA . GLY A 1 468 ? 38.155 -6.545 -47.041 1.00 47.94 468 GLY A CA 1
ATOM 3665 C C . GLY A 1 468 ? 36.994 -6.284 -48.017 1.00 47.94 468 GLY A C 1
ATOM 3666 O O . GLY A 1 468 ? 37.155 -6.457 -49.224 1.00 47.94 468 GLY A O 1
ATOM 3667 N N . LEU A 1 469 ? 35.817 -5.894 -47.519 1.00 51.47 469 LEU A N 1
ATOM 3668 C CA . LEU A 1 469 ? 34.665 -5.507 -48.335 1.00 51.47 469 LEU A CA 1
ATOM 3669 C C . LEU A 1 469 ? 34.766 -4.030 -48.739 1.00 51.47 469 LEU A C 1
ATOM 3671 O O . LEU A 1 469 ? 34.983 -3.166 -47.896 1.00 51.47 469 LEU A O 1
ATOM 3675 N N . HIS A 1 470 ? 34.564 -3.729 -50.027 1.00 52.88 470 HIS A N 1
ATOM 3676 C CA . HIS A 1 470 ? 34.517 -2.351 -50.529 1.00 52.88 470 HIS A CA 1
ATOM 3677 C C . HIS A 1 470 ? 33.479 -1.519 -49.760 1.00 52.88 470 HIS A C 1
ATOM 3679 O O . HIS A 1 470 ? 32.276 -1.748 -49.891 1.00 52.88 470 HIS A O 1
ATOM 3685 N N . PHE A 1 471 ? 33.951 -0.529 -48.999 1.00 58.72 471 PHE A N 1
ATOM 3686 C CA . PHE A 1 471 ? 33.105 0.366 -48.212 1.00 58.72 471 PHE A CA 1
ATOM 3687 C C . PHE A 1 471 ? 32.112 1.112 -49.103 1.00 58.72 471 PHE A C 1
ATOM 3689 O O . PHE A 1 471 ? 32.496 1.825 -50.034 1.00 58.72 471 PHE A O 1
ATOM 3696 N N . GLY A 1 472 ? 30.821 0.931 -48.818 1.00 66.50 472 GLY A N 1
ATOM 3697 C CA . GLY A 1 472 ? 29.743 1.539 -49.579 1.00 66.50 472 GLY A CA 1
ATOM 3698 C C . GLY A 1 472 ? 29.822 3.065 -49.560 1.00 66.50 472 GLY A C 1
ATOM 3699 O O . GLY A 1 472 ? 30.030 3.687 -48.516 1.00 66.50 472 GLY A O 1
ATOM 3700 N N . LYS A 1 473 ? 29.564 3.682 -50.720 1.00 83.19 473 LYS A N 1
ATOM 3701 C CA . LYS A 1 473 ? 29.508 5.144 -50.933 1.00 83.19 473 LYS A CA 1
ATOM 3702 C C . LYS A 1 473 ? 28.620 5.886 -49.914 1.00 83.19 473 LYS A C 1
ATOM 3704 O O . LYS A 1 473 ? 28.792 7.082 -49.695 1.00 83.19 473 LYS A O 1
ATOM 3709 N N . HIS A 1 474 ? 27.676 5.177 -49.296 1.00 81.94 474 HIS A N 1
ATOM 3710 C CA . HIS A 1 474 ? 26.695 5.699 -48.342 1.00 81.94 474 HIS A CA 1
ATOM 3711 C C . HIS A 1 474 ? 27.224 5.855 -46.909 1.00 81.94 474 HIS A C 1
ATOM 3713 O O . HIS A 1 474 ? 26.653 6.638 -46.151 1.00 81.94 474 HIS A O 1
ATOM 3719 N N . ILE A 1 475 ? 28.311 5.169 -46.529 1.00 86.00 475 ILE A N 1
ATOM 3720 C CA . ILE A 1 475 ? 28.800 5.125 -45.137 1.00 86.00 475 ILE A CA 1
ATOM 3721 C C . ILE A 1 475 ? 29.098 6.525 -44.564 1.00 86.00 475 ILE A C 1
ATOM 3723 O O . ILE A 1 475 ? 28.575 6.815 -43.486 1.00 86.00 475 ILE A O 1
ATOM 3727 N N . PRO A 1 476 ? 29.807 7.447 -45.255 1.00 89.19 476 PRO A N 1
ATOM 3728 C CA . PRO A 1 476 ? 30.037 8.799 -44.734 1.00 89.19 476 PRO A CA 1
ATOM 3729 C C . PRO A 1 476 ? 28.746 9.609 -44.528 1.00 89.19 476 PRO A C 1
ATOM 3731 O O . PRO A 1 476 ? 28.648 10.396 -43.590 1.00 89.19 476 PRO A O 1
ATOM 3734 N N . ASN A 1 477 ? 27.728 9.406 -45.373 1.00 85.69 477 ASN A N 1
ATOM 3735 C CA . ASN A 1 477 ? 26.437 10.090 -45.249 1.00 85.69 477 ASN A CA 1
ATOM 3736 C C . ASN A 1 477 ? 25.635 9.551 -44.048 1.00 85.69 477 ASN A C 1
ATOM 3738 O O . ASN A 1 477 ? 25.111 10.327 -43.249 1.00 85.69 477 ASN A O 1
ATOM 3742 N N . ILE A 1 478 ? 25.605 8.225 -43.866 1.00 83.06 478 ILE A N 1
ATOM 3743 C CA . ILE A 1 478 ? 24.974 7.578 -42.704 1.00 83.06 478 ILE A CA 1
ATOM 3744 C C . ILE A 1 478 ? 25.689 7.995 -41.408 1.00 83.06 478 ILE A C 1
ATOM 3746 O O . ILE A 1 478 ? 25.030 8.376 -40.443 1.00 83.06 478 ILE A O 1
ATOM 3750 N N . GLN A 1 479 ? 27.024 7.993 -41.396 1.00 90.69 479 GLN A N 1
ATOM 3751 C CA . GLN A 1 479 ? 27.836 8.425 -40.257 1.00 90.69 479 GLN A CA 1
ATOM 3752 C C . GLN A 1 479 ? 27.554 9.888 -39.882 1.00 90.69 479 GLN A C 1
ATOM 3754 O O . GLN A 1 479 ? 27.298 10.179 -38.714 1.00 90.69 479 GLN A O 1
ATOM 3759 N N . ASN A 1 480 ? 27.537 10.801 -40.862 1.00 90.06 480 ASN A N 1
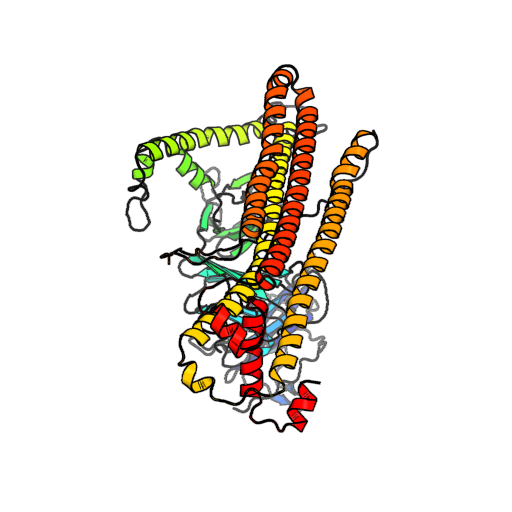ATOM 3760 C CA . ASN A 1 480 ? 27.228 12.213 -40.628 1.00 90.06 480 ASN A CA 1
ATOM 3761 C C . ASN A 1 480 ? 25.819 12.404 -40.047 1.00 90.06 480 ASN A C 1
ATOM 3763 O O . ASN A 1 480 ? 25.675 13.122 -39.060 1.00 90.06 480 ASN A O 1
ATOM 3767 N N . ARG A 1 481 ? 24.804 11.700 -40.571 1.00 81.62 481 ARG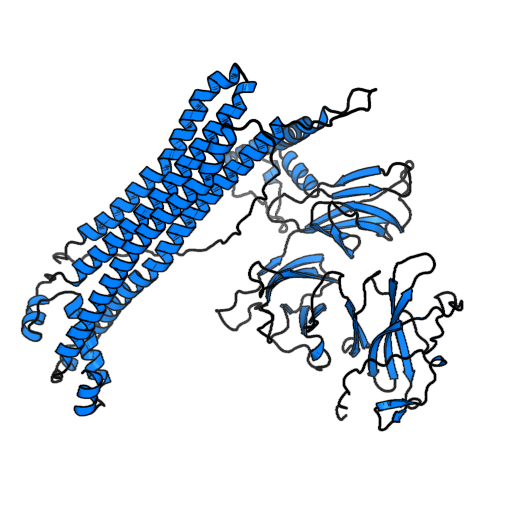 A N 1
ATOM 3768 C CA . ARG A 1 481 ? 23.440 11.720 -40.008 1.00 81.62 481 ARG A CA 1
ATOM 3769 C C . ARG A 1 481 ? 23.386 11.183 -38.580 1.00 81.62 481 ARG A C 1
ATOM 3771 O O . ARG A 1 481 ? 22.750 11.788 -37.724 1.00 81.62 481 ARG A O 1
ATOM 3778 N N . LEU A 1 482 ? 24.065 10.073 -38.290 1.00 80.75 482 LEU A N 1
ATOM 3779 C CA . LEU A 1 482 ? 24.129 9.510 -36.936 1.00 80.75 482 LEU A CA 1
ATOM 3780 C C . LEU A 1 482 ? 24.826 10.465 -35.959 1.00 80.75 482 LEU A C 1
ATOM 3782 O O . LEU A 1 482 ? 24.377 10.612 -34.821 1.00 80.75 482 LEU A O 1
ATOM 3786 N N . LYS A 1 483 ? 25.887 11.147 -36.401 1.00 90.69 483 LYS A N 1
ATOM 3787 C CA . LYS A 1 483 ? 26.594 12.177 -35.633 1.00 90.69 483 LYS A CA 1
ATOM 3788 C C . LYS A 1 483 ? 25.699 13.387 -35.364 1.00 90.69 483 LYS A C 1
ATOM 3790 O O . LYS A 1 483 ? 25.597 13.803 -34.214 1.00 90.69 483 LYS A O 1
ATOM 3795 N N . GLU A 1 484 ? 25.011 13.898 -36.381 1.00 87.12 484 GLU A N 1
ATOM 3796 C CA . GLU A 1 484 ? 24.053 15.004 -36.268 1.00 87.12 484 GLU A CA 1
ATOM 3797 C C . GLU A 1 484 ? 22.905 14.669 -35.305 1.00 87.12 484 GLU A C 1
ATOM 3799 O O . GLU A 1 484 ? 22.655 15.426 -34.370 1.00 87.12 484 GLU A O 1
ATOM 3804 N N . VAL A 1 485 ? 22.272 13.499 -35.449 1.00 80.62 485 VAL A N 1
ATOM 3805 C CA . VAL A 1 485 ? 21.198 13.036 -34.552 1.00 80.62 485 VAL A CA 1
ATOM 3806 C C . VAL A 1 485 ? 21.703 12.856 -33.117 1.00 80.62 485 VAL A C 1
ATOM 3808 O O . VAL A 1 485 ? 21.029 13.269 -32.175 1.00 80.62 485 VAL A O 1
ATOM 3811 N N . THR A 1 486 ? 22.897 12.285 -32.926 1.00 82.31 486 THR A N 1
ATOM 3812 C CA . THR A 1 486 ? 23.471 12.075 -31.586 1.00 82.31 486 THR A CA 1
ATOM 3813 C C . THR A 1 486 ? 23.772 13.409 -30.900 1.00 82.31 486 THR A C 1
ATOM 3815 O O . THR A 1 486 ? 23.312 13.633 -29.780 1.00 82.31 486 THR A O 1
ATOM 3818 N N . LEU A 1 487 ? 24.479 14.323 -31.574 1.00 90.19 487 LEU A N 1
ATOM 3819 C CA . LEU A 1 487 ? 24.801 15.649 -31.034 1.00 90.19 487 LEU A CA 1
ATOM 3820 C C . LEU A 1 487 ? 23.538 16.492 -30.815 1.00 90.19 487 LEU A C 1
ATOM 3822 O O . LEU A 1 487 ? 23.388 17.095 -29.755 1.00 90.19 487 LEU A O 1
ATOM 3826 N N . GLY A 1 488 ? 22.597 16.466 -31.761 1.00 84.50 488 GLY A N 1
ATOM 3827 C CA . GLY A 1 488 ? 21.303 17.135 -31.646 1.00 84.50 488 GLY A CA 1
ATOM 3828 C C . GLY A 1 488 ? 20.477 16.617 -30.468 1.00 84.50 488 GLY A C 1
ATOM 3829 O O . GLY A 1 488 ? 19.896 17.412 -29.737 1.00 84.50 488 GLY A O 1
ATOM 3830 N N . SER A 1 489 ? 20.478 15.305 -30.206 1.00 78.06 489 SER A N 1
ATOM 3831 C CA . SER A 1 489 ? 19.781 14.737 -29.042 1.00 78.06 489 SER A CA 1
ATOM 3832 C C . SER A 1 489 ? 20.380 15.188 -27.702 1.00 78.06 489 SER A C 1
ATOM 3834 O O . SER A 1 489 ? 19.636 15.443 -26.754 1.00 78.06 489 SER A O 1
ATOM 3836 N N . LEU A 1 490 ? 21.707 15.353 -27.629 1.00 83.44 490 LEU A N 1
ATOM 3837 C CA . LEU A 1 490 ? 22.397 15.869 -26.445 1.00 83.44 490 LEU A CA 1
ATOM 3838 C C . LEU A 1 490 ? 22.178 17.377 -26.261 1.00 83.44 490 LEU A C 1
ATOM 3840 O O . LEU A 1 490 ? 22.006 17.821 -25.128 1.00 83.44 490 LEU A O 1
ATOM 3844 N N . ASP A 1 491 ? 22.115 18.156 -27.345 1.00 88.19 491 ASP A N 1
ATOM 3845 C CA . ASP A 1 491 ? 21.748 19.578 -27.285 1.00 88.19 491 ASP A CA 1
ATOM 3846 C C . ASP A 1 491 ? 20.285 19.768 -26.849 1.00 88.19 491 ASP A C 1
ATOM 3848 O O . ASP A 1 491 ? 20.003 20.567 -25.958 1.00 88.19 491 ASP A O 1
ATOM 3852 N N . VAL A 1 492 ? 19.351 18.970 -27.382 1.00 84.00 492 VAL A N 1
ATOM 3853 C CA . VAL A 1 492 ? 17.946 18.961 -26.937 1.00 84.00 492 VAL A CA 1
ATOM 3854 C C . VAL A 1 492 ? 17.839 18.595 -25.453 1.00 84.00 492 VAL A C 1
ATOM 3856 O O . VAL A 1 492 ? 17.104 19.259 -24.723 1.00 84.00 492 VAL A O 1
ATOM 3859 N N . LEU A 1 493 ? 18.595 17.598 -24.977 1.00 83.00 493 LEU A N 1
ATOM 3860 C CA . LEU A 1 493 ? 18.648 17.242 -23.555 1.00 83.00 493 LEU A CA 1
ATOM 3861 C C . LEU A 1 493 ? 19.223 18.380 -22.695 1.00 83.00 493 LEU A C 1
ATOM 3863 O O . LEU A 1 493 ? 18.680 18.674 -21.633 1.00 83.00 493 LEU A O 1
ATOM 3867 N N . ASN A 1 494 ? 20.289 19.039 -23.153 1.00 89.88 494 ASN A N 1
ATOM 3868 C CA . ASN A 1 494 ? 20.892 20.179 -22.466 1.00 89.88 494 ASN A CA 1
ATOM 3869 C C . ASN A 1 494 ? 19.902 21.352 -22.344 1.00 89.88 494 ASN A C 1
ATOM 3871 O O . ASN A 1 494 ? 19.665 21.844 -21.241 1.00 89.88 494 ASN A O 1
ATOM 3875 N N . ARG A 1 495 ? 19.245 21.741 -23.447 1.00 87.69 495 ARG A N 1
ATOM 3876 C CA . ARG A 1 495 ? 18.191 22.773 -23.445 1.00 87.69 495 ARG A CA 1
ATOM 3877 C C . ARG A 1 495 ? 17.029 22.395 -22.530 1.00 87.69 495 ARG A C 1
ATOM 3879 O O . ARG A 1 495 ? 16.592 23.223 -21.740 1.00 87.69 495 ARG A O 1
ATOM 3886 N N . PHE A 1 496 ? 16.568 21.143 -22.588 1.00 85.06 496 PHE A N 1
ATOM 3887 C CA . PHE A 1 496 ? 15.514 20.639 -21.707 1.00 85.06 496 PHE A CA 1
ATOM 3888 C C . PHE A 1 496 ? 15.895 20.793 -20.228 1.00 85.06 496 PHE A C 1
ATOM 3890 O O . PHE A 1 496 ? 15.092 21.305 -19.450 1.00 85.06 496 PHE A O 1
ATOM 3897 N N . LEU A 1 497 ? 17.111 20.402 -19.833 1.00 88.19 497 LEU A N 1
ATOM 3898 C CA . LEU A 1 497 ? 17.576 20.545 -18.450 1.00 88.19 497 LEU A CA 1
ATOM 3899 C C . LEU A 1 497 ? 17.657 22.016 -18.012 1.00 88.19 497 LEU A C 1
ATOM 3901 O O . LEU A 1 497 ? 17.248 22.320 -16.894 1.00 88.19 497 LEU A O 1
ATOM 3905 N N . ILE A 1 498 ? 18.113 22.921 -18.884 1.00 90.31 498 ILE A N 1
ATOM 3906 C CA . ILE A 1 498 ? 18.165 24.369 -18.613 1.00 90.31 498 ILE A CA 1
ATOM 3907 C C . ILE A 1 498 ? 16.752 24.937 -18.393 1.00 90.31 498 ILE A C 1
ATOM 3909 O O . ILE A 1 498 ? 16.486 25.511 -17.341 1.00 90.31 498 ILE A O 1
ATOM 3913 N N . THR A 1 499 ? 15.809 24.703 -19.311 1.00 86.88 499 THR A N 1
ATOM 3914 C CA . THR A 1 499 ? 14.427 25.209 -19.182 1.00 86.88 499 THR A CA 1
ATOM 3915 C C . THR A 1 499 ? 13.689 24.615 -17.973 1.00 86.88 499 THR A C 1
ATOM 3917 O O . THR A 1 499 ? 12.923 25.306 -17.299 1.00 86.88 499 THR A O 1
ATOM 3920 N N . ASN A 1 500 ? 13.926 23.339 -17.647 1.00 84.12 500 ASN A N 1
ATOM 3921 C CA . ASN A 1 500 ? 13.322 22.721 -16.461 1.00 84.12 500 ASN A CA 1
ATOM 3922 C C . ASN A 1 500 ? 13.952 23.228 -15.155 1.00 84.12 500 ASN A C 1
ATOM 3924 O O . ASN A 1 500 ? 13.247 23.299 -14.155 1.00 84.12 500 ASN A O 1
ATOM 3928 N N . ARG A 1 501 ? 15.233 23.624 -15.149 1.00 93.88 501 ARG A N 1
ATOM 3929 C CA . ARG A 1 501 ? 15.875 24.277 -13.995 1.00 93.88 501 ARG A CA 1
ATOM 3930 C C . ARG A 1 501 ? 15.208 25.617 -13.672 1.00 93.88 501 ARG A C 1
ATOM 3932 O O . ARG A 1 501 ? 14.948 25.889 -12.506 1.00 93.88 501 ARG A O 1
ATOM 3939 N N . GLU A 1 502 ? 14.916 26.428 -14.687 1.00 90.75 502 GLU A N 1
ATOM 3940 C CA . GLU A 1 502 ? 14.189 27.700 -14.533 1.00 90.75 502 GLU A CA 1
ATOM 3941 C C . GLU A 1 502 ? 12.752 27.466 -14.045 1.00 90.75 502 GLU A C 1
ATOM 3943 O O . GLU A 1 502 ? 12.316 28.082 -13.078 1.00 90.75 502 GLU A O 1
ATOM 3948 N N . SER A 1 503 ? 12.050 26.494 -14.638 1.00 84.12 503 SER A N 1
ATOM 3949 C CA . SER A 1 503 ? 10.691 26.115 -14.213 1.00 84.12 503 SER A CA 1
ATOM 3950 C C . SER A 1 503 ? 10.647 25.590 -12.770 1.00 84.12 503 SER A C 1
ATOM 3952 O O . SER A 1 503 ? 9.675 25.811 -12.054 1.00 84.12 503 SER A O 1
ATOM 3954 N N . LEU A 1 504 ? 11.700 24.890 -12.333 1.00 86.62 504 LEU A N 1
ATOM 3955 C CA . LEU A 1 504 ? 11.835 24.394 -10.965 1.00 86.62 504 LEU A CA 1
ATOM 3956 C C . LEU A 1 504 ? 12.116 25.525 -9.970 1.00 86.62 504 LEU A C 1
ATOM 3958 O O . LEU A 1 504 ? 11.581 25.483 -8.867 1.00 86.62 504 LEU A O 1
ATOM 3962 N N . LEU A 1 505 ? 12.925 26.521 -10.349 1.00 92.38 505 LEU A N 1
ATOM 3963 C CA . LEU A 1 505 ? 13.143 27.719 -9.53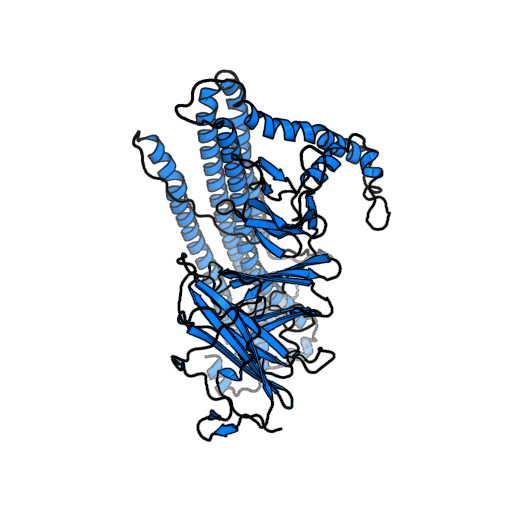7 1.00 92.38 505 LEU A CA 1
ATOM 3964 C C . LEU A 1 505 ? 11.816 28.455 -9.309 1.00 92.38 505 LEU A C 1
ATOM 3966 O O . LEU A 1 505 ? 11.439 28.633 -8.155 1.00 92.38 505 LEU A O 1
ATOM 3970 N N . GLN A 1 506 ? 11.073 28.753 -10.383 1.00 89.06 506 GLN A N 1
ATOM 3971 C CA . GLN A 1 506 ? 9.755 29.394 -10.294 1.00 89.06 506 GLN A CA 1
ATOM 3972 C C . GLN A 1 506 ? 8.793 28.591 -9.406 1.00 89.06 506 GLN A C 1
ATOM 3974 O O . GLN A 1 506 ? 8.135 29.157 -8.546 1.00 89.06 506 GLN A O 1
ATOM 3979 N N . PHE A 1 507 ? 8.759 27.260 -9.542 1.00 87.19 507 PHE A N 1
ATOM 3980 C CA . PHE A 1 507 ? 7.936 26.407 -8.679 1.00 87.19 507 PHE A CA 1
ATOM 3981 C C . PHE A 1 507 ? 8.290 26.536 -7.187 1.00 87.19 507 PHE A C 1
ATOM 3983 O O . PHE A 1 507 ? 7.394 26.500 -6.346 1.00 87.19 507 PHE A O 1
ATOM 3990 N N . PHE A 1 508 ? 9.576 26.660 -6.840 1.00 91.94 508 PHE A N 1
ATOM 3991 C CA . PHE A 1 508 ? 9.980 26.883 -5.451 1.00 91.94 508 PHE A CA 1
ATOM 3992 C C . PHE A 1 508 ? 9.659 28.303 -4.972 1.00 91.94 508 PHE A C 1
ATOM 3994 O O . PHE A 1 508 ? 9.301 28.443 -3.812 1.00 91.94 508 PHE A O 1
ATOM 4001 N N . GLU A 1 509 ? 9.743 29.321 -5.830 1.00 92.38 509 GLU A N 1
ATOM 4002 C CA . GLU A 1 509 ? 9.328 30.696 -5.509 1.00 92.38 509 GLU A CA 1
ATOM 4003 C C . GLU A 1 509 ? 7.807 30.764 -5.264 1.00 92.38 509 GLU A C 1
ATOM 4005 O O . GLU A 1 509 ? 7.379 31.160 -4.181 1.00 92.38 509 GLU A O 1
ATOM 4010 N N . ASP A 1 510 ? 6.996 30.236 -6.188 1.00 87.75 510 ASP A N 1
ATOM 4011 C CA . ASP A 1 510 ? 5.533 30.144 -6.061 1.00 87.75 510 ASP A CA 1
ATOM 4012 C C . ASP A 1 510 ? 5.117 29.368 -4.792 1.00 87.75 510 ASP A C 1
ATOM 4014 O O . ASP A 1 510 ? 4.158 29.724 -4.101 1.00 87.75 510 ASP A O 1
ATOM 4018 N N . ALA A 1 511 ? 5.833 28.285 -4.466 1.00 85.06 511 ALA A N 1
ATOM 4019 C CA . ALA A 1 511 ? 5.579 27.496 -3.263 1.00 85.06 511 ALA A CA 1
ATOM 4020 C C . ALA A 1 511 ? 6.064 28.189 -1.977 1.00 85.06 511 ALA A C 1
ATOM 4022 O O . ALA A 1 511 ? 5.465 27.967 -0.925 1.00 85.06 511 ALA A O 1
ATOM 4023 N N . GLU A 1 512 ? 7.103 29.027 -2.034 1.00 91.38 512 GLU A N 1
ATOM 4024 C CA . GLU A 1 512 ? 7.537 29.851 -0.901 1.00 91.38 512 GLU A CA 1
ATOM 4025 C C . GLU A 1 512 ? 6.457 30.883 -0.552 1.00 91.38 512 GLU A C 1
ATOM 4027 O O . GLU A 1 512 ? 6.051 30.982 0.609 1.00 91.38 512 GLU A O 1
ATOM 4032 N N . ASP A 1 513 ? 5.926 31.575 -1.564 1.00 87.12 513 ASP A N 1
ATOM 4033 C CA . ASP A 1 513 ? 4.854 32.560 -1.409 1.00 87.12 513 ASP A CA 1
ATOM 4034 C C . ASP A 1 513 ? 3.581 31.928 -0.825 1.00 87.12 513 ASP A C 1
ATOM 4036 O O . ASP A 1 513 ? 3.001 32.464 0.122 1.00 87.12 513 ASP A O 1
ATOM 4040 N N . VAL A 1 514 ? 3.171 30.750 -1.312 1.00 82.56 514 VAL A N 1
ATOM 4041 C CA . VAL A 1 514 ? 1.993 30.035 -0.784 1.00 82.56 514 VAL A CA 1
ATOM 4042 C C . VAL A 1 514 ? 2.214 29.520 0.644 1.00 82.56 514 VAL A C 1
ATOM 4044 O O . VAL A 1 514 ? 1.318 29.632 1.478 1.00 82.56 514 VAL A O 1
ATOM 4047 N N . LEU A 1 515 ? 3.382 28.948 0.958 1.00 83.19 515 LEU A N 1
ATOM 4048 C CA . LEU A 1 515 ? 3.634 28.349 2.276 1.00 83.19 515 LEU A CA 1
ATOM 4049 C C . LEU A 1 515 ? 3.919 29.386 3.368 1.00 83.19 515 LEU A C 1
ATOM 4051 O O . LEU A 1 515 ? 3.599 29.143 4.534 1.00 83.19 515 LEU A O 1
ATOM 4055 N N . PHE A 1 516 ? 4.538 30.519 3.025 1.00 87.62 516 PHE A N 1
ATOM 4056 C CA . PHE A 1 516 ? 5.018 31.497 4.004 1.00 87.62 516 PHE A CA 1
ATOM 4057 C C . PHE A 1 516 ? 4.330 32.868 3.924 1.00 87.62 516 PHE A C 1
ATOM 4059 O O . PHE A 1 516 ? 4.359 33.588 4.926 1.00 87.62 516 PHE A O 1
ATOM 4066 N N . GLY A 1 517 ? 3.666 33.217 2.816 1.00 82.06 517 GLY A N 1
ATOM 4067 C CA . GLY A 1 517 ? 2.920 34.473 2.672 1.00 82.06 517 GLY A CA 1
ATOM 4068 C C . GLY A 1 517 ? 1.742 34.572 3.644 1.00 82.06 517 GLY A C 1
ATOM 4069 O O . GLY A 1 517 ? 1.648 35.528 4.416 1.00 82.06 517 GLY A O 1
ATOM 4070 N N . ASP A 1 518 ? 0.901 33.536 3.717 1.00 75.69 518 ASP A N 1
ATOM 4071 C CA . ASP A 1 518 ? -0.218 33.492 4.672 1.00 75.69 518 ASP A CA 1
ATOM 4072 C C . ASP A 1 518 ? 0.258 33.525 6.138 1.00 75.69 518 ASP A C 1
ATOM 4074 O O . ASP A 1 518 ? -0.389 34.132 6.991 1.00 75.69 518 ASP A O 1
ATOM 4078 N N . LEU A 1 519 ? 1.433 32.957 6.438 1.00 65.81 519 LEU A N 1
ATOM 4079 C CA . LEU A 1 519 ? 2.043 32.994 7.776 1.00 65.81 519 LEU A CA 1
ATOM 4080 C C . LEU A 1 519 ? 2.610 34.368 8.170 1.00 65.81 519 LEU A C 1
ATOM 4082 O O . LEU A 1 519 ? 2.797 34.613 9.367 1.00 65.81 519 LEU A O 1
ATOM 4086 N N . GLN A 1 520 ? 2.904 35.243 7.205 1.00 65.94 520 GLN A N 1
ATOM 4087 C CA . GLN A 1 520 ? 3.213 36.652 7.465 1.00 65.94 520 GLN A CA 1
ATOM 4088 C C . GLN A 1 520 ? 1.920 37.446 7.690 1.00 65.94 520 GLN A C 1
ATOM 4090 O O . GLN A 1 520 ? 1.790 38.114 8.715 1.00 65.94 520 GLN A O 1
ATOM 4095 N N . ASN A 1 521 ? 0.930 37.275 6.810 1.00 66.19 521 ASN A N 1
ATOM 4096 C CA . ASN A 1 521 ? -0.361 37.970 6.879 1.00 66.19 521 ASN A CA 1
ATOM 4097 C C . ASN A 1 521 ? -1.156 37.646 8.161 1.00 66.19 521 ASN A C 1
ATOM 4099 O O . ASN A 1 521 ? -1.811 38.518 8.732 1.00 66.19 521 ASN A O 1
ATOM 4103 N N . ALA A 1 522 ? -1.066 36.409 8.663 1.00 57.62 522 ALA A N 1
ATOM 4104 C CA . ALA A 1 522 ? -1.740 35.969 9.888 1.00 57.62 522 ALA A CA 1
ATOM 4105 C C . ALA A 1 522 ? -1.259 36.672 11.175 1.00 57.62 522 ALA A C 1
ATOM 4107 O O . ALA A 1 522 ? -1.859 36.481 12.230 1.00 57.62 522 ALA A O 1
ATOM 4108 N N . GLN A 1 523 ? -0.179 37.459 11.119 1.00 54.31 523 GLN A N 1
ATOM 4109 C CA . GLN A 1 523 ? 0.384 38.147 12.282 1.00 54.31 523 GLN A CA 1
ATOM 4110 C C . GLN A 1 523 ? -0.078 39.616 12.416 1.00 54.31 523 GLN A C 1
ATOM 4112 O O . GLN A 1 523 ? 0.241 40.246 13.421 1.00 54.31 523 GLN A O 1
ATOM 4117 N N . GLU A 1 524 ? -0.838 40.155 11.449 1.00 53.09 524 GLU A N 1
ATOM 4118 C CA . GLU A 1 524 ? -1.240 41.577 11.410 1.00 53.09 524 GLU A CA 1
ATOM 4119 C C . GLU A 1 524 ? -2.743 41.856 11.655 1.00 53.09 524 GLU A C 1
ATOM 4121 O O . GLU A 1 524 ? -3.141 43.021 11.680 1.00 53.09 524 GLU A O 1
ATOM 4126 N N . HIS A 1 525 ? -3.596 40.843 11.879 1.00 41.72 525 HIS A N 1
ATOM 4127 C CA . HIS A 1 525 ? -5.047 41.051 12.045 1.00 41.72 525 HIS A CA 1
ATOM 4128 C C . HIS A 1 525 ? -5.694 40.326 13.245 1.00 41.72 525 HIS A C 1
ATOM 4130 O O . HIS A 1 525 ? -5.907 39.118 13.219 1.00 41.72 525 HIS A O 1
ATOM 4136 N N . ASP A 1 526 ? -6.152 41.111 14.231 1.00 41.75 526 ASP A N 1
ATOM 4137 C CA . ASP A 1 526 ? -6.946 40.702 15.413 1.00 41.75 526 ASP A CA 1
ATOM 4138 C C . ASP A 1 526 ? -8.424 40.330 15.097 1.00 41.75 526 ASP A C 1
ATOM 4140 O O . ASP A 1 526 ? -9.339 40.637 15.865 1.00 41.75 526 ASP A O 1
ATOM 4144 N N . ALA A 1 527 ? -8.710 39.702 13.951 1.00 45.78 527 ALA A N 1
ATOM 4145 C CA . ALA A 1 527 ? -10.079 39.375 13.527 1.00 45.78 527 ALA A CA 1
ATOM 4146 C C . ALA A 1 527 ? -10.286 37.859 13.329 1.00 45.78 527 ALA A C 1
ATOM 4148 O O . ALA A 1 527 ? -9.481 37.222 12.649 1.00 45.78 527 ALA A O 1
ATOM 4149 N N . PRO A 1 528 ? -11.371 37.261 13.864 1.00 39.66 528 PRO A N 1
ATOM 4150 C CA . PRO A 1 528 ? -11.616 35.829 13.732 1.00 39.66 528 PRO A CA 1
ATOM 4151 C C . PRO A 1 528 ? -12.004 35.458 12.293 1.00 39.66 528 PRO A C 1
ATOM 4153 O O . PRO A 1 528 ? -12.869 36.096 11.686 1.00 39.66 528 PRO A O 1
ATOM 4156 N N . ARG A 1 529 ? -11.405 34.386 11.767 1.00 39.91 529 ARG A N 1
ATOM 4157 C CA . ARG A 1 529 ? -11.788 33.741 10.502 1.00 39.91 529 ARG A CA 1
ATOM 4158 C C . ARG A 1 529 ? -11.921 32.231 10.676 1.00 39.91 529 ARG A C 1
ATOM 4160 O O . ARG A 1 529 ? -11.301 31.646 11.557 1.00 39.91 529 ARG A O 1
ATOM 4167 N N . GLU A 1 530 ? -12.770 31.646 9.837 1.00 37.28 530 GLU A N 1
ATOM 4168 C CA . GLU A 1 530 ? -13.115 30.223 9.841 1.00 37.28 530 GLU A CA 1
ATOM 4169 C C . GLU A 1 530 ? -11.951 29.331 9.376 1.00 37.28 530 GLU A C 1
ATOM 4171 O O . GLU A 1 530 ? -11.064 29.760 8.635 1.00 37.28 530 GLU A O 1
ATOM 4176 N N . GLU A 1 531 ? -11.968 28.078 9.833 1.00 28.56 531 GLU A N 1
ATOM 4177 C CA . GLU A 1 531 ? -10.901 27.092 9.646 1.00 28.56 531 GLU A CA 1
ATOM 4178 C C . GLU A 1 531 ? -10.750 26.650 8.178 1.00 28.56 531 GLU A C 1
ATOM 4180 O O . GLU A 1 531 ? -11.722 26.281 7.517 1.00 28.56 531 GLU A O 1
ATOM 4185 N N . SER A 1 532 ? -9.511 26.616 7.676 1.00 30.52 532 SER A N 1
ATOM 4186 C CA . SER A 1 532 ? -9.177 26.040 6.369 1.00 30.52 532 SER A CA 1
ATOM 4187 C C . SER A 1 532 ? -8.702 24.585 6.498 1.00 30.52 532 SER A C 1
ATOM 4189 O O . SER A 1 532 ? -7.955 24.212 7.402 1.00 30.52 532 SER A O 1
ATOM 4191 N N . SER A 1 533 ? -9.156 23.723 5.585 1.00 26.78 533 SER A N 1
ATOM 4192 C CA . SER A 1 533 ? -8.908 22.279 5.644 1.00 26.78 533 SER A CA 1
ATOM 4193 C C . SER A 1 533 ? -7.509 21.887 5.150 1.00 26.78 533 SER A C 1
ATOM 4195 O O . SER A 1 533 ? -7.175 22.111 3.985 1.00 26.78 533 SER A O 1
ATOM 4197 N N . VAL A 1 534 ? -6.731 21.208 5.998 1.00 26.55 534 VAL A N 1
ATOM 4198 C CA . VAL A 1 534 ? -5.397 20.674 5.665 1.00 26.55 534 VAL A CA 1
ATOM 4199 C C . VAL A 1 534 ? -5.481 19.527 4.646 1.00 26.55 534 VAL A C 1
ATOM 4201 O O . VAL A 1 534 ? -6.192 18.542 4.851 1.00 26.55 534 VAL A O 1
ATOM 4204 N N . VAL A 1 535 ? -4.698 19.614 3.566 1.00 26.16 535 VAL A N 1
ATOM 4205 C CA . VAL A 1 535 ? -4.596 18.584 2.514 1.00 26.16 535 VAL A CA 1
ATOM 4206 C C . VAL A 1 535 ? -3.357 17.707 2.746 1.00 26.16 535 VAL A C 1
ATOM 4208 O O . VAL A 1 535 ? -2.230 18.185 2.649 1.00 26.16 535 VAL A O 1
ATOM 4211 N N . ARG A 1 536 ? -3.545 16.405 3.018 1.00 25.92 536 ARG A N 1
ATOM 4212 C CA . ARG A 1 536 ? -2.449 15.421 3.188 1.00 25.92 536 ARG A CA 1
ATOM 4213 C C . ARG A 1 536 ? -2.099 14.706 1.868 1.00 25.92 536 ARG A C 1
ATOM 4215 O O . ARG A 1 536 ? -2.990 14.280 1.135 1.00 25.92 536 ARG A O 1
ATOM 4222 N N . PHE A 1 537 ? -0.802 14.509 1.598 1.00 24.31 537 PHE A N 1
ATOM 4223 C CA . PHE A 1 537 ? -0.274 13.818 0.404 1.00 24.31 537 PHE A CA 1
ATOM 4224 C C . PHE A 1 537 ? 0.249 12.390 0.708 1.00 24.31 537 PHE A C 1
ATOM 4226 O O . PHE A 1 537 ? 0.840 12.177 1.767 1.00 24.31 537 PHE A O 1
ATOM 4233 N N . PRO A 1 538 ? 0.079 11.401 -0.201 1.00 25.80 538 PRO A N 1
ATOM 4234 C CA . PRO A 1 538 ? 0.417 9.994 0.058 1.00 25.80 538 PRO A CA 1
ATOM 4235 C C . PRO A 1 538 ? 1.851 9.553 -0.326 1.00 25.80 538 PRO A C 1
ATOM 4237 O O . PRO A 1 538 ? 2.590 10.222 -1.044 1.00 25.80 538 PRO A O 1
ATOM 4240 N N . TYR A 1 539 ? 2.212 8.362 0.164 1.00 27.52 539 TYR A N 1
ATOM 4241 C CA . TYR A 1 539 ? 3.567 7.810 0.351 1.00 27.52 539 TYR A CA 1
ATOM 4242 C C . TYR A 1 539 ? 4.014 6.819 -0.753 1.00 27.52 539 TYR A C 1
ATOM 4244 O O . TYR A 1 539 ? 3.195 6.019 -1.200 1.00 27.52 539 TYR A O 1
ATOM 4252 N N . ILE A 1 540 ? 5.312 6.756 -1.124 1.00 25.81 540 ILE A N 1
ATOM 4253 C CA . ILE A 1 540 ? 5.896 5.636 -1.917 1.00 25.81 540 ILE A CA 1
ATOM 4254 C C . ILE A 1 540 ? 7.354 5.309 -1.515 1.00 25.81 540 ILE A C 1
ATOM 4256 O O . ILE A 1 540 ? 8.244 6.155 -1.604 1.00 25.81 540 ILE A O 1
ATOM 4260 N N . VAL A 1 541 ? 7.621 4.036 -1.184 1.00 29.64 541 VAL A N 1
ATOM 4261 C CA . VAL A 1 541 ? 8.925 3.455 -0.779 1.00 29.64 541 VAL A CA 1
ATOM 4262 C C . VAL A 1 541 ? 8.995 1.987 -1.264 1.00 29.64 541 VAL A C 1
ATOM 4264 O O . VAL A 1 541 ? 7.967 1.327 -1.247 1.00 29.64 541 VAL A O 1
ATOM 4267 N N . ASP A 1 542 ? 10.109 1.361 -1.680 1.00 27.48 542 ASP A N 1
ATOM 4268 C CA . ASP A 1 542 ? 11.371 1.788 -2.333 1.00 27.48 542 ASP A CA 1
ATOM 4269 C C . ASP A 1 542 ? 12.150 0.531 -2.846 1.00 27.48 542 ASP A C 1
ATOM 4271 O O . ASP A 1 542 ? 11.549 -0.534 -2.776 1.00 27.48 542 ASP A O 1
ATOM 4275 N N . HIS A 1 543 ? 13.409 0.605 -3.352 1.00 26.08 543 HIS A N 1
ATOM 4276 C CA . HIS A 1 543 ? 14.486 -0.446 -3.306 1.00 26.08 543 HIS A CA 1
ATOM 4277 C C . HIS A 1 543 ? 15.725 -0.100 -4.183 1.00 26.08 543 HIS A C 1
ATOM 4279 O O . HIS A 1 543 ? 15.590 0.559 -5.212 1.00 26.08 543 HIS A O 1
ATOM 4285 N N . GLY A 1 544 ? 16.927 -0.597 -3.829 1.00 23.27 544 GLY A N 1
ATOM 4286 C CA . GLY A 1 544 ? 18.183 -0.395 -4.587 1.00 23.27 544 GLY A CA 1
ATOM 4287 C C . GLY A 1 544 ? 19.119 -1.622 -4.621 1.00 23.27 544 GLY A C 1
ATOM 4288 O O . GLY A 1 544 ? 18.951 -2.556 -3.839 1.00 23.27 544 GLY A O 1
ATOM 4289 N N . ARG A 1 545 ? 20.119 -1.634 -5.524 1.00 25.41 545 ARG A N 1
ATOM 4290 C CA . ARG A 1 545 ? 21.140 -2.705 -5.660 1.00 25.41 545 ARG A CA 1
ATOM 4291 C C . ARG A 1 545 ? 22.571 -2.157 -5.762 1.00 25.41 545 ARG A C 1
ATOM 4293 O O . ARG A 1 545 ? 22.790 -1.039 -6.213 1.00 25.41 545 ARG A O 1
ATOM 4300 N N . ARG A 1 546 ? 23.540 -2.978 -5.335 1.00 27.56 546 ARG A N 1
ATOM 4301 C CA . ARG A 1 546 ? 24.989 -2.692 -5.313 1.00 27.56 546 ARG A CA 1
ATOM 4302 C C . ARG A 1 546 ? 25.669 -3.067 -6.638 1.00 27.56 546 ARG A C 1
ATOM 4304 O O . ARG A 1 546 ? 25.296 -4.068 -7.241 1.00 27.56 546 ARG A O 1
ATOM 4311 N N . PHE A 1 547 ? 26.741 -2.356 -6.992 1.00 22.95 547 PHE A N 1
ATOM 4312 C CA . PHE A 1 547 ? 27.735 -2.774 -7.993 1.00 22.95 547 PHE A CA 1
ATOM 4313 C C . PHE A 1 547 ? 29.133 -2.853 -7.361 1.00 22.95 547 PHE A C 1
ATOM 4315 O O . PHE A 1 547 ? 29.522 -1.974 -6.592 1.00 22.95 547 PHE A O 1
ATOM 4322 N N . GLY A 1 548 ? 29.886 -3.909 -7.683 1.00 25.25 548 GLY A N 1
ATOM 4323 C CA . GLY A 1 548 ? 31.270 -4.102 -7.239 1.00 25.25 548 GLY A CA 1
ATOM 4324 C C . GLY A 1 548 ? 32.285 -3.626 -8.281 1.00 25.25 548 GLY A C 1
ATOM 4325 O O . GLY A 1 548 ? 32.065 -3.782 -9.479 1.00 25.25 548 GLY A O 1
ATOM 4326 N N . ARG A 1 549 ? 33.416 -3.068 -7.831 1.00 27.77 549 ARG A N 1
ATOM 4327 C CA . ARG A 1 549 ? 34.543 -2.669 -8.695 1.00 27.77 549 ARG A CA 1
ATOM 4328 C C . ARG A 1 549 ? 35.559 -3.799 -8.852 1.00 27.77 549 ARG A C 1
ATOM 4330 O O . ARG A 1 549 ? 35.988 -4.368 -7.853 1.00 27.77 549 ARG A O 1
ATOM 4337 N N . HIS A 1 550 ? 36.075 -3.976 -10.066 1.00 25.45 550 HIS A N 1
ATOM 4338 C CA . HIS A 1 550 ? 37.421 -4.495 -10.323 1.00 25.45 550 HIS A CA 1
ATOM 4339 C C . HIS A 1 550 ? 38.083 -3.631 -11.410 1.00 25.45 550 HIS A C 1
ATOM 4341 O O . HIS A 1 550 ? 37.444 -3.269 -12.395 1.00 25.45 550 HIS A O 1
ATOM 4347 N N . ARG A 1 551 ? 39.359 -3.278 -11.223 1.00 30.05 551 ARG A N 1
ATOM 4348 C CA . ARG A 1 551 ? 40.221 -2.633 -12.228 1.00 30.05 551 ARG A CA 1
ATOM 4349 C C . ARG A 1 551 ? 41.598 -3.292 -12.177 1.00 30.05 551 ARG A C 1
ATOM 4351 O O . ARG A 1 551 ? 42.140 -3.477 -11.091 1.00 30.05 551 ARG A O 1
ATOM 4358 N N . ARG A 1 552 ? 42.179 -3.569 -13.343 1.00 28.80 552 ARG A N 1
ATOM 4359 C CA . ARG A 1 552 ? 43.631 -3.701 -13.547 1.00 28.80 552 ARG A CA 1
ATOM 4360 C C . ARG A 1 552 ? 44.040 -2.611 -14.540 1.00 28.80 552 ARG A C 1
ATOM 4362 O O . ARG A 1 552 ? 43.238 -2.260 -15.402 1.00 28.80 552 ARG A O 1
ATOM 4369 N N . GLY A 1 553 ? 45.220 -2.024 -14.364 1.00 33.44 553 GLY A N 1
ATOM 4370 C CA . GLY A 1 553 ? 45.691 -0.912 -15.192 1.00 33.44 553 GLY A CA 1
ATOM 4371 C C . GLY A 1 553 ? 46.586 -1.372 -16.341 1.00 33.44 553 GLY A C 1
ATOM 4372 O O . GLY A 1 553 ? 47.390 -2.281 -16.158 1.00 33.44 553 GLY A O 1
ATOM 4373 N N . PHE A 1 554 ? 46.471 -0.694 -17.481 1.00 34.75 554 PHE A N 1
ATOM 4374 C CA . PHE A 1 554 ? 47.501 -0.650 -18.520 1.00 34.75 554 PHE A CA 1
ATOM 4375 C C . PHE A 1 554 ? 48.284 0.668 -18.371 1.00 34.75 554 PHE A C 1
ATOM 4377 O O . PHE A 1 554 ? 47.647 1.699 -18.129 1.00 34.75 554 PHE A O 1
ATOM 4384 N N . PRO A 1 555 ? 49.623 0.668 -18.485 1.00 42.62 555 PRO A N 1
ATOM 4385 C CA . PRO A 1 555 ? 50.407 1.899 -18.525 1.00 42.62 555 PRO A CA 1
ATOM 4386 C C . PRO A 1 555 ? 50.290 2.600 -19.895 1.00 42.62 555 PRO A C 1
ATOM 4388 O O . PRO A 1 555 ? 49.935 1.982 -20.895 1.00 42.62 555 PRO A O 1
ATOM 4391 N N . ASP A 1 556 ? 50.595 3.899 -19.913 1.00 48.97 556 ASP A N 1
ATOM 4392 C CA . ASP A 1 556 ? 50.825 4.759 -21.092 1.00 48.97 556 ASP A CA 1
ATOM 4393 C C . ASP A 1 556 ? 49.637 5.151 -21.998 1.00 48.97 556 ASP A C 1
ATOM 4395 O O . ASP A 1 556 ? 49.819 5.855 -22.996 1.00 48.97 556 ASP A O 1
ATOM 4399 N N . LEU A 1 557 ? 48.393 4.844 -21.617 1.00 54.47 557 LEU A N 1
ATOM 4400 C CA . LEU A 1 557 ? 47.213 5.352 -22.328 1.00 54.47 557 LEU A CA 1
ATOM 4401 C C . LEU A 1 557 ? 46.926 6.834 -21.984 1.00 54.47 557 LEU A C 1
ATOM 4403 O O . LEU A 1 557 ? 46.403 7.141 -20.909 1.00 54.47 557 LEU A O 1
ATOM 4407 N N . LYS A 1 558 ? 47.204 7.765 -22.912 1.00 62.03 558 LYS A N 1
ATOM 4408 C CA . LYS A 1 558 ? 46.800 9.186 -22.808 1.00 62.03 558 LYS A CA 1
ATOM 4409 C C . LYS A 1 558 ? 45.297 9.360 -23.062 1.00 62.03 558 LYS A C 1
ATOM 4411 O O . LYS A 1 558 ? 44.863 9.818 -24.116 1.00 62.03 558 LYS A O 1
ATOM 4416 N N . LEU A 1 559 ? 44.505 8.983 -22.061 1.00 68.00 559 LEU A N 1
ATOM 4417 C CA . LEU A 1 559 ? 43.065 9.231 -22.013 1.00 68.00 559 LEU A CA 1
ATOM 4418 C C . LEU A 1 559 ? 42.743 10.736 -22.144 1.00 68.00 559 LEU A C 1
ATOM 4420 O O . LEU A 1 559 ? 43.542 11.568 -21.701 1.00 68.00 559 LEU A O 1
ATOM 4424 N N . PRO A 1 560 ? 41.574 11.104 -22.709 1.00 72.19 560 PRO A N 1
ATOM 4425 C CA . PRO A 1 560 ? 41.104 12.486 -22.700 1.00 72.19 560 PRO A CA 1
ATOM 4426 C C . PRO A 1 560 ? 40.927 12.991 -21.265 1.00 72.19 560 PRO A C 1
ATOM 4428 O O . PRO A 1 560 ? 40.836 12.215 -20.307 1.00 72.19 560 PRO A O 1
ATOM 4431 N N . ASN A 1 561 ? 40.853 14.312 -21.108 1.00 79.56 561 ASN A N 1
ATOM 4432 C CA . ASN A 1 561 ? 40.697 14.912 -19.792 1.00 79.56 561 ASN A CA 1
ATOM 4433 C C . ASN A 1 561 ? 39.282 14.652 -19.244 1.00 79.56 561 ASN A C 1
ATOM 4435 O O . ASN A 1 561 ? 38.356 15.408 -19.510 1.00 79.56 561 ASN A O 1
ATOM 4439 N N . PHE A 1 562 ? 39.132 13.600 -18.436 1.00 80.69 562 PHE A N 1
ATOM 4440 C CA . PHE A 1 562 ? 37.915 13.324 -17.665 1.00 80.69 562 PHE A CA 1
ATOM 4441 C C . PHE A 1 562 ? 37.733 14.259 -16.453 1.00 80.69 562 PHE A C 1
ATOM 4443 O O . PHE A 1 562 ? 36.716 14.152 -15.769 1.00 80.69 562 PHE A O 1
ATOM 4450 N N . GLY A 1 563 ? 38.678 15.174 -16.195 1.00 83.50 563 GLY A N 1
ATOM 4451 C CA . GLY A 1 563 ? 38.626 16.180 -15.129 1.00 83.50 563 GLY A CA 1
ATOM 4452 C C . GLY A 1 563 ? 37.280 16.903 -15.048 1.00 83.50 563 GLY A C 1
ATOM 4453 O O . GLY A 1 563 ? 36.611 16.733 -14.039 1.00 83.50 563 GLY A O 1
ATOM 4454 N N . PRO A 1 564 ? 36.777 17.555 -16.116 1.00 84.44 564 PRO A N 1
ATOM 4455 C CA . PRO A 1 564 ? 35.490 18.257 -16.086 1.00 84.44 564 PRO A CA 1
ATOM 4456 C C . PRO A 1 564 ? 34.293 17.390 -15.659 1.00 84.44 564 PRO A C 1
ATOM 4458 O O . PRO A 1 564 ? 33.371 17.888 -15.016 1.00 84.44 564 PRO A O 1
ATOM 4461 N N . LEU A 1 565 ? 34.305 16.088 -15.975 1.00 76.69 565 LEU A N 1
ATOM 4462 C CA . LEU A 1 565 ? 33.268 15.147 -15.538 1.00 76.69 565 LEU A CA 1
ATOM 4463 C C . LEU A 1 565 ? 33.438 14.762 -14.059 1.00 76.69 565 LEU A C 1
ATOM 4465 O O . LEU A 1 565 ? 32.455 14.685 -13.323 1.00 76.69 565 LEU A O 1
ATOM 4469 N N . ALA A 1 566 ? 34.676 14.536 -13.613 1.00 74.44 566 ALA A N 1
ATOM 4470 C CA . ALA A 1 566 ? 34.991 14.266 -12.212 1.00 74.44 566 ALA A CA 1
ATOM 4471 C C . ALA A 1 566 ? 34.709 15.485 -11.315 1.00 74.44 566 ALA A C 1
ATOM 4473 O O . ALA A 1 566 ? 34.134 15.326 -10.240 1.00 74.44 566 ALA A O 1
ATOM 4474 N N . ASP A 1 567 ? 35.033 16.690 -11.785 1.00 79.06 567 ASP A N 1
ATOM 4475 C CA . ASP A 1 567 ? 34.796 17.968 -11.115 1.00 79.06 567 ASP A CA 1
ATOM 4476 C C . ASP A 1 567 ? 33.297 18.268 -11.016 1.00 79.06 567 ASP A C 1
ATOM 4478 O O . ASP A 1 567 ? 32.822 18.657 -9.951 1.00 79.06 567 ASP A O 1
ATOM 4482 N N . ALA A 1 568 ? 32.518 18.015 -12.078 1.00 75.62 568 ALA A N 1
ATOM 4483 C CA . ALA A 1 568 ? 31.060 18.136 -12.035 1.00 75.62 568 ALA A CA 1
ATOM 4484 C C . ALA A 1 568 ? 30.442 17.242 -10.942 1.00 75.62 568 ALA A C 1
ATOM 4486 O O . ALA A 1 568 ? 29.608 17.705 -10.165 1.00 75.62 568 ALA A O 1
ATOM 4487 N N . ILE A 1 569 ? 30.891 15.986 -10.836 1.00 71.06 569 ILE A N 1
ATOM 4488 C CA . ILE A 1 569 ? 30.424 15.034 -9.815 1.00 71.06 569 ILE A CA 1
ATOM 4489 C C . ILE A 1 569 ? 30.936 15.416 -8.410 1.00 71.06 569 ILE A C 1
ATOM 4491 O O . ILE A 1 569 ? 30.198 15.307 -7.429 1.00 71.06 569 ILE A O 1
ATOM 4495 N N . GLY A 1 570 ? 32.183 15.880 -8.294 1.00 71.44 570 GLY A N 1
ATOM 4496 C CA . GLY A 1 570 ? 32.801 16.273 -7.024 1.00 71.44 570 GLY A CA 1
ATOM 4497 C C . GLY A 1 570 ? 32.188 17.538 -6.415 1.00 71.44 570 GLY A C 1
ATOM 4498 O O . GLY A 1 570 ? 31.929 17.579 -5.212 1.00 71.44 570 GLY A O 1
ATOM 4499 N N . LEU A 1 571 ? 31.890 18.543 -7.245 1.00 74.38 571 LEU A N 1
ATOM 4500 C CA . LEU A 1 571 ? 31.215 19.775 -6.825 1.00 74.38 571 LEU A CA 1
ATOM 4501 C C . LEU A 1 571 ? 29.805 19.496 -6.291 1.00 74.38 571 LEU A C 1
ATOM 4503 O O . LEU A 1 571 ? 29.413 20.093 -5.289 1.00 74.38 571 LEU A O 1
ATOM 4507 N N . ALA A 1 572 ? 29.083 18.546 -6.895 1.00 74.56 572 ALA A N 1
ATOM 4508 C CA . ALA A 1 572 ? 27.790 18.094 -6.392 1.00 74.56 572 ALA A CA 1
ATOM 4509 C C . ALA A 1 572 ? 27.915 17.494 -4.984 1.00 74.56 572 ALA A C 1
ATOM 4511 O O . ALA A 1 572 ? 27.222 17.920 -4.066 1.00 74.56 572 ALA A O 1
ATOM 4512 N N . ALA A 1 573 ? 28.842 16.548 -4.786 1.00 65.25 573 ALA A N 1
ATOM 4513 C CA . ALA A 1 573 ? 29.031 15.876 -3.500 1.00 65.25 573 ALA A CA 1
ATOM 4514 C C . ALA A 1 573 ? 29.366 16.848 -2.354 1.00 65.25 573 ALA A C 1
ATOM 4516 O O . ALA A 1 573 ? 28.873 16.666 -1.241 1.00 65.25 573 ALA A O 1
ATOM 4517 N N . LYS A 1 574 ? 30.161 17.892 -2.629 1.00 74.19 574 LYS A N 1
ATOM 4518 C CA . LYS A 1 574 ? 30.450 18.945 -1.648 1.00 74.19 574 LYS A CA 1
ATOM 4519 C C . LYS A 1 574 ? 29.220 19.817 -1.370 1.00 74.19 574 LYS A C 1
ATOM 4521 O O . LYS A 1 574 ? 28.840 19.965 -0.214 1.00 74.19 574 LYS A O 1
ATOM 4526 N N . GLY A 1 575 ? 28.571 20.344 -2.411 1.00 74.56 575 GLY A N 1
ATOM 4527 C CA . GLY A 1 575 ? 27.415 21.230 -2.240 1.00 74.56 575 GLY A CA 1
ATOM 4528 C C . GLY A 1 575 ? 26.236 20.561 -1.522 1.00 74.56 575 GLY A C 1
ATOM 4529 O O . GLY A 1 575 ? 25.577 21.205 -0.717 1.00 74.56 575 GLY A O 1
ATOM 4530 N N . ILE A 1 576 ? 26.018 19.255 -1.724 1.00 72.19 576 ILE A N 1
ATOM 4531 C CA . ILE A 1 576 ? 24.995 18.480 -0.999 1.00 72.19 576 ILE A CA 1
ATOM 4532 C C . ILE A 1 576 ? 25.245 18.489 0.523 1.00 72.19 576 ILE A C 1
ATOM 4534 O O . ILE A 1 576 ? 24.293 18.586 1.296 1.00 72.19 576 ILE A O 1
ATOM 4538 N N . LEU A 1 577 ? 26.507 18.393 0.961 1.00 70.56 577 LEU A N 1
ATOM 4539 C CA . LEU A 1 577 ? 26.875 18.433 2.383 1.00 70.56 577 LEU A CA 1
ATOM 4540 C C . LEU A 1 577 ? 26.742 19.843 2.967 1.00 70.56 577 LEU A C 1
ATOM 4542 O O . LEU A 1 577 ? 26.167 19.998 4.044 1.00 70.56 577 LEU A O 1
ATOM 4546 N N . ASP A 1 578 ? 27.237 20.852 2.246 1.00 76.44 578 ASP A N 1
ATOM 4547 C CA . ASP A 1 578 ? 27.207 22.251 2.688 1.00 76.44 578 ASP A CA 1
ATOM 4548 C C . ASP A 1 578 ? 25.753 22.760 2.828 1.00 76.44 578 ASP A C 1
ATOM 4550 O O . ASP A 1 578 ? 25.405 23.379 3.834 1.00 76.44 578 ASP A O 1
ATOM 4554 N N . ILE A 1 579 ? 24.876 22.430 1.869 1.00 80.44 579 ILE A N 1
ATOM 4555 C CA . ILE A 1 579 ? 23.449 22.806 1.880 1.00 80.44 579 ILE A CA 1
ATOM 4556 C C . ILE A 1 579 ? 22.664 22.016 2.943 1.00 80.44 579 ILE A C 1
ATOM 4558 O O . ILE A 1 579 ? 21.815 22.574 3.636 1.00 80.44 579 ILE A O 1
ATOM 4562 N N . GLY A 1 580 ? 22.943 20.717 3.103 1.00 70.19 580 GLY A N 1
ATOM 4563 C CA . GLY A 1 580 ? 22.164 19.838 3.981 1.00 70.19 580 GLY A CA 1
ATOM 4564 C C . GLY A 1 580 ? 22.348 20.077 5.485 1.00 70.19 580 GLY A C 1
ATOM 4565 O O . GLY A 1 580 ? 21.450 19.749 6.257 1.00 70.19 580 GLY A O 1
ATOM 4566 N N . LEU A 1 581 ? 23.488 20.629 5.919 1.00 74.25 581 LEU A N 1
ATOM 4567 C CA . LEU A 1 581 ? 23.810 20.797 7.345 1.00 74.25 581 LEU A CA 1
ATOM 4568 C C . LEU A 1 581 ? 23.430 22.170 7.921 1.00 74.25 581 LEU A C 1
ATOM 4570 O O . LEU A 1 581 ? 23.194 22.272 9.127 1.00 74.25 581 LEU A O 1
ATOM 4574 N N . GLY A 1 582 ? 23.343 23.213 7.088 1.00 79.06 582 GLY A N 1
ATOM 4575 C CA . GLY A 1 582 ? 23.091 24.594 7.524 1.00 79.06 582 GLY A CA 1
ATOM 4576 C C . GLY A 1 582 ? 21.847 24.768 8.415 1.00 79.06 582 GLY A C 1
ATOM 4577 O O . GLY A 1 582 ? 21.995 25.223 9.554 1.00 79.06 582 GLY A O 1
ATOM 4578 N N . PRO A 1 583 ? 20.642 24.356 7.969 1.00 74.94 583 PRO A N 1
ATOM 4579 C CA . PRO A 1 583 ? 19.402 24.567 8.725 1.00 74.94 583 PRO A CA 1
ATOM 4580 C C . PRO A 1 583 ? 19.377 23.868 10.093 1.00 74.94 583 PRO A C 1
ATOM 4582 O O . PRO A 1 583 ? 18.835 24.405 11.058 1.00 74.94 583 PRO A O 1
ATOM 4585 N N . PHE A 1 584 ? 20.007 22.692 10.207 1.00 65.38 584 PHE A N 1
ATOM 4586 C CA . PHE A 1 584 ? 20.093 21.948 11.468 1.00 65.38 584 PHE A CA 1
ATOM 4587 C C . PHE A 1 584 ? 21.018 22.631 12.484 1.00 65.38 584 PHE A C 1
ATOM 4589 O O . PHE A 1 584 ? 20.692 22.693 13.670 1.00 65.38 584 PHE A O 1
ATOM 4596 N N . MET A 1 585 ? 22.149 23.180 12.029 1.00 75.75 585 MET A N 1
ATOM 4597 C CA . MET A 1 585 ? 23.069 23.925 12.895 1.00 75.75 585 MET A CA 1
ATOM 4598 C C . MET A 1 585 ? 22.450 25.248 13.368 1.00 75.75 585 MET A C 1
ATOM 4600 O O . MET A 1 585 ? 22.608 25.623 14.531 1.00 75.75 585 MET A O 1
ATOM 4604 N N . GLU A 1 586 ? 21.697 25.931 12.501 1.00 75.50 586 GLU A N 1
ATOM 4605 C CA . GLU A 1 586 ? 20.987 27.156 12.872 1.00 75.50 586 GLU A CA 1
ATOM 4606 C C . GLU A 1 586 ? 19.860 26.888 13.884 1.00 75.50 586 GLU A C 1
ATOM 4608 O O . GLU A 1 586 ? 19.739 27.617 14.870 1.00 75.50 586 GLU A O 1
ATOM 4613 N N . LEU A 1 587 ? 19.094 25.801 13.718 1.00 67.12 587 LEU A N 1
ATOM 4614 C CA . LEU A 1 587 ? 18.113 25.364 14.715 1.00 67.12 587 LEU A CA 1
ATOM 4615 C C . LEU A 1 587 ? 18.761 25.109 16.080 1.00 67.12 587 LEU A C 1
ATOM 4617 O O . LEU A 1 587 ? 18.274 25.608 17.096 1.00 67.12 587 LEU A O 1
ATOM 4621 N N . PHE A 1 588 ? 19.858 24.347 16.106 1.00 70.19 588 PHE A N 1
ATOM 4622 C CA . PHE A 1 588 ? 20.559 24.021 17.346 1.00 70.19 588 PHE A CA 1
ATOM 4623 C C . PHE A 1 588 ? 21.053 25.290 18.057 1.00 70.19 588 PHE A C 1
ATOM 4625 O O . PHE A 1 588 ? 20.918 25.409 19.275 1.00 70.19 588 PHE A O 1
ATOM 4632 N N . SER A 1 589 ? 21.524 26.286 17.296 1.00 77.25 589 SER A N 1
ATOM 4633 C CA . SER A 1 589 ? 21.871 27.610 17.823 1.00 77.25 589 SER A CA 1
ATOM 4634 C C . SER A 1 589 ? 20.663 28.340 18.424 1.00 77.25 589 SER A C 1
ATOM 4636 O O . SER A 1 589 ? 20.773 28.888 19.518 1.00 77.25 589 SER A O 1
ATOM 4638 N N . ILE A 1 590 ? 19.507 28.351 17.751 1.00 74.88 590 ILE A N 1
ATOM 4639 C CA . ILE A 1 590 ? 18.304 29.055 18.233 1.00 74.88 590 ILE A CA 1
ATOM 4640 C C . ILE A 1 590 ? 17.764 28.414 19.518 1.00 74.88 590 ILE A C 1
ATOM 4642 O O . ILE A 1 590 ? 17.442 29.128 20.470 1.00 74.88 590 ILE A O 1
ATOM 4646 N N . ILE A 1 591 ? 17.705 27.080 19.585 1.00 68.69 591 ILE A N 1
ATOM 4647 C CA . ILE A 1 591 ? 17.291 26.354 20.797 1.00 68.69 591 ILE A CA 1
ATOM 4648 C C . ILE A 1 591 ? 18.295 26.612 21.929 1.00 68.69 591 ILE A C 1
ATOM 4650 O O . ILE A 1 591 ? 17.906 27.018 23.026 1.00 68.69 591 ILE A O 1
ATOM 4654 N N . SER A 1 592 ? 19.597 26.463 21.661 1.00 71.38 592 SER A N 1
ATOM 4655 C CA . SER A 1 592 ? 20.639 26.665 22.675 1.00 71.38 592 SER A CA 1
ATOM 4656 C C . SER A 1 592 ? 20.664 28.089 23.237 1.00 71.38 592 SER A C 1
ATOM 4658 O O . SER A 1 592 ? 20.962 28.248 24.418 1.00 71.38 592 SER A O 1
ATOM 4660 N N . MET A 1 593 ? 20.363 29.114 22.432 1.00 75.56 593 MET A N 1
ATOM 4661 C CA . MET A 1 593 ? 20.318 30.506 22.902 1.00 75.56 593 MET A CA 1
ATOM 4662 C C . MET A 1 593 ? 19.013 30.861 23.623 1.00 75.56 593 MET A C 1
ATOM 4664 O O . MET A 1 593 ? 19.035 31.692 24.521 1.00 75.56 593 MET A O 1
ATOM 4668 N N . SER A 1 594 ? 17.884 30.235 23.274 1.00 70.00 594 SER A N 1
ATOM 4669 C CA . SER A 1 594 ? 16.589 30.516 23.920 1.00 70.00 594 SER A CA 1
ATOM 4670 C C . SER A 1 594 ? 16.365 29.752 25.228 1.00 70.00 594 SER A C 1
ATOM 4672 O O . SER A 1 594 ? 15.545 30.173 26.042 1.00 70.00 594 SER A O 1
ATOM 4674 N N . THR A 1 595 ? 17.109 28.668 25.477 1.00 64.69 595 THR A N 1
ATOM 4675 C CA . THR A 1 595 ? 16.944 27.826 26.680 1.00 64.69 595 THR A CA 1
ATOM 4676 C C . THR A 1 595 ? 17.106 28.621 27.988 1.00 64.69 595 THR A C 1
ATOM 4678 O O . THR A 1 595 ? 16.395 28.358 28.957 1.00 64.69 595 THR A O 1
ATOM 4681 N N . THR A 1 596 ? 17.992 29.624 28.028 1.00 69.38 596 THR A N 1
ATOM 4682 C CA . THR A 1 596 ? 18.184 30.484 29.210 1.00 69.38 596 THR A CA 1
ATOM 4683 C C . THR A 1 596 ? 17.025 31.447 29.447 1.00 69.38 596 THR A C 1
ATOM 4685 O O . THR A 1 596 ? 16.623 31.639 30.592 1.00 69.38 596 THR A O 1
ATOM 4688 N N . ASP A 1 597 ? 16.455 32.017 28.385 1.00 67.12 597 ASP A N 1
ATOM 4689 C CA . ASP A 1 597 ? 15.374 33.005 28.489 1.00 67.12 597 ASP A CA 1
ATOM 4690 C C . ASP A 1 597 ? 14.051 32.323 28.869 1.00 67.12 597 ASP A C 1
ATOM 4692 O O . ASP A 1 597 ? 13.330 32.783 29.759 1.00 67.12 597 ASP A O 1
ATOM 4696 N N . VAL A 1 598 ? 13.790 31.156 28.270 1.00 63.28 598 VAL A N 1
ATOM 4697 C CA . VAL A 1 598 ? 12.630 30.288 28.532 1.00 63.28 598 VAL A CA 1
ATOM 4698 C C . VAL A 1 598 ? 12.499 29.917 30.010 1.00 63.28 598 VAL A C 1
ATOM 4700 O O . VAL A 1 598 ? 11.394 29.964 30.552 1.00 63.28 598 VAL A O 1
ATOM 4703 N N . LEU A 1 599 ? 13.614 29.608 30.682 1.00 64.50 599 LEU A N 1
ATOM 4704 C CA . LEU A 1 599 ? 13.633 29.284 32.114 1.00 64.50 599 LEU A CA 1
ATOM 4705 C C . LEU A 1 599 ? 13.196 30.456 33.008 1.00 64.50 599 LEU A C 1
ATOM 4707 O O . LEU A 1 599 ? 12.767 30.230 34.137 1.00 64.50 599 LEU A O 1
ATOM 4711 N N . THR A 1 600 ? 13.283 31.699 32.522 1.00 73.88 600 THR A N 1
ATOM 4712 C CA . THR A 1 600 ? 12.863 32.890 33.279 1.00 73.88 600 THR A CA 1
ATOM 4713 C C . THR A 1 600 ? 11.416 33.304 33.010 1.00 73.88 600 THR A C 1
ATOM 4715 O O . THR A 1 600 ? 10.801 33.942 33.866 1.00 73.88 600 THR A O 1
ATOM 4718 N N . LYS A 1 601 ? 10.856 32.946 31.845 1.00 81.94 601 LYS A N 1
ATOM 4719 C CA . LYS A 1 601 ? 9.505 33.342 31.413 1.00 81.94 601 LYS A CA 1
ATOM 4720 C C . LYS A 1 601 ? 8.831 32.281 30.521 1.00 81.94 601 LYS A C 1
ATOM 4722 O O . LYS A 1 601 ? 8.831 32.410 29.293 1.00 81.94 601 LYS A O 1
ATOM 4727 N N . PRO A 1 602 ? 8.158 31.272 31.100 1.00 74.50 602 PRO A N 1
ATOM 4728 C CA . PRO A 1 602 ? 7.522 30.207 30.320 1.00 74.50 602 PRO A CA 1
ATOM 4729 C C . PRO A 1 602 ? 6.380 30.686 29.402 1.00 74.50 602 PRO A C 1
ATOM 4731 O O . PRO A 1 602 ? 6.067 30.014 28.425 1.00 74.50 602 PRO A O 1
ATOM 4734 N N . SER A 1 603 ? 5.779 31.857 29.645 1.00 76.81 603 SER A N 1
ATOM 4735 C CA . SER A 1 603 ? 4.762 32.443 28.754 1.00 76.81 603 SER A CA 1
ATOM 4736 C C . SER A 1 603 ? 5.318 32.952 27.415 1.00 76.81 603 SER A C 1
ATOM 4738 O O . SER A 1 603 ? 4.564 33.053 26.450 1.00 76.81 603 SER A O 1
ATOM 4740 N N . GLU A 1 604 ? 6.619 33.249 27.326 1.00 80.94 604 GLU A N 1
ATOM 4741 C CA . GLU A 1 604 ? 7.272 33.694 26.083 1.00 80.94 604 GLU A CA 1
ATOM 4742 C C . GLU A 1 604 ? 7.777 32.506 25.232 1.00 80.94 604 GLU A C 1
ATOM 4744 O O . GLU A 1 604 ? 8.065 32.674 24.046 1.00 80.94 604 GLU A O 1
ATOM 4749 N N . LEU A 1 605 ? 7.802 31.285 25.792 1.00 76.69 605 LEU A N 1
ATOM 4750 C CA . LEU A 1 605 ? 8.298 30.065 25.139 1.00 76.69 605 LEU A CA 1
ATOM 4751 C C . LEU A 1 605 ? 7.595 29.756 23.811 1.00 76.69 605 LEU A C 1
ATOM 4753 O O . LEU A 1 605 ? 8.260 29.459 22.825 1.00 76.69 605 LEU A O 1
ATOM 4757 N N . ILE A 1 606 ? 6.264 29.819 23.756 1.00 74.25 606 ILE A N 1
ATOM 4758 C CA . ILE A 1 606 ? 5.511 29.390 22.565 1.00 74.25 606 ILE A CA 1
ATOM 4759 C C . ILE A 1 606 ? 5.706 30.342 21.370 1.00 74.25 606 ILE A C 1
ATOM 4761 O O . ILE A 1 606 ? 6.021 29.850 20.286 1.00 74.25 606 ILE A O 1
ATOM 4765 N N . PRO A 1 607 ? 5.635 31.680 21.521 1.00 80.19 607 PRO A N 1
ATOM 4766 C CA . PRO A 1 607 ? 6.042 32.607 20.462 1.00 80.19 607 PRO A CA 1
ATOM 4767 C C . PRO A 1 607 ? 7.487 32.397 19.977 1.00 80.19 607 PRO A C 1
ATOM 4769 O O . PRO A 1 607 ? 7.758 32.527 18.781 1.00 80.19 607 PRO A O 1
ATOM 4772 N N . ILE A 1 608 ? 8.411 32.047 20.882 1.00 78.62 608 ILE A N 1
ATOM 4773 C CA . ILE A 1 608 ? 9.807 31.734 20.545 1.00 78.62 608 ILE A CA 1
ATOM 4774 C C . ILE A 1 608 ? 9.897 30.420 19.754 1.00 78.62 608 ILE A C 1
ATOM 4776 O O . ILE A 1 608 ? 10.528 30.408 18.698 1.00 78.62 608 ILE A O 1
ATOM 4780 N N . LEU A 1 609 ? 9.223 29.351 20.191 1.00 75.06 609 LEU A N 1
ATOM 4781 C CA . LEU A 1 609 ? 9.165 28.062 19.491 1.00 75.06 609 LEU A CA 1
ATOM 4782 C C . LEU A 1 609 ? 8.519 28.185 18.110 1.00 75.06 609 LEU A C 1
ATOM 4784 O O . LEU A 1 609 ? 9.073 27.672 17.146 1.00 75.06 609 LEU A O 1
ATOM 4788 N N . ILE A 1 610 ? 7.404 28.909 17.974 1.00 79.38 610 ILE A N 1
ATOM 4789 C CA . ILE A 1 610 ? 6.744 29.130 16.677 1.00 79.38 610 ILE A CA 1
ATOM 4790 C C . ILE A 1 610 ? 7.667 29.909 15.730 1.00 79.38 610 ILE A C 1
ATOM 4792 O O . ILE A 1 610 ? 7.776 29.567 14.553 1.00 79.38 610 ILE A O 1
ATOM 4796 N N . ARG A 1 611 ? 8.385 30.925 16.229 1.00 82.19 611 ARG A N 1
ATOM 4797 C CA . ARG A 1 611 ? 9.371 31.676 15.435 1.00 82.19 611 ARG A CA 1
ATOM 4798 C C . ARG A 1 611 ? 10.571 30.807 15.041 1.00 82.19 611 ARG A C 1
ATOM 4800 O O . ARG A 1 611 ? 11.015 30.884 13.896 1.00 82.19 611 ARG A O 1
ATOM 4807 N N . ALA A 1 612 ? 11.074 29.983 15.959 1.00 79.00 612 ALA A N 1
ATOM 4808 C CA . ALA A 1 612 ? 12.175 29.052 15.722 1.00 79.00 612 ALA A CA 1
ATOM 4809 C C . ALA A 1 612 ? 11.790 27.976 14.699 1.00 79.00 612 ALA A C 1
ATOM 4811 O O . ALA A 1 612 ? 12.527 27.762 13.741 1.00 79.00 612 ALA A O 1
ATOM 4812 N N . ALA A 1 613 ? 10.605 27.375 14.844 1.00 77.44 613 ALA A N 1
ATOM 4813 C CA . ALA A 1 613 ? 10.037 26.433 13.891 1.00 77.44 613 ALA A CA 1
ATOM 4814 C C . ALA A 1 613 ? 9.854 27.093 12.520 1.00 77.44 613 ALA A C 1
ATOM 4816 O O . ALA A 1 613 ? 10.440 26.620 11.557 1.00 77.44 613 ALA A O 1
ATOM 4817 N N . ARG A 1 614 ? 9.157 28.236 12.414 1.00 83.56 614 ARG A N 1
ATOM 4818 C CA . ARG A 1 614 ? 8.980 28.962 11.137 1.00 83.56 614 ARG A CA 1
ATOM 4819 C C . ARG A 1 614 ? 10.318 29.214 10.432 1.00 83.56 614 ARG A C 1
ATOM 4821 O O . ARG A 1 614 ? 10.422 28.995 9.228 1.00 83.56 614 ARG A O 1
ATOM 4828 N N . LYS A 1 615 ? 11.347 29.635 11.177 1.00 84.44 615 LYS A N 1
ATOM 4829 C CA . LYS A 1 615 ? 12.690 29.862 10.631 1.00 84.44 615 LYS A CA 1
ATOM 4830 C C . LYS A 1 615 ? 13.381 28.558 10.208 1.00 84.44 615 LYS A C 1
ATOM 4832 O O . LYS A 1 615 ? 13.973 28.529 9.135 1.00 84.44 615 LYS A O 1
ATOM 4837 N N . MET A 1 616 ? 13.253 27.486 10.995 1.00 81.88 616 MET A N 1
ATOM 4838 C CA . MET A 1 616 ? 13.733 26.146 10.637 1.00 81.88 616 MET A CA 1
ATOM 4839 C C . MET A 1 616 ? 13.083 25.660 9.339 1.00 81.88 616 MET A C 1
ATOM 4841 O O . MET A 1 616 ? 13.799 25.321 8.408 1.00 81.88 616 MET A O 1
ATOM 4845 N N . PHE A 1 617 ? 11.748 25.685 9.254 1.00 81.81 617 PHE A N 1
ATOM 4846 C CA . PHE A 1 617 ? 10.971 25.287 8.077 1.00 81.81 617 PHE A CA 1
ATOM 4847 C C . PHE A 1 617 ? 11.372 26.071 6.828 1.00 81.81 617 PHE A C 1
ATOM 4849 O O . PHE A 1 617 ? 11.541 25.470 5.770 1.00 81.81 617 PHE A O 1
ATOM 4856 N N . LYS A 1 618 ? 11.565 27.391 6.947 1.00 88.19 618 LYS A N 1
ATOM 4857 C CA . LYS A 1 618 ? 12.040 28.208 5.829 1.00 88.19 618 LYS A CA 1
ATOM 4858 C C . LYS A 1 618 ? 13.456 27.810 5.398 1.00 88.19 618 LYS A C 1
ATOM 4860 O O . LYS A 1 618 ? 13.633 27.433 4.249 1.00 88.19 618 LYS A O 1
ATOM 4865 N N . GLY A 1 619 ? 14.426 27.756 6.315 1.00 86.31 619 GLY A N 1
ATOM 4866 C CA . GLY A 1 619 ? 15.793 27.325 5.983 1.00 86.31 619 GLY A CA 1
ATOM 4867 C C . GLY A 1 619 ? 15.860 25.895 5.422 1.00 86.31 619 GLY A C 1
ATOM 4868 O O . GLY A 1 619 ? 16.648 25.600 4.528 1.00 86.31 619 GLY A O 1
ATOM 4869 N N . ALA A 1 620 ? 14.991 25.005 5.900 1.00 80.50 620 ALA A N 1
ATOM 4870 C CA . ALA A 1 620 ? 14.792 23.651 5.395 1.00 80.50 620 ALA A CA 1
ATOM 4871 C C . ALA A 1 620 ? 14.226 23.621 3.961 1.00 80.50 620 ALA A C 1
ATOM 4873 O O . ALA A 1 620 ? 14.659 22.810 3.134 1.00 80.50 620 ALA A O 1
ATOM 4874 N N . PHE A 1 621 ? 13.270 24.498 3.658 1.00 87.31 621 PHE A N 1
ATOM 4875 C CA . PHE A 1 621 ? 12.701 24.680 2.326 1.00 87.31 621 PHE A CA 1
ATOM 4876 C C . PHE A 1 621 ? 13.733 25.278 1.357 1.00 87.31 621 PHE A C 1
ATOM 4878 O O . PHE A 1 621 ? 13.990 24.677 0.314 1.00 87.31 621 PHE A O 1
ATOM 4885 N N . ASP A 1 622 ? 14.405 26.364 1.753 1.00 89.00 622 ASP A N 1
ATOM 4886 C CA . ASP A 1 622 ? 15.509 27.003 1.024 1.00 89.00 622 ASP A CA 1
ATOM 4887 C C . ASP A 1 622 ? 16.609 25.982 0.679 1.00 89.00 622 ASP A C 1
ATOM 4889 O O . ASP A 1 622 ? 16.973 25.813 -0.483 1.00 89.00 622 ASP A O 1
ATOM 4893 N N . ALA A 1 623 ? 17.067 25.197 1.661 1.00 85.00 623 ALA A N 1
ATOM 4894 C CA . ALA A 1 623 ? 18.049 24.138 1.432 1.00 85.00 623 ALA A CA 1
ATOM 4895 C C . ALA A 1 623 ? 17.541 23.041 0.474 1.00 85.00 623 ALA A C 1
ATOM 4897 O O . ALA A 1 623 ? 18.323 22.446 -0.265 1.00 85.00 623 ALA A O 1
ATOM 4898 N N . THR A 1 624 ? 16.233 22.769 0.445 1.00 83.44 624 THR A N 1
ATOM 4899 C CA . THR A 1 624 ? 15.642 21.792 -0.485 1.00 83.44 624 THR A CA 1
ATOM 4900 C C . THR A 1 624 ? 15.586 22.342 -1.915 1.00 83.44 624 THR A C 1
ATOM 4902 O O . THR A 1 624 ? 15.915 21.603 -2.849 1.00 83.44 624 THR A O 1
ATOM 4905 N N . ARG A 1 625 ? 15.244 23.629 -2.089 1.00 93.00 625 ARG A N 1
ATOM 4906 C CA . ARG A 1 625 ? 15.333 24.356 -3.368 1.00 93.00 625 ARG A CA 1
ATOM 4907 C C . ARG A 1 625 ? 16.762 24.323 -3.898 1.00 93.00 625 ARG A C 1
ATOM 4909 O O . ARG A 1 625 ? 17.005 23.835 -5.002 1.00 93.00 625 ARG A O 1
ATOM 4916 N N . ASP A 1 626 ? 17.711 24.780 -3.091 1.00 90.69 626 ASP A N 1
ATOM 4917 C CA . ASP A 1 626 ? 19.104 24.957 -3.495 1.00 90.69 626 ASP A CA 1
ATOM 4918 C C . ASP A 1 626 ? 19.766 23.607 -3.826 1.00 90.69 626 ASP A C 1
ATOM 4920 O O . ASP A 1 626 ? 20.489 23.486 -4.818 1.00 90.69 626 ASP A O 1
ATOM 4924 N N . LEU A 1 627 ? 19.443 22.550 -3.070 1.00 85.06 627 LEU A N 1
ATOM 4925 C CA . LEU A 1 627 ? 19.854 21.177 -3.369 1.00 85.06 627 LEU A CA 1
ATOM 4926 C C . LEU A 1 627 ? 19.292 20.681 -4.710 1.00 85.06 627 LEU A C 1
ATOM 4928 O O . LEU A 1 627 ? 20.007 20.036 -5.481 1.00 85.06 627 LEU A O 1
ATOM 4932 N N . ALA A 1 628 ? 18.017 20.950 -4.996 1.00 85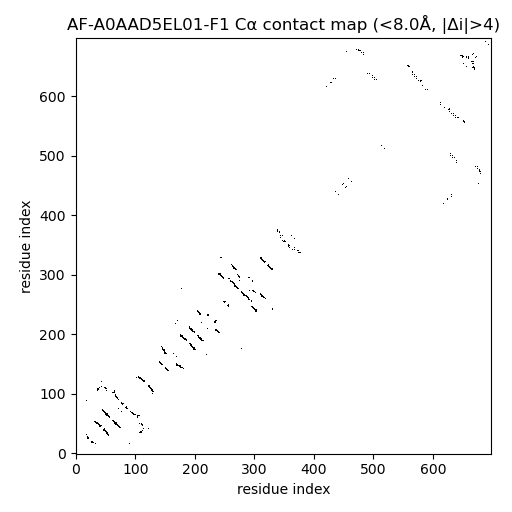.19 628 ALA A N 1
ATOM 4933 C CA . ALA A 1 628 ? 17.390 20.525 -6.241 1.00 85.19 628 ALA A CA 1
ATOM 4934 C C . ALA A 1 628 ? 17.996 21.260 -7.452 1.00 85.19 628 ALA A C 1
ATOM 4936 O O . ALA A 1 628 ? 18.332 20.620 -8.451 1.00 85.19 628 ALA A O 1
ATOM 4937 N N . LEU A 1 629 ? 18.234 22.569 -7.333 1.00 91.06 629 LEU A N 1
ATOM 4938 C CA . LEU A 1 629 ? 18.923 23.369 -8.350 1.00 91.06 629 LEU A CA 1
ATOM 4939 C C . LEU A 1 629 ? 20.368 22.894 -8.568 1.00 91.06 629 LEU A C 1
ATOM 4941 O O . LEU A 1 629 ? 20.776 22.711 -9.715 1.00 91.06 629 LEU A O 1
ATOM 4945 N N . LEU A 1 630 ? 21.109 22.580 -7.497 1.00 88.69 630 LEU A N 1
ATOM 4946 C CA . LEU A 1 630 ? 22.458 22.005 -7.577 1.00 88.69 630 LEU A CA 1
ATOM 4947 C C . LEU A 1 630 ? 22.476 20.668 -8.338 1.00 88.69 630 LEU A C 1
ATOM 4949 O O . LEU A 1 630 ? 23.402 20.408 -9.112 1.00 88.69 630 LEU A O 1
ATOM 4953 N N . VAL A 1 631 ? 21.464 19.813 -8.150 1.00 85.25 631 VAL A N 1
ATOM 4954 C CA . VAL A 1 631 ? 21.328 18.555 -8.904 1.00 85.25 631 VAL A CA 1
ATOM 4955 C C . VAL A 1 631 ? 21.098 18.830 -10.393 1.00 85.25 631 VAL A C 1
ATOM 4957 O O . VAL A 1 631 ? 21.749 18.197 -11.224 1.00 85.25 631 VAL A O 1
ATOM 4960 N N . PHE A 1 632 ? 20.249 19.798 -10.752 1.00 89.50 632 PHE A N 1
ATOM 4961 C CA . PHE A 1 632 ? 20.061 20.204 -12.152 1.00 89.50 632 PHE A CA 1
ATOM 4962 C C . PHE A 1 632 ? 21.340 20.795 -12.764 1.00 89.50 632 PHE A C 1
ATOM 4964 O O . PHE A 1 632 ? 21.745 20.365 -13.844 1.00 89.50 632 PHE A O 1
ATOM 4971 N N . ASP A 1 633 ? 22.038 21.689 -12.058 1.00 91.12 633 ASP A N 1
ATOM 4972 C CA . ASP A 1 633 ? 23.328 22.245 -12.494 1.00 91.12 633 ASP A CA 1
ATOM 4973 C C . ASP A 1 633 ? 24.392 21.157 -12.691 1.00 91.12 633 ASP A C 1
ATOM 4975 O O . ASP A 1 633 ? 25.182 21.203 -13.638 1.00 91.12 633 ASP A O 1
ATOM 4979 N N . THR A 1 634 ? 24.389 20.135 -11.835 1.00 87.19 634 THR A N 1
ATOM 4980 C CA . THR A 1 634 ? 25.259 18.962 -11.973 1.00 87.19 634 THR A CA 1
ATOM 4981 C C . THR A 1 634 ? 24.923 18.169 -13.233 1.00 87.19 634 THR A C 1
ATOM 4983 O O . THR A 1 634 ? 25.829 17.825 -13.991 1.00 87.19 634 THR A O 1
ATOM 4986 N N . LEU A 1 635 ? 23.640 17.900 -13.498 1.00 86.12 635 LEU A N 1
ATOM 4987 C CA . LEU A 1 635 ? 23.204 17.176 -14.697 1.00 86.12 635 LEU A CA 1
ATOM 4988 C C . LEU A 1 635 ? 23.558 17.934 -15.984 1.00 86.12 635 LEU A C 1
ATOM 4990 O O . LEU A 1 635 ? 24.083 17.322 -16.913 1.00 86.12 635 LEU A O 1
ATOM 4994 N N . ILE A 1 636 ? 23.356 19.256 -16.017 1.00 91.38 636 ILE A N 1
ATOM 4995 C CA . ILE A 1 636 ? 23.750 20.125 -17.139 1.00 91.38 636 ILE A CA 1
ATOM 4996 C C . ILE A 1 636 ? 25.263 20.018 -17.386 1.00 91.38 636 ILE A C 1
ATOM 4998 O O . ILE A 1 636 ? 25.695 19.718 -18.500 1.00 91.38 636 ILE A O 1
ATOM 5002 N N . ARG A 1 637 ? 26.088 20.164 -16.337 1.00 90.69 637 ARG A N 1
ATOM 5003 C CA . ARG A 1 637 ? 27.555 20.027 -16.441 1.00 90.69 637 ARG A CA 1
ATOM 5004 C C . ARG A 1 637 ? 27.988 18.637 -16.907 1.00 90.69 637 ARG A C 1
ATOM 5006 O O . ARG A 1 637 ? 28.905 18.537 -17.715 1.00 90.69 637 ARG A O 1
ATOM 5013 N N . VAL A 1 638 ? 27.329 17.573 -16.442 1.00 86.31 638 VAL A N 1
ATOM 5014 C CA . VAL A 1 638 ? 27.602 16.192 -16.874 1.00 86.31 638 VAL A CA 1
ATOM 5015 C C . VAL A 1 638 ? 27.265 15.997 -18.355 1.00 86.31 638 VAL A C 1
ATOM 5017 O O . VAL A 1 638 ? 28.079 15.423 -19.076 1.00 86.31 638 VAL A O 1
ATOM 5020 N N . VAL A 1 639 ? 26.125 16.501 -18.841 1.00 87.56 639 VAL A N 1
ATOM 5021 C CA . VAL A 1 639 ? 25.749 16.418 -20.267 1.00 87.56 639 VAL A CA 1
ATOM 5022 C C . VAL A 1 639 ? 26.744 17.183 -21.144 1.00 87.56 639 VAL A C 1
ATOM 5024 O O . VAL A 1 639 ? 27.211 16.638 -22.144 1.00 87.56 639 VAL A O 1
ATOM 5027 N N . LEU A 1 640 ? 27.149 18.392 -20.742 1.00 91.25 640 LEU A N 1
ATOM 5028 C CA . LEU A 1 640 ? 28.168 19.176 -21.451 1.00 91.25 640 LEU A CA 1
ATOM 5029 C C . LEU A 1 640 ? 29.552 18.500 -21.435 1.00 91.25 640 LEU A C 1
ATOM 5031 O O . LEU A 1 640 ? 30.242 18.489 -22.453 1.00 91.25 640 LEU A O 1
ATOM 5035 N N . ALA A 1 641 ? 29.950 17.883 -20.318 1.00 89.44 641 ALA A N 1
ATOM 5036 C CA . ALA A 1 641 ? 31.200 17.128 -20.229 1.00 89.44 641 ALA A CA 1
ATOM 5037 C C . ALA A 1 641 ? 31.178 15.866 -21.110 1.00 89.44 641 ALA A C 1
ATOM 5039 O O . ALA A 1 641 ? 32.165 15.577 -21.784 1.00 89.44 641 ALA A O 1
ATOM 5040 N N . ILE A 1 642 ? 30.054 15.141 -21.161 1.00 85.69 642 ILE A N 1
ATOM 5041 C CA . ILE A 1 642 ? 29.857 14.005 -22.074 1.00 85.69 642 ILE A CA 1
ATOM 5042 C C . ILE A 1 642 ? 29.959 14.470 -23.530 1.00 85.69 642 ILE A C 1
ATOM 5044 O O . ILE A 1 642 ? 30.689 13.854 -24.304 1.00 85.69 642 ILE A O 1
ATOM 5048 N N . LEU A 1 643 ? 29.286 15.567 -23.893 1.00 90.38 643 LEU A N 1
ATOM 5049 C CA . LEU A 1 643 ? 29.350 16.147 -25.235 1.00 90.38 643 LEU A CA 1
ATOM 5050 C C . LEU A 1 643 ? 30.802 16.462 -25.627 1.00 90.38 643 LEU A C 1
ATOM 5052 O O . LEU A 1 643 ? 31.256 16.017 -26.679 1.00 90.38 643 LEU A O 1
ATOM 5056 N N . ALA A 1 644 ? 31.555 17.122 -24.741 1.00 91.19 644 ALA A N 1
ATOM 5057 C CA . ALA A 1 644 ? 32.967 17.426 -24.953 1.00 91.19 644 ALA A CA 1
ATOM 5058 C C . ALA A 1 644 ? 33.826 16.159 -25.138 1.00 91.19 644 ALA A C 1
ATOM 5060 O O . ALA A 1 644 ? 34.584 16.083 -26.103 1.00 91.19 644 ALA A O 1
ATOM 5061 N N . ILE A 1 645 ? 33.674 15.144 -24.276 1.00 89.31 645 ILE A N 1
ATOM 5062 C CA . ILE A 1 645 ? 34.413 13.865 -24.352 1.00 89.31 645 ILE A CA 1
ATOM 5063 C C . ILE A 1 645 ? 34.095 13.095 -25.647 1.00 89.31 645 ILE A C 1
ATOM 5065 O O . ILE A 1 645 ? 34.980 12.449 -26.215 1.00 89.31 645 ILE A O 1
ATOM 5069 N N . LEU A 1 646 ? 32.846 13.159 -26.120 1.00 90.00 646 LEU A N 1
ATOM 5070 C CA . LEU A 1 646 ? 32.412 12.529 -27.368 1.00 90.00 646 LEU A CA 1
ATOM 5071 C C . LEU A 1 646 ? 33.009 13.212 -28.603 1.00 90.00 646 LEU A C 1
ATOM 5073 O O . LEU A 1 646 ? 33.399 12.516 -29.540 1.00 90.00 646 LEU A O 1
ATOM 5077 N N . THR A 1 647 ? 33.077 14.548 -28.605 1.00 92.31 647 THR A N 1
ATOM 5078 C CA . THR A 1 647 ? 33.558 15.346 -29.747 1.00 92.31 647 THR A CA 1
ATOM 5079 C C . THR A 1 647 ? 35.065 15.584 -29.776 1.00 92.31 647 THR A C 1
ATOM 5081 O O . THR A 1 647 ? 35.604 15.853 -30.845 1.00 92.31 647 THR A O 1
ATOM 5084 N N . GLN A 1 648 ? 35.753 15.514 -28.633 1.00 93.19 648 GLN A N 1
ATOM 5085 C CA . GLN A 1 648 ? 37.204 15.694 -28.556 1.00 93.19 648 GLN A CA 1
ATOM 5086 C C . GLN A 1 648 ? 37.928 14.603 -29.364 1.00 93.19 648 GLN A C 1
ATOM 5088 O O . GLN A 1 648 ? 37.506 13.448 -29.362 1.00 93.19 648 GLN A O 1
ATOM 5093 N N . ALA A 1 649 ? 39.041 14.948 -30.016 1.00 92.44 649 ALA A N 1
ATOM 5094 C CA . ALA A 1 649 ? 39.944 13.970 -30.622 1.00 92.44 649 ALA A CA 1
ATOM 5095 C C . ALA A 1 649 ? 40.745 13.222 -29.535 1.00 92.44 649 ALA A C 1
ATOM 5097 O O . ALA A 1 649 ? 41.382 13.837 -28.673 1.00 92.44 649 ALA A O 1
ATOM 5098 N N . TRP A 1 650 ? 40.708 11.891 -29.561 1.00 89.81 650 TRP A N 1
ATOM 5099 C CA . TRP A 1 650 ? 41.367 11.008 -28.597 1.00 89.81 650 TRP A CA 1
ATOM 5100 C C . TRP A 1 650 ? 42.749 10.605 -29.112 1.00 89.81 650 TRP A C 1
ATOM 5102 O O . TRP A 1 650 ? 42.899 10.232 -30.271 1.00 89.81 650 TRP A O 1
ATOM 5112 N N . LYS A 1 651 ? 43.768 10.618 -28.243 1.00 87.50 651 LYS A N 1
ATOM 5113 C CA . LYS A 1 651 ? 45.144 10.277 -28.635 1.00 87.50 651 LYS A CA 1
ATOM 5114 C C . LYS A 1 651 ? 45.582 8.906 -28.110 1.00 87.50 651 LYS A C 1
ATOM 5116 O O . LYS A 1 651 ? 46.301 8.822 -27.117 1.00 87.50 651 LYS A O 1
ATOM 5121 N N . ILE A 1 652 ? 45.150 7.846 -28.798 1.00 85.81 652 ILE A N 1
ATOM 5122 C CA . ILE A 1 652 ? 45.542 6.447 -28.547 1.00 85.81 652 ILE A CA 1
ATOM 5123 C C . ILE A 1 652 ? 46.632 6.020 -29.559 1.00 85.81 652 ILE A C 1
ATOM 5125 O O . ILE A 1 652 ? 46.300 5.782 -30.720 1.00 85.81 652 ILE A O 1
ATOM 5129 N N . PRO A 1 653 ? 47.918 5.913 -29.163 1.00 79.44 653 PRO A N 1
ATOM 5130 C CA . PRO A 1 653 ? 49.011 5.574 -30.083 1.00 79.44 653 PRO A CA 1
ATOM 5131 C C . PRO A 1 653 ? 48.749 4.292 -30.888 1.00 79.44 653 PRO A C 1
ATOM 5133 O O . PRO A 1 653 ? 48.251 3.311 -30.333 1.00 79.44 653 PRO A O 1
ATOM 5136 N N . GLY A 1 654 ? 49.066 4.298 -32.187 1.00 84.69 654 GLY A N 1
ATOM 5137 C CA . GLY A 1 654 ? 48.849 3.175 -33.105 1.00 84.69 654 GLY A CA 1
ATOM 5138 C C . GLY A 1 654 ? 47.402 2.999 -33.581 1.00 84.69 654 GLY A C 1
ATOM 5139 O O . GLY A 1 654 ? 47.190 2.642 -34.736 1.00 84.69 654 GLY A O 1
ATOM 5140 N N . LEU A 1 655 ? 46.399 3.286 -32.739 1.00 83.38 655 LEU A N 1
ATOM 5141 C CA . LEU A 1 655 ? 44.991 3.257 -33.161 1.00 83.38 655 LEU A CA 1
ATOM 5142 C C . LEU A 1 655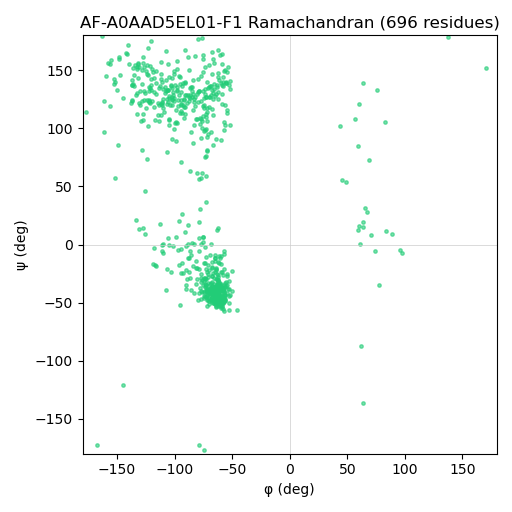 ? 44.608 4.509 -33.962 1.00 83.38 655 LEU A C 1
ATOM 5144 O O . LEU A 1 655 ? 43.848 4.381 -34.915 1.00 83.38 655 LEU A O 1
ATOM 5148 N N . ILE A 1 656 ? 45.132 5.690 -33.597 1.00 87.75 656 ILE A N 1
ATOM 5149 C CA . ILE A 1 656 ? 44.923 6.928 -34.374 1.00 87.75 656 ILE A CA 1
ATOM 5150 C C . ILE A 1 656 ? 45.445 6.738 -35.792 1.00 87.75 656 ILE A C 1
ATOM 5152 O O . ILE A 1 656 ? 44.698 6.947 -36.734 1.00 87.75 656 ILE A O 1
ATOM 5156 N N . ASP A 1 657 ? 46.708 6.328 -35.930 1.00 87.56 657 ASP A N 1
ATOM 5157 C CA . ASP A 1 657 ? 47.404 6.300 -37.217 1.00 87.56 657 ASP A CA 1
ATOM 5158 C C . ASP A 1 657 ? 46.687 5.330 -38.173 1.00 87.56 657 ASP A C 1
ATOM 5160 O O . ASP A 1 657 ? 46.324 5.698 -39.286 1.00 87.56 657 ASP A O 1
ATOM 5164 N N . LEU A 1 658 ? 46.333 4.137 -37.673 1.00 85.69 658 LEU A N 1
ATOM 5165 C CA . LEU A 1 658 ? 45.517 3.160 -38.396 1.00 85.69 658 LEU A CA 1
ATOM 5166 C C . LEU A 1 658 ? 44.123 3.696 -38.766 1.00 85.69 658 LEU A C 1
ATOM 5168 O O . LEU A 1 658 ? 43.609 3.374 -39.832 1.00 85.69 658 LEU A O 1
ATOM 5172 N N . TRP A 1 659 ? 43.484 4.474 -37.889 1.00 89.56 659 TRP A N 1
ATOM 5173 C CA . TRP A 1 659 ? 42.153 5.033 -38.129 1.00 89.56 659 TRP A CA 1
ATOM 5174 C C . TRP A 1 659 ? 42.169 6.184 -39.139 1.00 89.56 659 TRP A C 1
ATOM 5176 O O . TRP A 1 659 ? 41.316 6.241 -40.023 1.00 89.56 659 TRP A O 1
ATOM 5186 N N . GLU A 1 660 ? 43.126 7.099 -39.016 1.00 89.56 660 GLU A N 1
ATOM 5187 C CA . GLU A 1 660 ? 43.252 8.282 -39.864 1.00 89.56 660 GLU A CA 1
ATOM 5188 C C . GLU A 1 660 ? 43.711 7.897 -41.276 1.00 89.56 660 GLU A C 1
ATOM 5190 O O . GLU A 1 660 ? 43.103 8.371 -42.237 1.00 89.56 660 GLU A O 1
ATOM 5195 N N . ASP A 1 661 ? 44.649 6.950 -41.419 1.00 90.00 661 ASP A N 1
ATOM 5196 C CA . ASP A 1 661 ? 45.044 6.385 -42.720 1.00 90.00 661 ASP A CA 1
ATOM 5197 C C . ASP A 1 661 ? 43.890 5.637 -43.414 1.00 90.00 661 ASP A C 1
ATOM 5199 O O . ASP A 1 661 ? 43.788 5.635 -44.643 1.00 90.00 661 ASP A O 1
ATOM 5203 N N . TRP A 1 662 ? 43.014 4.983 -42.644 1.00 84.75 662 TRP A N 1
ATOM 5204 C CA . TRP A 1 662 ? 41.961 4.118 -43.184 1.00 84.75 662 TRP A CA 1
ATOM 5205 C C . TRP A 1 662 ? 40.640 4.848 -43.471 1.00 84.75 662 TRP A C 1
ATOM 5207 O O . TRP A 1 662 ? 39.984 4.564 -44.474 1.00 84.75 662 TRP A O 1
ATOM 5217 N N . ILE A 1 663 ? 40.244 5.792 -42.608 1.00 88.69 663 ILE A N 1
ATOM 5218 C CA . ILE A 1 663 ? 38.951 6.498 -42.667 1.00 88.69 663 ILE A CA 1
ATOM 5219 C C . ILE A 1 663 ? 39.095 7.952 -43.145 1.00 88.69 663 ILE A C 1
ATOM 5221 O O . ILE A 1 663 ? 38.116 8.542 -43.609 1.00 88.69 663 ILE A O 1
ATOM 5225 N N . GLY A 1 664 ? 40.287 8.551 -43.049 1.00 90.69 664 GLY A N 1
ATOM 5226 C CA . GLY A 1 664 ? 40.513 9.954 -43.413 1.00 90.69 664 GLY A CA 1
ATOM 5227 C C . GLY A 1 664 ? 39.798 10.955 -42.494 1.00 90.69 664 GLY A C 1
ATOM 5228 O O . GLY A 1 664 ? 39.422 12.040 -42.937 1.00 90.69 664 GLY A O 1
ATOM 5229 N N . GLN A 1 665 ? 39.553 10.588 -41.232 1.00 91.31 665 GLN A N 1
ATOM 5230 C CA . GLN A 1 665 ? 38.860 11.416 -40.238 1.00 91.31 665 GLN A CA 1
ATOM 5231 C C . GLN A 1 665 ? 39.560 11.350 -38.883 1.00 91.31 665 GLN A C 1
ATOM 5233 O O . GLN A 1 665 ? 39.910 10.260 -38.443 1.00 91.31 665 GLN A O 1
ATOM 5238 N N . GLU A 1 666 ? 39.630 12.478 -38.169 1.00 93.25 666 GLU A N 1
ATOM 5239 C CA . GLU A 1 666 ? 40.152 12.526 -36.796 1.00 93.25 666 GLU A CA 1
ATOM 5240 C C . GLU A 1 666 ? 39.481 11.484 -35.885 1.00 93.25 666 GLU A C 1
ATOM 5242 O O . GLU A 1 666 ? 38.244 11.361 -35.842 1.00 93.25 666 GLU A O 1
ATOM 5247 N N . PHE A 1 667 ? 40.288 10.761 -35.108 1.00 91.75 667 PHE A N 1
ATOM 5248 C CA . PHE A 1 667 ? 39.782 9.771 -34.158 1.00 91.75 667 PHE A CA 1
ATOM 5249 C C . PHE A 1 667 ? 39.115 10.454 -32.947 1.00 91.75 667 PHE A C 1
ATOM 5251 O O . PHE A 1 667 ? 39.772 10.884 -31.999 1.00 91.75 667 PHE A O 1
ATOM 5258 N N . SER A 1 668 ? 37.783 10.536 -32.950 1.00 93.56 668 SER A N 1
ATOM 5259 C CA . SER A 1 668 ? 36.957 10.922 -31.793 1.00 93.56 668 SER A CA 1
ATOM 5260 C C . SER A 1 668 ? 35.971 9.805 -31.460 1.00 93.56 668 SER A C 1
ATOM 5262 O O . SER A 1 668 ? 35.580 9.038 -32.345 1.00 93.56 668 SER A O 1
ATOM 5264 N N . LEU A 1 669 ? 35.531 9.711 -30.198 1.00 88.19 669 LEU A N 1
ATOM 5265 C CA . LEU A 1 669 ? 34.635 8.627 -29.774 1.00 88.19 669 LEU A CA 1
ATOM 5266 C C . LEU A 1 669 ? 33.316 8.638 -30.563 1.00 88.19 669 LEU A C 1
ATOM 5268 O O . LEU A 1 669 ? 32.798 7.575 -30.905 1.00 88.19 669 LEU A O 1
ATOM 5272 N N . ILE A 1 670 ? 32.801 9.828 -30.905 1.00 92.31 670 ILE A N 1
ATOM 5273 C CA . ILE A 1 670 ? 31.609 9.944 -31.746 1.00 92.31 670 ILE A CA 1
ATOM 5274 C C . ILE A 1 670 ? 31.869 9.519 -33.194 1.00 92.31 670 ILE A C 1
ATOM 5276 O O . ILE A 1 670 ? 31.049 8.783 -33.739 1.00 92.31 670 ILE A O 1
ATOM 5280 N N . ASN A 1 671 ? 32.993 9.906 -33.814 1.00 93.19 671 ASN A N 1
ATOM 5281 C CA . ASN A 1 671 ? 33.315 9.473 -35.180 1.00 93.19 671 ASN A CA 1
ATOM 5282 C C . ASN A 1 671 ? 33.458 7.943 -35.235 1.00 93.19 671 ASN A C 1
ATOM 5284 O O . ASN A 1 671 ? 32.853 7.317 -36.101 1.00 93.19 671 ASN A O 1
ATOM 5288 N N . PHE A 1 672 ? 34.174 7.351 -34.272 1.00 90.94 672 PHE A N 1
ATOM 5289 C CA . PHE A 1 672 ? 34.384 5.905 -34.164 1.00 90.94 672 PHE A CA 1
ATOM 5290 C C . PHE A 1 672 ? 33.066 5.131 -34.002 1.00 90.94 672 PHE A C 1
ATOM 5292 O O . PHE A 1 672 ? 32.762 4.238 -34.795 1.00 90.94 672 PHE A O 1
ATOM 5299 N N . ALA A 1 673 ? 32.239 5.505 -33.019 1.00 86.94 673 ALA A N 1
ATOM 5300 C CA . ALA A 1 673 ? 30.977 4.818 -32.753 1.00 86.94 673 ALA A CA 1
ATOM 5301 C C . ALA A 1 673 ? 29.966 4.980 -33.904 1.00 86.94 673 ALA A C 1
ATOM 5303 O O . ALA A 1 673 ? 29.339 4.006 -34.321 1.00 86.94 673 ALA A O 1
ATOM 5304 N N . THR A 1 674 ? 29.824 6.192 -34.456 1.00 90.00 674 THR A N 1
ATOM 5305 C CA . THR A 1 674 ? 28.897 6.441 -35.577 1.00 90.00 674 THR A CA 1
ATOM 5306 C C . THR A 1 674 ? 29.339 5.749 -36.862 1.00 90.00 674 THR A C 1
ATOM 5308 O O . THR A 1 674 ? 28.481 5.292 -37.613 1.00 90.00 674 THR A O 1
ATOM 5311 N N . TYR A 1 675 ? 30.647 5.600 -37.097 1.00 90.88 675 TYR A N 1
ATOM 5312 C CA . TYR A 1 675 ? 31.171 4.833 -38.226 1.00 90.88 675 TYR A CA 1
ATOM 5313 C C . TYR A 1 675 ? 30.875 3.338 -38.076 1.00 90.88 675 TYR A C 1
ATOM 5315 O O . TYR A 1 675 ? 30.328 2.739 -38.996 1.00 90.88 675 TYR A O 1
ATOM 5323 N N . GLY A 1 676 ? 31.143 2.741 -36.907 1.00 84.69 676 GLY A N 1
ATOM 5324 C CA . GLY A 1 676 ? 30.831 1.328 -36.654 1.00 84.69 676 GLY A CA 1
ATOM 5325 C C . GLY A 1 676 ? 29.345 1.006 -36.866 1.00 84.69 676 GLY A C 1
ATOM 5326 O O . GLY A 1 676 ? 29.002 0.011 -37.506 1.00 84.69 676 GLY A O 1
ATOM 5327 N N . ILE A 1 677 ? 28.454 1.899 -36.419 1.00 81.50 677 ILE A N 1
ATOM 5328 C CA . ILE A 1 677 ? 27.010 1.792 -36.678 1.00 81.50 677 ILE A CA 1
ATOM 5329 C C . ILE A 1 677 ? 26.697 1.992 -38.172 1.00 81.50 677 ILE A C 1
ATOM 5331 O O . ILE A 1 677 ? 25.885 1.249 -38.718 1.00 81.50 677 ILE A O 1
ATOM 5335 N N . ALA A 1 678 ? 27.341 2.940 -38.862 1.00 86.94 678 ALA A N 1
ATOM 5336 C CA . ALA A 1 678 ? 27.135 3.166 -40.295 1.00 86.94 678 ALA A CA 1
ATOM 5337 C C . ALA A 1 678 ? 27.543 1.953 -41.153 1.00 86.94 678 ALA A C 1
ATOM 5339 O O . ALA A 1 678 ? 26.787 1.568 -42.045 1.00 86.94 678 ALA A O 1
ATOM 5340 N N . VAL A 1 679 ? 28.675 1.306 -40.848 1.00 84.62 679 VAL A N 1
ATOM 5341 C CA . VAL A 1 679 ? 29.103 0.051 -41.495 1.00 84.62 679 VAL A CA 1
ATOM 5342 C C . VAL A 1 679 ? 28.092 -1.068 -41.225 1.00 84.62 679 VAL A C 1
ATOM 5344 O O . VAL A 1 679 ? 27.701 -1.778 -42.149 1.00 84.62 679 VAL A O 1
ATOM 5347 N N . PHE A 1 680 ? 27.602 -1.206 -39.987 1.00 79.94 680 PHE A N 1
ATOM 5348 C CA . PHE A 1 680 ? 26.571 -2.196 -39.655 1.00 79.94 680 PHE A CA 1
ATOM 5349 C C . PHE A 1 680 ? 25.253 -1.955 -40.414 1.00 79.94 680 PHE A C 1
ATOM 5351 O O . PHE A 1 680 ? 24.651 -2.900 -40.924 1.00 79.94 680 PHE A O 1
ATOM 5358 N N . VAL A 1 681 ? 24.812 -0.700 -40.542 1.00 78.94 681 VAL A N 1
ATOM 5359 C CA . VAL A 1 681 ? 23.607 -0.332 -41.306 1.00 78.94 681 VAL A CA 1
ATOM 5360 C C . VAL A 1 681 ? 23.785 -0.605 -42.805 1.00 78.94 681 VAL A C 1
ATOM 5362 O O . VAL A 1 681 ? 22.869 -1.138 -43.437 1.00 78.94 681 VAL A O 1
ATOM 5365 N N . ASP A 1 682 ? 24.955 -0.312 -43.381 1.00 81.94 682 ASP A N 1
ATOM 5366 C CA . ASP A 1 682 ? 25.246 -0.649 -44.781 1.00 81.94 682 ASP A CA 1
ATOM 5367 C C . ASP A 1 682 ? 25.280 -2.175 -45.002 1.00 81.94 682 ASP A C 1
ATOM 5369 O O . ASP A 1 682 ? 24.691 -2.662 -45.969 1.00 81.94 682 ASP A O 1
ATOM 5373 N N . LEU A 1 683 ? 25.847 -2.942 -44.054 1.00 79.56 683 LEU A N 1
ATOM 5374 C CA . LEU A 1 683 ? 25.850 -4.412 -44.070 1.00 79.56 683 LEU A CA 1
ATOM 5375 C C . LEU A 1 683 ? 24.426 -4.992 -44.031 1.00 79.56 683 LEU A C 1
ATOM 5377 O O . LEU A 1 683 ? 24.069 -5.832 -44.858 1.00 79.56 683 LEU A O 1
ATOM 5381 N N . VAL A 1 684 ? 23.585 -4.543 -43.095 1.00 76.56 684 VAL A N 1
ATOM 5382 C CA . VAL A 1 684 ? 22.190 -5.011 -42.981 1.00 76.56 684 VAL A CA 1
ATOM 5383 C C . VAL A 1 684 ? 21.379 -4.644 -44.232 1.00 76.56 684 VAL A C 1
ATOM 5385 O O . VAL A 1 684 ? 20.489 -5.396 -44.636 1.00 76.56 684 VAL A O 1
ATOM 5388 N N . THR A 1 685 ? 21.726 -3.542 -44.904 1.00 80.81 685 THR A N 1
ATOM 5389 C CA . THR A 1 685 ? 21.107 -3.122 -46.171 1.00 80.81 685 THR A CA 1
ATOM 5390 C C . THR A 1 685 ? 21.803 -3.654 -47.432 1.00 80.81 685 THR A C 1
ATOM 5392 O O . THR A 1 685 ? 21.401 -3.282 -48.530 1.00 80.81 685 THR A O 1
ATOM 5395 N N . VAL A 1 686 ? 22.753 -4.601 -47.347 1.00 81.44 686 VAL A N 1
ATOM 5396 C CA . VAL A 1 686 ? 23.369 -5.269 -48.526 1.00 81.44 686 VAL A CA 1
ATOM 5397 C C . VAL A 1 686 ? 22.336 -5.908 -49.466 1.00 81.44 686 VAL A C 1
ATOM 5399 O O . VAL A 1 686 ? 22.571 -6.010 -50.666 1.00 81.44 686 VAL A O 1
ATOM 5402 N N . LYS A 1 687 ? 21.164 -6.307 -48.954 1.00 80.94 687 LYS A N 1
ATOM 5403 C CA . LYS A 1 687 ? 20.067 -6.854 -49.775 1.00 80.94 687 LYS A CA 1
ATOM 5404 C C . LYS A 1 687 ? 19.248 -5.793 -50.526 1.00 80.94 687 LYS A C 1
ATOM 5406 O O . LYS A 1 687 ? 18.344 -6.162 -51.272 1.00 80.94 687 LYS A O 1
ATOM 5411 N N . PHE A 1 688 ? 19.500 -4.503 -50.308 1.00 82.62 688 PHE A N 1
ATOM 5412 C CA . PHE A 1 688 ? 18.791 -3.412 -50.978 1.00 82.62 688 PHE A CA 1
ATOM 5413 C C . PHE A 1 688 ? 19.540 -3.018 -52.253 1.00 82.62 688 PHE A C 1
ATOM 5415 O O . PHE A 1 688 ? 20.766 -2.923 -52.262 1.00 82.62 688 PHE A O 1
ATOM 5422 N N . THR A 1 689 ? 18.801 -2.743 -53.326 1.00 86.50 689 THR A N 1
ATOM 5423 C CA . THR A 1 689 ? 19.380 -2.159 -54.544 1.00 86.50 689 THR A CA 1
ATOM 5424 C C . THR A 1 689 ? 19.889 -0.741 -54.272 1.00 86.50 689 THR A C 1
ATOM 5426 O O . THR A 1 689 ? 19.378 -0.061 -53.383 1.00 86.50 689 THR A O 1
ATOM 5429 N N . GLU A 1 690 ? 20.846 -0.246 -55.063 1.00 80.75 690 GLU A N 1
ATOM 5430 C CA . GLU A 1 690 ? 21.359 1.129 -54.913 1.00 80.75 690 GLU A CA 1
ATOM 5431 C C . GLU A 1 690 ? 20.238 2.181 -54.941 1.00 80.75 690 GLU A C 1
ATOM 5433 O O . GLU A 1 690 ? 20.223 3.081 -54.112 1.00 80.75 690 GLU A O 1
ATOM 5438 N N . ALA A 1 691 ? 19.215 2.011 -55.787 1.00 84.06 691 ALA A N 1
ATOM 5439 C CA . ALA A 1 691 ? 18.050 2.901 -55.815 1.00 84.06 691 ALA A CA 1
ATOM 5440 C C . ALA A 1 691 ? 17.195 2.845 -54.528 1.00 84.06 691 ALA A C 1
ATOM 5442 O O . ALA A 1 691 ? 16.545 3.828 -54.168 1.00 84.06 691 ALA A O 1
ATOM 5443 N N . GLN A 1 692 ? 17.178 1.709 -53.821 1.00 82.50 692 GLN A N 1
ATOM 5444 C CA . GLN A 1 692 ? 16.546 1.590 -52.504 1.00 82.50 692 GLN A CA 1
ATOM 5445 C C . GLN A 1 692 ? 17.421 2.214 -51.409 1.00 82.50 692 GLN A C 1
ATOM 5447 O O . GLN A 1 692 ? 16.878 2.917 -50.560 1.00 82.50 692 GLN A O 1
ATOM 5452 N N . LYS A 1 693 ? 18.750 2.031 -51.453 1.00 78.25 693 LYS A N 1
ATOM 5453 C CA . LYS A 1 693 ? 19.695 2.710 -50.548 1.00 78.25 693 LYS A CA 1
ATOM 5454 C C . LYS A 1 693 ? 19.609 4.233 -50.703 1.00 78.25 693 LYS A C 1
ATOM 5456 O O . LYS A 1 693 ? 19.340 4.920 -49.723 1.00 78.25 693 LYS A O 1
ATOM 5461 N N . ASP A 1 694 ? 19.683 4.748 -51.931 1.00 81.88 694 ASP A N 1
ATOM 5462 C CA . ASP A 1 694 ? 19.495 6.170 -52.256 1.00 81.88 694 ASP A CA 1
ATOM 5463 C C . ASP A 1 694 ? 18.153 6.719 -51.746 1.00 81.88 694 ASP A C 1
ATOM 5465 O O . ASP A 1 694 ? 18.078 7.869 -51.322 1.00 81.88 694 ASP A O 1
ATOM 5469 N N . LYS A 1 695 ? 17.074 5.924 -51.770 1.00 83.12 695 LYS A N 1
ATOM 5470 C CA . LYS A 1 695 ? 15.758 6.351 -51.267 1.00 83.12 695 LYS A CA 1
ATOM 5471 C C . LYS A 1 695 ? 15.665 6.355 -49.736 1.00 83.12 695 LYS A C 1
ATOM 5473 O O . LYS A 1 695 ? 14.893 7.139 -49.194 1.00 83.12 695 LYS A O 1
ATOM 5478 N N . VAL A 1 696 ? 16.399 5.477 -49.053 1.00 75.75 696 VAL A N 1
ATOM 5479 C CA . VAL A 1 696 ? 16.395 5.344 -47.583 1.00 75.75 696 VAL A CA 1
ATOM 5480 C C . VAL A 1 696 ? 17.389 6.303 -46.915 1.00 75.75 696 VAL A C 1
ATOM 5482 O O . VAL A 1 696 ? 17.157 6.720 -45.783 1.00 75.75 696 VAL A O 1
ATOM 5485 N N . PHE A 1 697 ? 18.477 6.666 -47.604 1.00 76.81 697 PHE A N 1
ATOM 5486 C CA . PHE A 1 697 ? 19.559 7.499 -47.063 1.00 76.81 697 PHE A CA 1
ATOM 5487 C C . PHE A 1 697 ? 19.640 8.923 -47.655 1.00 76.81 697 PHE A C 1
ATOM 5489 O O . PHE A 1 697 ? 20.506 9.700 -47.240 1.00 76.81 697 PHE A O 1
ATOM 5496 N N . ARG A 1 698 ? 18.735 9.288 -48.576 1.00 71.38 698 ARG A N 1
ATOM 5497 C CA . ARG A 1 698 ? 18.369 10.696 -48.841 1.00 71.38 698 ARG A CA 1
ATOM 5498 C C . ARG A 1 698 ? 17.531 11.291 -47.717 1.00 71.38 698 ARG A C 1
ATOM 5500 O O . ARG A 1 698 ? 17.508 12.535 -47.653 1.00 71.38 698 ARG A O 1
#

Nearest PDB structures (foldseek):
  1ods-assembly1_A  TM=6.681E-01  e=7.237E+00  Bacillus subtilis
  2xlb-assembly1_G  TM=6.661E-01  e=8.370E+00  Bacillus pumilus
  3loy-assembly1_B  TM=1.196E-01  e=2.435E-01  Ogataea angusta

Solvent-accessible surface area (backbone atoms only — not comparable to full-atom values): 41407 Å² total; per-residue (Å²): 136,80,88,77,83,81,78,80,89,70,91,74,88,69,95,61,88,74,89,50,63,51,100,86,71,48,76,56,74,92,67,84,57,46,77,59,24,55,31,74,34,80,57,98,55,34,41,36,37,41,38,28,35,36,38,72,45,85,99,48,95,52,55,39,44,47,40,29,37,26,68,46,59,58,78,52,53,44,69,47,100,84,70,50,79,39,72,72,56,80,85,65,52,66,63,43,74,50,92,64,99,62,60,70,39,47,46,67,36,46,40,53,39,78,32,86,87,43,100,53,99,42,63,45,82,46,74,43,66,54,77,96,71,87,86,82,96,73,83,79,50,67,41,78,48,72,43,64,19,36,32,60,39,51,54,89,55,66,81,49,95,62,81,84,47,100,77,34,62,60,40,73,84,44,46,45,74,46,76,47,76,45,80,42,79,41,95,57,92,66,34,28,40,38,42,33,47,33,32,31,73,87,70,48,41,36,40,38,41,32,56,31,43,83,86,51,86,70,60,63,42,51,44,54,88,79,88,79,70,96,82,62,66,55,31,53,73,41,82,48,51,67,41,79,47,76,47,73,51,54,51,99,84,68,50,65,44,61,63,60,49,58,35,32,33,26,19,58,86,42,66,34,31,50,72,90,41,81,44,74,35,24,75,92,50,70,47,75,48,52,25,38,96,86,26,31,42,44,39,37,32,76,42,61,100,50,79,81,56,73,47,37,37,38,33,44,53,87,85,44,102,65,56,54,70,52,70,48,54,70,40,49,66,58,53,48,55,46,47,65,27,76,46,55,59,52,56,59,68,40,54,41,96,86,67,46,60,67,45,83,86,58,55,67,71,60,38,40,58,50,26,63,57,31,52,47,43,60,52,58,57,40,60,74,42,54,80,74,55,80,89,75,85,80,85,92,80,96,76,86,80,91,74,76,61,62,64,60,54,51,49,52,50,50,49,53,50,49,49,52,46,56,48,47,49,54,48,49,55,50,47,54,53,49,50,49,48,64,55,51,43,58,52,52,49,48,52,49,50,56,54,48,56,50,49,57,57,57,73,73,45,71,55,80,77,65,67,75,56,84,78,60,91,57,36,68,60,46,19,50,51,48,45,50,53,54,54,48,53,52,50,51,49,44,52,51,49,53,56,49,46,54,54,50,50,51,52,49,51,57,48,45,48,66,70,46,43,60,66,55,60,68,74,78,58,102,66,95,76,83,90,81,85,87,84,87,84,92,88,92,86,88,91,88,84,89,85,86,91,84,85,86,86,78,85,91,73,56,69,70,85,57,56,60,45,52,49,32,56,50,53,41,62,51,50,51,54,62,46,67,46,50,39,60,54,53,43,53,50,53,52,65,64,42,56,68,56,35,76,76,38,68,86,56,36,59,68,49,50,52,51,50,46,54,50,34,54,48,41,48,48,50,34,50,49,54,49,53,51,46,50,44,54,28,51,45,42,40,53,53,35,49,52,49,61,32,67,40,74,49,60,49,88,70,57,38,59,56,41,34,76,71,69,73,47,77,48,14,57,44,55,53,54,28,42,58,49,19,52,50,53,51,60,74,44,65,87,49,53,70,73,52,48,55,66,74,74,106

Secondary structure (DSSP, 8-state):
-PPPPPPP------------B-TTS-B------EEEEEEEEEETTEEEEEEEEEEEPTTSS-EEEEEEEEEEETTS-EE-TTS-EES--GGG---EEE--TTTT-EEEEEEEEEETTSSSSEEEEEEEEE-S----S----EEEEEEEEEEEEEGGGTTSS----TTSEEEEEEEEEEEEEEEEE-SSTT-EEEEEEEEETT--EEEEEEEE-TT--S--S----SSS-TTSPPPEEEEEEEEEEEEE-B-TTSPBPPTT-EEEEE-SSEEEEETTEEEEE-SSS-EEEE--TTSEEEEEEEE-SSS----EEEEE-SS-SS-EEEEE-TTHHHHHHHHH--STTHHHH-B-TTS-BSSTTS-HHHHHHHHHHHTTHHHHHHHHHHTTTSS-S--S---S-----HHHHHHHHHHHHHHHHHHHHHHHHHHHHHHHHHHHHHHHHHHHHHHHHHHHHHHTS-HHHHTTS---TTHHHHHHHHHHHHHHHHHHHHHHHHHHHHHHHHHHHHHHHHHHHHHHHTTS-----PPPPP------------------PPS-------HHHHHHHHHHHHHHHHHHHHHHHHHHHHHHHHHHHHTT-TTTHHHHHHHHHHHHHHHHHHHHHHHHHHHHHHHHHHHHHHHHHHHSBP--TTHHHHHHHHHSS--BHHHHHHHHHHHHHHHHGGGS-HHHHHHHH-

Foldseek 3Di:
DDDDDDDPDDDDPDQDQQFDADPVRDTDPRQRWGFQEKEWDDDDFKIKIKTWTWDDDPPDPQIATWIWIFIDGPPQWDQDPVRDTDRDDSVNGPTDIDDDPQGSFRFNYWYWAWDPPDPDTDIDIDTDTDDPDDDDDDDQDWDWDAAQFTFIGRPVCRRPPCSPDPQGTLTHRFGFPDKDWDWDQDPPNQKTWIWIWTATPVGWTKTWIFIAGVVCVGDGLCCPPDDDDPPGDHTDIDGFDKQKDKAFDADPVRHTDDWFQKKWKAWPQFWKQKPNRIDTHHHVDTDIDTQDPVSMIIIMGTCPPDLDDIKMWMWRDPPDPGTDIDIHSSSVVVLVLLLVLQALCSLQCDADPVRHRPCPPPDSVVSRVSSVVSPCSVVVVCVVPVLPPPPPPDDDDDDDDDDRPVVVVLVVVLVVVVVVLVVVLVQLLVVLVVVLCVVVVVVVVVVCCLLVVLVVVCVPDDCVVVVPDDDDPLLVLQLVVLLCVVLVVLVVVLVVLVVVLVVLLVVLVVVCCVVCVVVVVVVPDPDDDDDDDDDDDDDDDDDDDDDDDDDDDDPDFPWPPCPLLVVLVVVLVVLLVVLVCVLVVVLVVLCVVCVVVCVVPVPCVSVSSVVSSSSSSVSSSVSSSSNSSSSSSSVSSNSVSVSCQQPDQGDGPPVQVVCCVVPVDGHGSSSVSSSSVSSVVVVVCVVPDPVRVVVVSD

Mean predicted aligned error: 20.33 Å

Radius of gyration: 37.39 Å; Cα contacts (8 Å, |Δi|>4): 832; chains: 1; bounding box: 102×77×100 Å

pLDDT: mean 71.84, std 19.67, range [22.31, 97.06]

Sequence (698 aa):
MKPSQLVPSTVVKTDLPFPTVDAEGSKIAANFSVVNSFDVLEVRQYLHIAISLKHKVEDSDGEIHQVYWATLKLPTVEVDDEGILKGFLASDLNCTPVENNLGSRVITKLMCSPNPDAAQPGFTIFAATQTTATYLASTTHDVLIARNGIAFHQFQNLNDLCLVKDGQIILLDIAFRHVFYKETMLSNSRRYLLSILAVSQDNELYVIDGERDPKKLWSPNFSVLWPADPRTRPATITKEKQYLTTITISDSECNPVPKGYTVAFKSEPVFVTVNDLSYRLNRSQSTNVTTDSMRQIEITTAAPHQFAVSDIDVALSESSEKPFTFSINMASRVMSVMASIKSKDDPKTFRTESGKPMFYHVSDEKLEASVALLSNFDEFKKATKDDSADEKAAGASWANFKKESWFGKALDVAVEYIEDAIEFQRKAVKFTVKWAIKIAGPIVEFIVRSVVGVLDNLIGTDMMGWLGLHFGKHIPNIQNRLKEVTLGSLDVLNRFLITNRESLLQFFEDAEDVLFGDLQNAQEHDAPREESSVVRFPYIVDHGRRFGRHRRGFPDLKLPNFGPLADAIGLAAKGILDIGLGPFMELFSIISMSTTDVLTKPSELIPILIRAARKMFKGAFDATRDLALLVFDTLIRVVLAILAILTQAWKIPGLIDLWEDWIGQEFSLINFATYGIAVFVDLVTVKFTEAQKDKVFR